Protein 8IUI (pdb70)

Foldseek 3Di:
DDQKFFLVVVVQADAAAALPQQQQQQLVLLQGQQQNQCCVVPVDRFRFESLLLLAPQVVLVAPRSVGDHNQSSLVCLAVVQATFTCVVHPRDSDHDHNPDDVVRGPGGFNGKDWFPAQCLPSVQVCCVPRFKKKFFFQCPDPCNVQAADDEDFDVPADLPPTRGIWIFGMWHADPVRFTWTWIAGNNALRHYPGRIHTYTGPPRCGRNRSRTMMHTHD/DDQKFFCVVVQQADAAAALDQQQQQQLVLQQGQQLNQCCVVPVDRFRFASLLLLAPQVVLVAPRSVGDHNQSSLVCQAVVVATFTCVVHPRDSDHDHNPDDVVRGPGGFNHKDWQPAQDLPSVQVCCVPRFKKKFFFQCPDPCNVQAADDEDDDQPADLPPTRGIWIFGMWHADPVGFTWTWIAGNNAQRHYPGRIHTYTGPPSCGRNRSRTIMHTHD

Sequence (436 aa):
LPEQVDWRKHGAVTDIKDQGKCGSCWSFSTTGALEGQHFRQSGYLVSLSEQNLIDCSEQYGNNGCNGGLMDNAFKYIKDNGGIDTEQTYPYEGVDDKCRYNPKNTGAEDVGFVDIPEGDEQKLMEAVATVGPVSVAIDASHTSFQLYSSGVYNEEECSSTDLDHGVLVVGYGTDEQGVDYWLVKNSWGRSWGELGYIKMIRNKNNRCGIASSASYPLVLPEQVDWRKHGAVTDIKDQGKCGSCWSFSTTGALEGQHFRQSGYLVSLSEQNLIDCSEQYGNNGCNGGLMDNAFKYIKDNGGIDTEQTYPYEGVDDKCRYNPKNTGAEDVGFVDIPEGDEQKLMEAVATVGPVSVAIDASHTSFQLYSSGVYNEEECSSTDLDHGVLVVGYGTDEQGVDYWLVKNSWGRSWGELGYIKMIRNKNNRCGIASSASYPLV

Nearest PDB structures (foldseek):
  8iui-assembly2_B  TM=1.004E+00  e=7.475E-53  Bombyx mori
  3kfq-assembly1_A  TM=9.879E-01  e=9.982E-41  Homo sapiens
  7qgw-assembly1_B  TM=9.900E-01  e=1.298E-40  Homo sapiens
  7pk4-assembly1_A  TM=9.965E-01  e=8.170E-40  Homo sapiens
  7q8m-assembly1_AA  TM=9.831E-01  e=2.504E-40  Homo sapiens

Organism: Bombyx mori (NCBI:txid7091)

InterPro domains:
  IPR000169 Cysteine peptidase, cysteine active site [PS00139] (142-153)
  IPR000668 Peptidase C1A, papain C-terminal [PF00112] (124-339)
  IPR000668 Peptidase C1A, papain C-terminal [PR00705] (142-157)
  IPR000668 Peptidase C1A, papain C-terminal [PR00705] (287-297)
  IPR000668 Peptidase C1A, papain C-terminal [PR00705] (303-309)
  IPR000668 Peptidase C1A, papain C-terminal [SM00645] (124-340)
  IPR013128 Peptidase C1A [PTHR12411] (25-339)
  IPR013201 Cathepsin propeptide inhibitor domain (I29) [PF08246] (27-87)
  IPR013201 Cathepsin propeptide inhibitor domain (I29) [SM00848] (27-87)
  IPR025660 Cysteine peptidase, histidine active site [PS00639] (285-295)
  IPR025661 Cysteine peptidase, asparagine active site [PS00640] (303-322)
  IPR038765 Papain-like cysteine peptidase superfamily [SSF54001] (25-340)
  IPR039417 Papain-like cysteine endopeptidase [cd02248] (125-339)

B-factor: mean 16.6, std 6.47, range [8.01, 67.26]

Radius of gyration: 28.37 Å; Cα contacts (8 Å, |Δi|>4): 1136; chains: 2; bounding box: 46×42×94 Å

Structure (mmCIF, N/CA/C/O backbone):
data_8IUI
#
_entry.id   8IUI
#
_cell.length_a   35.180
_cell.length_b   64.690
_cell.length_c   92.910
_cell.angle_alpha   90.000
_cell.angle_beta   97.641
_cell.angle_gamma   90.000
#
_symmetry.space_group_name_H-M   'P 1 21 1'
#
loop_
_entity.id
_entity.type
_entity.pdbx_description
1 polymer Fibroinase
2 non-polymer N-[N-[1-HYDROXYCARBOXYETHYL-CARBONYL]LEUCYLAMINO-BUTYL]-GUANIDINE
3 water water
#
loop_
_atom_site.group_PDB
_atom_site.id
_atom_site.type_symbol
_atom_site.label_atom_id
_atom_site.label_alt_id
_atom_site.label_comp_id
_atom_site.label_asym_id
_atom_site.label_entity_id
_atom_site.label_seq_id
_atom_site.pdbx_PDB_ins_code
_atom_site.Cartn_x
_atom_site.Cartn_y
_atom_site.Cartn_z
_atom_site.occupancy
_atom_site.B_iso_or_equiv
_atom_site.auth_seq_id
_atom_site.auth_comp_id
_atom_site.auth_asym_id
_atom_site.auth_atom_id
_atom_site.pdbx_PDB_model_num
ATOM 1 N N . LEU A 1 1 ? 21.271 -3.696 13.214 1.000 25.249 124 LEU A N 1
ATOM 2 C CA . LEU A 1 1 ? 19.890 -3.386 12.722 1.000 24.870 124 LEU A CA 1
ATOM 3 C C . LEU A 1 1 ? 19.480 -2.005 13.230 1.000 20.420 124 LEU A C 1
ATOM 4 O O . LEU A 1 1 ? 19.647 -1.678 14.411 1.000 19.402 124 LEU A O 1
ATOM 22 N N . PRO A 1 2 ? 18.973 -1.111 12.351 1.000 18.407 125 PRO A N 1
ATOM 23 C CA . PRO A 1 2 ? 18.757 0.285 12.725 1.000 18.594 125 PRO A CA 1
ATOM 24 C C . PRO A 1 2 ? 17.700 0.453 13.820 1.000 18.860 125 PRO A C 1
ATOM 25 O O . PRO A 1 2 ? 16.738 -0.332 13.824 1.000 16.362 125 PRO A O 1
ATOM 36 N N . GLU A 1 3 ? 17.897 1.452 14.695 1.000 18.314 126 GLU A N 1
ATOM 37 C CA . GLU A 1 3 ? 16.934 1.770 15.781 1.000 20.063 126 GLU A CA 1
ATOM 38 C C . GLU A 1 3 ? 15.756 2.505 15.151 1.000 18.761 126 GLU A C 1
ATOM 39 O O . GLU A 1 3 ? 14.637 2.311 15.602 1.000 16.347 126 GLU A O 1
ATOM 51 N N . GLN A 1 4 ? 16.028 3.315 14.128 1.000 19.135 127 GLN A N 1
ATOM 52 C CA . GLN A 1 4 ? 14.968 4.002 13.362 1.000 19.754 127 GLN A CA 1
ATOM 53 C C . GLN A 1 4 ? 15.333 3.996 11.883 1.000 16.050 127 GLN A C 1
ATOM 54 O O . GLN A 1 4 ? 16.522 3.907 11.539 1.000 13.707 127 GLN A O 1
ATOM 68 N N . VAL A 1 5 ? 14.296 4.024 11.063 1.000 14.843 128 VAL A N 1
ATOM 69 C CA . VAL A 1 5 ? 14.380 4.033 9.571 1.000 14.233 128 VAL A CA 1
ATOM 70 C C . VAL A 1 5 ? 13.302 4.994 9.059 1.000 14.712 128 VAL A C 1
ATOM 71 O O . VAL A 1 5 ? 12.183 4.937 9.597 1.000 13.032 128 VAL A O 1
ATOM 84 N N . ASP A 1 6 ? 13.632 5.810 8.048 1.000 15.353 129 ASP A N 1
ATOM 85 C CA . ASP A 1 6 ? 12.656 6.675 7.337 1.000 15.911 129 ASP A CA 1
ATOM 86 C C . ASP A 1 6 ? 13.048 6.721 5.854 1.000 14.942 129 ASP A C 1
ATOM 87 O O . ASP A 1 6 ? 13.898 7.507 5.465 1.000 13.991 129 ASP A O 1
ATOM 96 N N . TRP A 1 7 ? 12.477 5.810 5.078 1.000 15.957 130 TRP A N 1
ATOM 97 C CA . TRP A 1 7 ? 12.751 5.689 3.633 1.000 14.586 130 TRP A CA 1
ATOM 98 C C . TRP A 1 7 ? 12.370 6.961 2.879 1.000 15.178 130 TRP A C 1
ATOM 99 O O . TRP A 1 7 ? 12.890 7.106 1.754 1.000 13.419 130 TRP A O 1
ATOM 120 N N . ARG A 1 8 ? 11.497 7.818 3.435 1.000 14.179 131 ARG A N 1
ATOM 121 C CA . ARG A 1 8 ? 11.205 9.144 2.836 1.000 15.372 131 ARG A CA 1
ATOM 122 C C . ARG A 1 8 ? 12.509 9.944 2.745 1.000 15.000 131 ARG A C 1
ATOM 123 O O . ARG A 1 8 ? 12.707 10.585 1.737 1.000 16.677 131 ARG A O 1
ATOM 144 N N . LYS A 1 9 ? 13.385 9.873 3.746 1.000 16.161 132 LYS A N 1
ATOM 145 C CA . LYS A 1 9 ? 14.674 10.632 3.766 1.000 17.236 132 LYS A CA 1
ATOM 146 C C . LYS A 1 9 ? 15.645 10.141 2.682 1.000 17.912 132 LYS A C 1
ATOM 147 O O . LYS A 1 9 ? 16.534 10.935 2.306 1.000 17.609 132 LYS A O 1
ATOM 166 N N . HIS A 1 10 ? 15.489 8.904 2.190 1.000 17.145 133 HIS A N 1
ATOM 167 C CA . HIS A 1 10 ? 16.449 8.239 1.272 1.000 19.086 133 HIS A CA 1
ATOM 168 C C . HIS A 1 10 ? 15.875 8.148 -0.149 1.000 18.880 133 HIS A C 1
ATOM 169 O O . HIS A 1 10 ? 16.431 7.349 -0.927 1.000 25.647 133 HIS A O 1
ATOM 182 N N . GLY A 1 11 ? 14.794 8.885 -0.451 1.000 17.177 134 GLY A N 1
ATOM 183 C CA . GLY A 1 11 ? 14.302 9.109 -1.831 1.000 16.007 134 GLY A CA 1
ATOM 184 C C . GLY A 1 11 ? 13.499 7.928 -2.380 1.000 14.886 134 GLY A C 1
ATOM 185 O O . GLY A 1 11 ? 13.364 7.834 -3.629 1.000 15.582 134 GLY A O 1
ATOM 189 N N . ALA A 1 12 ? 13.016 7.025 -1.532 1.000 13.946 135 ALA A N 1
ATOM 190 C CA . ALA A 1 12 ? 12.351 5.760 -1.959 1.000 12.642 135 ALA A CA 1
ATOM 191 C C . ALA A 1 12 ? 10.819 5.859 -1.939 1.000 12.171 135 ALA A C 1
ATOM 192 O O . ALA A 1 12 ? 10.123 4.823 -2.198 1.000 13.180 135 ALA A O 1
ATOM 199 N N . VAL A 1 13 ? 10.293 7.027 -1.594 1.000 11.393 136 VAL A N 1
ATOM 200 C CA . VAL A 1 13 ? 8.844 7.247 -1.303 1.000 11.690 136 VAL A CA 1
ATOM 201 C C . VAL A 1 13 ? 8.324 8.436 -2.119 1.000 12.170 136 VAL A C 1
ATOM 202 O O . VAL A 1 13 ? 8.867 9.590 -1.978 1.000 12.352 136 VAL A O 1
ATOM 215 N N . THR A 1 14 ? 7.227 8.196 -2.842 1.000 11.946 137 THR A N 1
ATOM 216 C CA . THR A 1 14 ? 6.510 9.235 -3.612 1.000 13.999 137 THR A CA 1
ATOM 217 C C . THR A 1 14 ? 5.644 10.047 -2.657 1.000 13.629 137 THR A C 1
ATOM 218 O O . THR A 1 14 ? 5.505 9.691 -1.464 1.000 12.496 137 THR A O 1
ATOM 228 N N . ASP A 1 15 ? 5.180 11.189 -3.139 1.000 15.373 138 ASP A N 1
ATOM 229 C CA . ASP A 1 15 ? 4.257 12.058 -2.375 1.000 17.108 138 ASP A CA 1
ATOM 230 C C . ASP A 1 15 ? 3.032 11.228 -1.971 1.000 15.775 138 ASP A C 1
ATOM 231 O O . ASP A 1 15 ? 2.695 10.245 -2.661 1.000 16.927 138 ASP A O 1
ATOM 240 N N . ILE A 1 16 ? 2.400 11.616 -0.872 1.000 14.753 139 ILE A N 1
ATOM 241 C CA . ILE A 1 16 ? 1.059 11.129 -0.464 1.000 14.019 139 ILE A CA 1
ATOM 242 C C . ILE A 1 16 ? 0.120 11.234 -1.658 1.000 13.488 139 ILE A C 1
ATOM 243 O O . ILE A 1 16 ? 0.119 12.277 -2.315 1.000 13.655 139 ILE A O 1
ATOM 259 N N . LYS A 1 17 ? -0.678 10.183 -1.852 1.000 14.062 140 LYS A N 1
ATOM 260 C CA . LYS A 1 17 ? -1.755 10.076 -2.867 1.000 14.323 140 LYS A CA 1
ATOM 261 C C . LYS A 1 17 ? -3.094 10.009 -2.147 1.000 13.628 140 LYS A C 1
ATOM 262 O O . LYS A 1 17 ? -3.121 9.842 -0.905 1.000 13.396 140 LYS A O 1
ATOM 281 N N . ASP A 1 18 ? -4.179 10.183 -2.891 1.000 14.415 141 ASP A N 1
ATOM 282 C CA . ASP A 1 18 ? -5.550 10.192 -2.324 1.000 14.450 141 ASP A CA 1
ATOM 283 C C . ASP A 1 18 ? -6.433 9.274 -3.165 1.000 13.782 141 ASP A C 1
ATOM 284 O O . ASP A 1 18 ? -6.690 9.581 -4.333 1.000 14.373 141 ASP A O 1
ATOM 293 N N . GLN A 1 19 ? -6.860 8.162 -2.597 1.000 12.752 142 GLN A N 1
ATOM 294 C CA . GLN A 1 19 ? -7.727 7.190 -3.309 1.000 12.895 142 GLN A CA 1
ATOM 295 C C . GLN A 1 19 ? -9.141 7.764 -3.473 1.000 11.860 142 GLN A C 1
ATOM 296 O O . GLN A 1 19 ? -9.945 7.145 -4.220 1.000 11.964 142 GLN A O 1
ATOM 310 N N . GLY A 1 20 ? -9.469 8.847 -2.765 1.000 12.400 143 GLY A N 1
ATOM 311 C CA . GLY A 1 20 ? -10.841 9.377 -2.739 1.000 13.476 143 GLY A CA 1
ATOM 312 C C . GLY A 1 20 ? -11.859 8.331 -2.307 1.000 14.254 143 GLY A C 1
ATOM 313 O O . GLY A 1 20 ? -11.555 7.543 -1.375 1.000 15.853 143 GLY A O 1
ATOM 317 N N . LYS A 1 21 ? -13.062 8.342 -2.894 1.000 15.754 144 LYS A N 1
ATOM 318 C CA . LYS A 1 21 ? -14.207 7.525 -2.398 1.000 16.281 144 LYS A CA 1
ATOM 319 C C . LYS A 1 21 ? -14.287 6.204 -3.178 1.000 16.632 144 LYS A C 1
ATOM 320 O O . LYS A 1 21 ? -15.356 5.541 -3.161 1.000 20.115 144 LYS A O 1
ATOM 339 N N . CYS A 1 22 ? -13.204 5.801 -3.823 1.000 15.408 145 CYS A N 1
ATOM 340 C CA . CYS A 1 22 ? -13.060 4.481 -4.475 1.000 15.611 145 CYS A CA 1
ATOM 341 C C . CYS A 1 22 ? -12.292 3.538 -3.524 1.000 16.476 145 CYS A C 1
ATOM 342 O O . CYS A 1 22 ? -11.214 3.932 -3.060 1.000 17.499 145 CYS A O 1
ATOM 349 N N . GLY A 1 23 ? -12.798 2.331 -3.289 1.000 13.801 146 GLY A N 1
ATOM 350 C CA . GLY A 1 23 ? -12.203 1.388 -2.337 1.000 14.006 146 GLY A CA 1
ATOM 351 C C . GLY A 1 23 ? -11.026 0.656 -2.948 1.000 14.176 146 GLY A C 1
ATOM 352 O O . GLY A 1 23 ? -11.076 -0.591 -2.967 1.000 16.259 146 GLY A O 1
ATOM 356 N N . SER A 1 24 ? -10.011 1.413 -3.381 1.000 11.839 147 SER A N 1
ATOM 357 C CA . SER A 1 24 ? -8.831 0.915 -4.137 1.000 12.155 147 SER A CA 1
ATOM 358 C C . SER A 1 24 ? -7.564 0.875 -3.294 1.000 11.309 147 SER A C 1
ATOM 359 O O . SER A 1 24 ? -6.513 0.851 -3.888 1.000 11.173 147 SER A O 1
ATOM 366 N N . CYS A 1 25 ? -7.612 0.841 -1.966 1.000 11.965 148 CYS A N 1
ATOM 367 C CA . CYS A 1 25 ? -6.379 0.916 -1.153 1.000 10.285 148 CYS A CA 1
ATOM 368 C C . CYS A 1 25 ? -5.321 -0.071 -1.634 1.000 10.259 148 CYS A C 1
ATOM 369 O O . CYS A 1 25 ? -4.172 0.297 -1.688 1.000 10.018 148 CYS A O 1
ATOM 376 N N . TRP A 1 26 ? -5.680 -1.306 -1.963 1.000 10.131 149 TRP A N 1
ATOM 377 C CA . TRP A 1 26 ? -4.695 -2.341 -2.391 1.000 10.641 149 TRP A CA 1
ATOM 378 C C . TRP A 1 26 ? -3.763 -1.805 -3.491 1.000 10.729 149 TRP A C 1
ATOM 379 O O . TRP A 1 26 ? -2.544 -2.102 -3.495 1.000 10.705 149 TRP A O 1
ATOM 400 N N . SER A 1 27 ? -4.274 -0.999 -4.414 1.000 12.182 150 SER A N 1
ATOM 401 C CA . SER A 1 27 ? -3.496 -0.545 -5.585 1.000 11.416 150 SER A CA 1
ATOM 402 C C . SER A 1 27 ? -2.440 0.493 -5.174 1.000 10.684 150 SER A C 1
ATOM 403 O O . SER A 1 27 ? -1.348 0.493 -5.788 1.000 10.631 150 SER A O 1
ATOM 410 N N . PHE A 1 28 ? -2.724 1.321 -4.153 1.000 10.903 151 PHE A N 1
ATOM 411 C CA . PHE A 1 28 ? -1.795 2.351 -3.629 1.000 10.954 151 PHE A CA 1
ATOM 412 C C . PHE A 1 28 ? -0.679 1.638 -2.846 1.000 10.961 151 PHE A C 1
ATOM 413 O O . PHE A 1 28 ? 0.494 1.992 -2.979 1.000 11.378 151 PHE A O 1
ATOM 430 N N . SER A 1 29 ? -1.062 0.657 -2.029 1.000 10.922 152 SER A N 1
ATOM 431 C CA . SER A 1 29 ? -0.133 -0.212 -1.259 1.000 11.161 152 SER A CA 1
ATOM 432 C C . SER A 1 29 ? 0.814 -0.876 -2.256 1.000 11.201 152 SER A C 1
ATOM 433 O O . SER A 1 29 ? 2.018 -0.834 -2.079 1.000 9.256 152 SER A O 1
ATOM 440 N N . THR A 1 30 ? 0.259 -1.442 -3.326 1.000 10.730 153 THR A N 1
ATOM 441 C CA . THR A 1 30 ? 1.045 -2.114 -4.371 1.000 11.030 153 THR A CA 1
ATOM 442 C C . THR A 1 30 ? 2.025 -1.113 -4.985 1.000 10.298 153 THR A C 1
ATOM 443 O O . THR A 1 30 ? 3.254 -1.423 -5.032 1.000 10.471 153 THR A O 1
ATOM 453 N N . THR A 1 31 ? 1.533 0.023 -5.490 1.000 10.643 154 THR A N 1
ATOM 454 C CA . THR A 1 31 ? 2.406 0.999 -6.194 1.000 10.656 154 THR A CA 1
ATOM 455 C C . THR A 1 31 ? 3.447 1.545 -5.233 1.000 10.313 154 THR A C 1
ATOM 456 O O . THR A 1 31 ? 4.599 1.707 -5.670 1.000 11.384 154 THR A O 1
ATOM 466 N N . GLY A 1 32 ? 3.084 1.729 -3.963 1.000 10.700 155 GLY A N 1
ATOM 467 C CA . GLY A 1 32 ? 4.011 2.183 -2.923 1.000 10.665 155 GLY A CA 1
ATOM 468 C C . GLY A 1 32 ? 5.237 1.292 -2.836 1.000 9.951 155 GLY A C 1
ATOM 469 O O . GLY A 1 32 ? 6.386 1.790 -2.953 1.000 8.983 155 GLY A O 1
ATOM 473 N N . ALA A 1 33 ? 5.007 -0.011 -2.687 1.000 10.422 156 ALA A N 1
ATOM 474 C CA . ALA A 1 33 ? 6.079 -0.996 -2.483 1.000 10.318 156 ALA A CA 1
ATOM 475 C C . ALA A 1 33 ? 6.916 -1.100 -3.759 1.000 10.903 156 ALA A C 1
ATOM 476 O O . ALA A 1 33 ? 8.107 -1.326 -3.647 1.000 11.070 156 ALA A O 1
ATOM 483 N N . LEU A 1 34 ? 6.286 -1.054 -4.932 1.000 11.425 157 LEU A N 1
ATOM 484 C CA . LEU A 1 34 ? 7.048 -1.236 -6.178 1.000 11.781 157 LEU A CA 1
ATOM 485 C C . LEU A 1 34 ? 7.801 0.058 -6.481 1.000 10.575 157 LEU A C 1
ATOM 486 O O . LEU A 1 34 ? 8.930 -0.056 -6.876 1.000 10.940 157 LEU A O 1
ATOM 502 N N . GLU A 1 35 ? 7.247 1.225 -6.211 1.000 10.134 158 GLU A N 1
ATOM 503 C CA . GLU A 1 35 ? 8.044 2.476 -6.312 1.000 11.195 158 GLU A CA 1
ATOM 504 C C . GLU A 1 35 ? 9.331 2.345 -5.494 1.000 10.972 158 GLU A C 1
ATOM 505 O O . GLU A 1 35 ? 10.406 2.730 -6.013 1.000 11.268 158 GLU A O 1
ATOM 517 N N . GLY A 1 36 ? 9.217 1.898 -4.230 1.000 10.761 159 GLY A N 1
ATOM 518 C CA . GLY A 1 36 ? 10.388 1.683 -3.369 1.000 10.822 159 GLY A CA 1
ATOM 519 C C . GLY A 1 36 ? 11.421 0.742 -4.003 1.000 11.404 159 GLY A C 1
ATOM 520 O O . GLY A 1 36 ? 12.621 1.079 -3.940 1.000 12.654 159 GLY A O 1
ATOM 524 N N . GLN A 1 37 ? 10.994 -0.407 -4.563 1.000 11.287 160 GLN A N 1
ATOM 525 C CA . GLN A 1 37 ? 11.921 -1.457 -5.064 1.000 12.006 160 GLN A CA 1
ATOM 526 C C . GLN A 1 37 ? 12.485 -1.053 -6.425 1.000 12.503 160 GLN A C 1
ATOM 527 O O . GLN A 1 37 ? 13.673 -1.295 -6.673 1.000 12.964 160 GLN A O 1
ATOM 541 N N . HIS A 1 38 ? 11.675 -0.443 -7.276 1.000 14.390 161 HIS A N 1
ATOM 542 C CA . HIS A 1 38 ? 12.204 0.135 -8.532 1.000 14.895 161 HIS A CA 1
ATOM 543 C C . HIS A 1 38 ? 13.266 1.178 -8.188 1.000 14.540 161 HIS A C 1
ATOM 544 O O . HIS A 1 38 ? 14.292 1.171 -8.844 1.000 13.577 161 HIS A O 1
ATOM 557 N N . PHE A 1 39 ? 13.036 2.007 -7.172 1.000 13.906 162 PHE A N 1
ATOM 558 C CA . PHE A 1 39 ? 14.029 3.031 -6.757 1.000 14.758 162 PHE A CA 1
ATOM 559 C C . PHE A 1 39 ? 15.346 2.373 -6.319 1.000 15.077 162 PHE A C 1
ATOM 560 O O . PHE A 1 39 ? 16.453 2.849 -6.692 1.000 12.752 162 PHE A O 1
ATOM 577 N N . ARG A 1 40 ? 15.243 1.338 -5.488 1.000 15.301 163 ARG A N 1
ATOM 578 C CA . ARG A 1 40 ? 16.435 0.670 -4.906 1.000 18.913 163 ARG A CA 1
ATOM 579 C C . ARG A 1 40 ? 17.262 0.053 -6.046 1.000 18.498 163 ARG A C 1
ATOM 580 O O . ARG A 1 40 ? 18.507 0.126 -6.017 1.000 17.141 163 ARG A O 1
ATOM 601 N N . GLN A 1 41 ? 16.589 -0.556 -7.025 1.000 18.742 164 GLN A N 1
ATOM 602 C CA . GLN A 1 41 ? 17.268 -1.244 -8.151 1.000 20.898 164 GLN A CA 1
ATOM 603 C C . GLN A 1 41 ? 17.840 -0.205 -9.132 1.000 18.575 164 GLN A C 1
ATOM 604 O O . GLN A 1 41 ? 18.985 -0.370 -9.559 1.000 17.565 164 GLN A O 1
ATOM 618 N N . SER A 1 42 ? 17.073 0.834 -9.459 1.000 17.430 165 SER A N 1
ATOM 619 C CA . SER A 1 42 ? 17.281 1.676 -10.662 1.000 18.015 165 SER A CA 1
ATOM 620 C C . SER A 1 42 ? 18.046 2.958 -10.321 1.000 16.677 165 SER A C 1
ATOM 621 O O . SER A 1 42 ? 18.694 3.471 -11.232 1.000 18.382 165 SER A O 1
ATOM 628 N N . GLY A 1 43 ? 17.945 3.452 -9.084 1.000 15.911 166 GLY A N 1
ATOM 629 C CA . GLY A 1 43 ? 18.395 4.799 -8.677 1.000 15.763 166 GLY A CA 1
ATOM 630 C C . GLY A 1 43 ? 17.376 5.884 -8.984 1.000 15.392 166 GLY A C 1
ATOM 631 O O . GLY A 1 43 ? 17.682 7.073 -8.713 1.000 14.967 166 GLY A O 1
ATOM 635 N N . TYR A 1 44 ? 16.220 5.523 -9.559 1.000 15.139 167 TYR A N 1
ATOM 636 C CA . TYR A 1 44 ? 15.185 6.500 -9.990 1.000 16.030 167 TYR A CA 1
ATOM 637 C C . TYR A 1 44 ? 13.876 6.238 -9.287 1.000 14.833 167 TYR A C 1
ATOM 638 O O . TYR A 1 44 ? 13.420 5.109 -9.383 1.000 12.753 167 TYR A O 1
ATOM 655 N N . LEU A 1 45 ? 13.279 7.282 -8.709 1.000 14.509 168 LEU A N 1
ATOM 656 C CA . LEU A 1 45 ? 11.920 7.203 -8.122 1.000 15.205 168 LEU A CA 1
ATOM 657 C C . LEU A 1 45 ? 10.915 7.531 -9.229 1.000 14.565 168 LEU A C 1
ATOM 658 O O . LEU A 1 45 ? 11.015 8.602 -9.848 1.000 14.286 168 LEU A O 1
ATOM 674 N N . VAL A 1 46 ? 9.995 6.623 -9.504 1.000 14.232 169 VAL A N 1
ATOM 675 C CA . VAL A 1 46 ? 8.983 6.850 -10.581 1.000 15.495 169 VAL A CA 1
ATOM 676 C C . VAL A 1 46 ? 7.594 6.545 -10.012 1.000 13.478 169 VAL A C 1
ATOM 677 O O . VAL A 1 46 ? 7.358 5.381 -9.645 1.000 16.736 169 VAL A O 1
ATOM 690 N N . SER A 1 47 ? 6.709 7.529 -9.906 1.000 11.752 170 SER A N 1
ATOM 691 C CA . SER A 1 47 ? 5.325 7.290 -9.413 1.000 11.383 170 SER A CA 1
ATOM 692 C C . SER A 1 47 ? 4.589 6.369 -10.389 1.000 9.633 170 SER A C 1
ATOM 693 O O . SER A 1 47 ? 4.672 6.624 -11.632 1.000 9.335 170 SER A O 1
ATOM 700 N N . LEU A 1 48 ? 3.920 5.334 -9.873 1.000 10.339 171 LEU A N 1
ATOM 701 C CA . LEU A 1 48 ? 3.289 4.270 -10.694 1.000 10.104 171 LEU A CA 1
ATOM 702 C C . LEU A 1 48 ? 1.757 4.327 -10.648 1.000 11.049 171 LEU A C 1
ATOM 703 O O . LEU A 1 48 ? 1.153 4.968 -9.766 1.000 12.062 171 LEU A O 1
ATOM 719 N N . SER A 1 49 ? 1.145 3.674 -11.637 1.000 11.719 172 SER A N 1
ATOM 720 C CA . SER A 1 49 ? -0.275 3.866 -11.984 1.000 10.571 172 SER A CA 1
ATOM 721 C C . SER A 1 49 ? -1.179 2.935 -11.180 1.000 11.231 172 SER A C 1
ATOM 722 O O . SER A 1 49 ? -1.179 1.712 -11.463 1.000 9.118 172 SER A O 1
ATOM 729 N N . GLU A 1 50 ? -1.934 3.477 -10.214 1.000 11.567 173 GLU A N 1
ATOM 730 C CA . GLU A 1 50 ? -2.969 2.687 -9.507 1.000 12.526 173 GLU A CA 1
ATOM 731 C C . GLU A 1 50 ? -4.099 2.359 -10.478 1.000 13.557 173 GLU A C 1
ATOM 732 O O . GLU A 1 50 ? -4.681 1.275 -10.338 1.000 12.394 173 GLU A O 1
ATOM 744 N N . GLN A 1 51 ? -4.395 3.269 -11.403 1.000 12.132 174 GLN A N 1
ATOM 745 C CA . GLN A 1 51 ? -5.497 3.049 -12.374 1.000 12.851 174 GLN A CA 1
ATOM 746 C C . GLN A 1 51 ? -5.180 1.868 -13.301 1.000 11.795 174 GLN A C 1
ATOM 747 O O . GLN A 1 51 ? -6.084 1.095 -13.608 1.000 10.762 174 GLN A O 1
ATOM 761 N N . ASN A 1 52 ? -3.925 1.696 -13.704 1.000 11.878 175 ASN A N 1
ATOM 762 C CA . ASN A 1 52 ? -3.505 0.496 -14.454 1.000 11.616 175 ASN A CA 1
ATOM 763 C C . ASN A 1 52 ? -3.866 -0.777 -13.677 1.000 11.116 175 ASN A C 1
ATOM 764 O O . ASN A 1 52 ? -4.437 -1.714 -14.246 1.000 11.401 175 ASN A O 1
ATOM 775 N N . LEU A 1 53 ? -3.642 -0.813 -12.372 1.000 10.935 176 LEU A N 1
ATOM 776 C CA . LEU A 1 53 ? -3.963 -2.043 -11.628 1.000 10.369 176 LEU A CA 1
ATOM 777 C C . LEU A 1 53 ? -5.471 -2.233 -11.579 1.000 11.025 176 LEU A C 1
ATOM 778 O O . LEU A 1 53 ? -5.931 -3.366 -11.756 1.000 12.326 176 LEU A O 1
ATOM 794 N N . ILE A 1 54 ? -6.176 -1.164 -11.298 1.000 11.282 177 ILE A N 1
ATOM 795 C CA . ILE A 1 54 ? -7.655 -1.192 -11.143 1.000 10.873 177 ILE A CA 1
ATOM 796 C C . ILE A 1 54 ? -8.287 -1.692 -12.438 1.000 10.805 177 ILE A C 1
ATOM 797 O O . ILE A 1 54 ? -9.234 -2.531 -12.363 1.000 10.745 177 ILE A O 1
ATOM 813 N N . ASP A 1 55 ? -7.865 -1.099 -13.534 1.000 12.037 178 ASP A N 1
ATOM 814 C CA . ASP A 1 55 ? -8.452 -1.308 -14.886 1.000 12.548 178 ASP A CA 1
ATOM 815 C C . ASP A 1 55 ? -8.160 -2.703 -15.435 1.000 13.683 178 ASP A C 1
ATOM 816 O O . ASP A 1 55 ? -9.042 -3.261 -16.131 1.000 14.494 178 ASP A O 1
ATOM 825 N N . CYS A 1 56 ? -7.002 -3.279 -15.115 1.000 13.156 179 CYS A N 1
ATOM 826 C CA . CYS A 1 56 ? -6.427 -4.383 -15.900 1.000 14.561 179 CYS A CA 1
ATOM 827 C C . CYS A 1 56 ? -6.258 -5.681 -15.117 1.000 14.678 179 CYS A C 1
ATOM 828 O O . CYS A 1 56 ? -5.939 -6.623 -15.787 1.000 14.816 179 CYS A O 1
ATOM 835 N N . SER A 1 57 ? -6.354 -5.723 -13.781 1.000 16.217 180 SER A N 1
ATOM 836 C CA . SER A 1 57 ? -5.965 -6.921 -12.997 1.000 17.614 180 SER A CA 1
ATOM 837 C C . SER A 1 57 ? -7.174 -7.751 -12.518 1.000 19.149 180 SER A C 1
ATOM 838 O O . SER A 1 57 ? -6.990 -8.545 -11.587 1.000 20.087 180 SER A O 1
ATOM 845 N N . GLU A 1 58 ? -8.366 -7.615 -13.104 1.000 21.256 181 GLU A N 1
ATOM 846 C CA . GLU A 1 58 ? -9.579 -8.301 -12.569 1.000 24.332 181 GLU A CA 1
ATOM 847 C C . GLU A 1 58 ? -9.397 -9.827 -12.647 1.000 24.314 181 GLU A C 1
ATOM 848 O O . GLU A 1 58 ? -9.913 -10.515 -11.761 1.000 22.693 181 GLU A O 1
ATOM 860 N N . GLN A 1 59 ? -8.686 -10.357 -13.646 1.000 26.669 182 GLN A N 1
ATOM 861 C CA . GLN A 1 59 ? -8.472 -11.829 -13.801 1.000 26.358 182 GLN A CA 1
ATOM 862 C C . GLN A 1 59 ? -7.497 -12.373 -12.735 1.000 24.813 182 GLN A C 1
ATOM 863 O O . GLN A 1 59 ? -7.454 -13.601 -12.570 1.000 23.283 182 GLN A O 1
ATOM 877 N N . TYR A 1 60 ? -6.788 -11.508 -12.001 1.000 21.471 183 TYR A N 1
ATOM 878 C CA . TYR A 1 60 ? -5.900 -11.856 -10.851 1.000 21.453 183 TYR A CA 1
ATOM 879 C C . TYR A 1 60 ? -6.664 -11.779 -9.529 1.000 20.921 183 TYR A C 1
ATOM 880 O O . TYR A 1 60 ? -6.025 -11.933 -8.464 1.000 20.993 183 TYR A O 1
ATOM 897 N N . GLY A 1 61 ? -7.985 -11.543 -9.583 1.000 19.419 184 GLY A N 1
ATOM 898 C CA . GLY A 1 61 ? -8.868 -11.595 -8.409 1.000 21.690 184 GLY A CA 1
ATOM 899 C C . GLY A 1 61 ? -9.079 -10.218 -7.813 1.000 20.628 184 GLY A C 1
ATOM 900 O O . GLY A 1 61 ? -9.671 -10.110 -6.701 1.000 23.994 184 GLY A O 1
ATOM 904 N N . ASN A 1 62 ? -8.577 -9.189 -8.482 1.000 20.394 185 ASN A N 1
ATOM 905 C CA . ASN A 1 62 ? -8.723 -7.798 -8.000 1.000 19.846 185 ASN A CA 1
ATOM 906 C C . ASN A 1 62 ? -10.049 -7.264 -8.533 1.000 19.959 185 ASN A C 1
ATOM 907 O O . ASN A 1 62 ? -10.379 -7.538 -9.691 1.000 22.592 185 ASN A O 1
ATOM 918 N N . ASN A 1 63 ? -10.803 -6.557 -7.717 1.000 20.252 186 ASN A N 1
ATOM 919 C CA . ASN A 1 63 ? -12.133 -6.026 -8.131 1.000 19.505 186 ASN A CA 1
ATOM 920 C C . ASN A 1 63 ? -12.131 -4.501 -8.064 1.000 18.201 186 ASN A C 1
ATOM 921 O O . ASN A 1 63 ? -13.174 -3.949 -7.708 1.000 19.182 186 ASN A O 1
ATOM 932 N N . GLY A 1 64 ? -11.028 -3.846 -8.418 1.000 17.693 187 GLY A N 1
ATOM 933 C CA . GLY A 1 64 ? -10.970 -2.376 -8.617 1.000 16.591 187 GLY A CA 1
ATOM 934 C C . GLY A 1 64 ? -11.354 -1.601 -7.369 1.000 17.093 187 GLY A C 1
ATOM 935 O O . GLY A 1 64 ? -10.733 -1.804 -6.329 1.000 15.947 187 GLY A O 1
ATOM 939 N N . CYS A 1 65 ? -12.364 -0.733 -7.468 1.000 16.388 188 CYS A N 1
ATOM 940 C CA . CYS A 1 65 ? -12.951 0.035 -6.340 1.000 18.282 188 CYS A CA 1
ATOM 941 C C . CYS A 1 65 ? -13.667 -0.859 -5.314 1.000 17.008 188 CYS A C 1
ATOM 942 O O . CYS A 1 65 ? -14.010 -0.344 -4.250 1.000 15.266 188 CYS A O 1
ATOM 949 N N . ASN A 1 66 ? -13.899 -2.143 -5.620 1.000 16.271 189 ASN A N 1
ATOM 950 C CA . ASN A 1 66 ? -14.548 -3.108 -4.698 1.000 17.807 189 ASN A CA 1
ATOM 951 C C . ASN A 1 66 ? -13.489 -3.989 -4.032 1.000 17.680 189 ASN A C 1
ATOM 952 O O . ASN A 1 66 ? -13.862 -4.994 -3.443 1.000 19.947 189 ASN A O 1
ATOM 963 N N . GLY A 1 67 ? -12.232 -3.547 -4.052 1.000 18.027 190 GLY A N 1
ATOM 964 C CA . GLY A 1 67 ? -11.159 -4.137 -3.245 1.000 16.860 190 GLY A CA 1
ATOM 965 C C . GLY A 1 67 ? -10.347 -5.139 -4.044 1.000 16.991 190 GLY A C 1
ATOM 966 O O . GLY A 1 67 ? -10.677 -5.446 -5.221 1.000 17.922 190 GLY A O 1
ATOM 970 N N . GLY A 1 68 ? -9.224 -5.533 -3.467 1.000 15.111 191 GLY A N 1
ATOM 971 C CA . GLY A 1 68 ? -8.185 -6.320 -4.131 1.000 14.637 191 GLY A CA 1
ATOM 972 C C . GLY A 1 68 ? -7.123 -6.677 -3.136 1.000 13.340 191 GLY A C 1
ATOM 973 O O . GLY A 1 68 ? -7.340 -6.413 -1.926 1.000 13.570 191 GLY A O 1
ATOM 977 N N . LEU A 1 69 ? -6.017 -7.243 -3.606 1.000 12.875 192 LEU A N 1
ATOM 978 C CA . LEU A 1 69 ? -4.893 -7.641 -2.734 1.000 12.815 192 LEU A CA 1
ATOM 979 C C . LEU A 1 69 ? -3.567 -7.306 -3.415 1.000 12.651 192 LEU A C 1
ATOM 980 O O . LEU A 1 69 ? -3.442 -7.413 -4.672 1.000 10.933 192 LEU A O 1
ATOM 996 N N . MET A 1 70 ? -2.577 -6.971 -2.594 1.000 12.713 193 MET A N 1
ATOM 997 C CA . MET A 1 70 ? -1.248 -6.504 -3.036 1.000 13.338 193 MET A CA 1
ATOM 998 C C . MET A 1 70 ? -0.515 -7.640 -3.764 1.000 13.403 193 MET A C 1
ATOM 999 O O . MET A 1 70 ? 0.076 -7.371 -4.801 1.000 14.030 193 MET A O 1
ATOM 1013 N N . ASP A 1 71 ? -0.567 -8.882 -3.262 1.000 13.571 194 ASP A N 1
ATOM 1014 C CA . ASP A 1 71 ? 0.206 -10.004 -3.863 1.000 13.572 194 ASP A CA 1
ATOM 1015 C C . ASP A 1 71 ? -0.349 -10.298 -5.258 1.000 13.505 194 ASP A C 1
ATOM 1016 O O . ASP A 1 71 ? 0.431 -10.461 -6.191 1.000 12.020 194 ASP A O 1
ATOM 1025 N N . ASN A 1 72 ? -1.675 -10.325 -5.374 1.000 12.686 195 ASN A N 1
ATOM 1026 C CA . ASN A 1 72 ? -2.383 -10.532 -6.665 1.000 12.708 195 ASN A CA 1
ATOM 1027 C C . ASN A 1 72 ? -1.892 -9.477 -7.659 1.000 11.871 195 ASN A C 1
ATOM 1028 O O . ASN A 1 72 ? -1.735 -9.797 -8.872 1.000 10.905 195 ASN A O 1
ATOM 1039 N N . ALA A 1 73 ? -1.709 -8.225 -7.215 1.000 11.060 196 ALA A N 1
ATOM 1040 C CA . ALA A 1 73 ? -1.278 -7.108 -8.076 1.000 10.742 196 ALA A CA 1
ATOM 1041 C C . ALA A 1 73 ? 0.189 -7.261 -8.474 1.000 10.370 196 ALA A C 1
ATOM 1042 O O . ALA A 1 73 ? 0.518 -7.060 -9.634 1.000 9.137 196 ALA A O 1
ATOM 1049 N N . PHE A 1 74 ? 1.066 -7.638 -7.564 1.000 10.525 197 PHE A N 1
ATOM 1050 C CA . PHE A 1 74 ? 2.483 -7.944 -7.913 1.000 10.978 197 PHE A CA 1
ATOM 1051 C C . PHE A 1 74 ? 2.528 -9.048 -8.978 1.000 10.908 197 PHE A C 1
ATOM 1052 O O . PHE A 1 74 ? 3.357 -8.987 -9.872 1.000 11.019 197 PHE A O 1
ATOM 1069 N N . LYS A 1 75 ? 1.663 -10.056 -8.864 1.000 10.191 198 LYS A N 1
ATOM 1070 C CA . LYS A 1 75 ? 1.571 -11.133 -9.858 1.000 10.392 198 LYS A CA 1
ATOM 1071 C C . LYS A 1 75 ? 1.105 -10.581 -11.210 1.000 10.482 198 LYS A C 1
ATOM 1072 O O . LYS A 1 75 ? 1.701 -10.963 -12.203 1.000 9.326 198 LYS A O 1
ATOM 1091 N N . TYR A 1 76 ? 0.044 -9.765 -11.243 1.000 10.916 199 TYR A N 1
ATOM 1092 C CA . TYR A 1 76 ? -0.437 -9.124 -12.496 1.000 11.444 199 TYR A CA 1
ATOM 1093 C C . TYR A 1 76 ? 0.742 -8.396 -13.146 1.000 11.255 199 TYR A C 1
ATOM 1094 O O . TYR A 1 76 ? 0.940 -8.413 -14.395 1.000 12.509 199 TYR A O 1
ATOM 1111 N N . ILE A 1 77 ? 1.514 -7.691 -12.344 1.000 11.225 200 ILE A N 1
ATOM 1112 C CA . ILE A 1 77 ? 2.633 -6.855 -12.850 1.000 11.393 200 ILE A CA 1
ATOM 1113 C C . ILE A 1 77 ? 3.699 -7.770 -13.451 1.000 11.951 200 ILE A C 1
ATOM 1114 O O . ILE A 1 77 ? 4.108 -7.553 -14.617 1.000 12.987 200 ILE A O 1
ATOM 1130 N N . LYS A 1 78 ? 4.023 -8.856 -12.761 1.000 12.950 201 LYS A N 1
ATOM 1131 C CA . LYS A 1 78 ? 4.938 -9.886 -13.318 1.000 12.312 201 LYS A CA 1
ATOM 1132 C C . LYS A 1 78 ? 4.392 -10.393 -14.662 1.000 12.906 201 LYS A C 1
ATOM 1133 O O . LYS A 1 78 ? 5.059 -10.243 -15.674 1.000 15.499 201 LYS A O 1
ATOM 1152 N N . ASP A 1 79 ? 3.185 -10.931 -14.687 1.000 13.205 202 ASP A N 1
ATOM 1153 C CA . ASP A 1 79 ? 2.668 -11.606 -15.908 1.000 13.238 202 ASP A CA 1
ATOM 1154 C C . ASP A 1 79 ? 2.554 -10.604 -17.057 1.000 13.880 202 ASP A C 1
ATOM 1155 O O . ASP A 1 79 ? 2.716 -11.005 -18.254 1.000 14.078 202 ASP A O 1
ATOM 1164 N N . ASN A 1 80 ? 2.225 -9.347 -16.730 1.000 13.706 203 ASN A N 1
ATOM 1165 C CA . ASN A 1 80 ? 1.930 -8.267 -17.708 1.000 13.535 203 ASN A CA 1
ATOM 1166 C C . ASN A 1 80 ? 3.213 -7.668 -18.298 1.000 13.856 203 ASN A C 1
ATOM 1167 O O . ASN A 1 80 ? 3.129 -7.031 -19.381 1.000 14.119 203 ASN A O 1
ATOM 1178 N N . GLY A 1 81 ? 4.346 -7.898 -17.646 1.000 13.828 204 GLY A N 1
ATOM 1179 C CA . GLY A 1 81 ? 5.676 -7.405 -18.032 1.000 13.516 204 GLY A CA 1
ATOM 1180 C C . GLY A 1 81 ? 5.828 -5.936 -17.698 1.000 14.353 204 GLY A C 1
ATOM 1181 O O . GLY A 1 81 ? 6.841 -5.349 -18.143 1.000 16.704 204 GLY A O 1
ATOM 1185 N N . GLY A 1 82 ? 4.936 -5.374 -16.871 1.000 13.459 205 GLY A N 1
ATOM 1186 C CA . GLY A 1 82 ? 5.186 -4.050 -16.274 1.000 12.417 205 GLY A CA 1
ATOM 1187 C C . GLY A 1 82 ? 3.953 -3.349 -15.771 1.000 10.995 205 GLY A C 1
ATOM 1188 O O . GLY A 1 82 ? 2.841 -3.881 -15.849 1.000 11.016 205 GLY A O 1
ATOM 1192 N N . ILE A 1 83 ? 4.174 -2.147 -15.285 1.000 11.417 206 ILE A N 1
ATOM 1193 C CA . ILE A 1 83 ? 3.097 -1.233 -14.831 1.000 11.577 206 ILE A CA 1
ATOM 1194 C C . ILE A 1 83 ? 3.473 0.156 -15.344 1.000 11.124 206 ILE A C 1
ATOM 1195 O O . ILE A 1 83 ? 4.646 0.495 -15.362 1.000 12.151 206 ILE A O 1
ATOM 1211 N N . ASP A 1 84 ? 2.478 0.931 -15.751 1.000 12.227 207 ASP A N 1
ATOM 1212 C CA . ASP A 1 84 ? 2.672 2.240 -16.412 1.000 13.145 207 ASP A CA 1
ATOM 1213 C C . ASP A 1 84 ? 2.967 3.285 -15.341 1.000 12.840 207 ASP A C 1
ATOM 1214 O O . ASP A 1 84 ? 2.675 3.055 -14.126 1.000 13.150 207 ASP A O 1
ATOM 1223 N N . THR A 1 85 ? 3.549 4.401 -15.756 1.000 12.938 208 THR A N 1
ATOM 1224 C CA . THR A 1 85 ? 3.760 5.570 -14.881 1.000 12.969 208 THR A CA 1
ATOM 1225 C C . THR A 1 85 ? 2.436 6.242 -14.521 1.000 13.361 208 THR A C 1
ATOM 1226 O O . THR A 1 85 ? 1.520 6.293 -15.364 1.000 13.464 208 THR A O 1
ATOM 1236 N N . GLU A 1 86 ? 2.370 6.788 -13.310 1.000 13.574 209 GLU A N 1
ATOM 1237 C CA . GLU A 1 86 ? 1.261 7.661 -12.860 1.000 15.165 209 GLU A CA 1
ATOM 1238 C C . GLU A 1 86 ? 1.026 8.728 -13.926 1.000 14.883 209 GLU A C 1
ATOM 1239 O O . GLU A 1 86 ? -0.139 9.037 -14.203 1.000 15.433 209 GLU A O 1
ATOM 1251 N N . GLN A 1 87 ? 2.089 9.334 -14.438 1.000 15.850 210 GLN A N 1
ATOM 1252 C CA . GLN A 1 87 ? 1.951 10.545 -15.280 1.000 18.221 210 GLN A CA 1
ATOM 1253 C C . GLN A 1 87 ? 1.193 10.192 -16.566 1.000 18.295 210 GLN A C 1
ATOM 1254 O O . GLN A 1 87 ? 0.423 11.053 -17.012 1.000 17.575 210 GLN A O 1
ATOM 1268 N N . THR A 1 88 ? 1.360 8.968 -17.086 1.000 15.688 211 THR A N 1
ATOM 1269 C CA . THR A 1 88 ? 0.797 8.550 -18.401 1.000 13.978 211 THR A CA 1
ATOM 1270 C C . THR A 1 88 ? -0.514 7.780 -18.214 1.000 12.770 211 THR A C 1
ATOM 1271 O O . THR A 1 88 ? -1.149 7.522 -19.216 1.000 13.318 211 THR A O 1
ATOM 1281 N N . TYR A 1 89 ? -0.852 7.381 -16.984 1.000 10.340 212 TYR A N 1
ATOM 1282 C CA . TYR A 1 89 ? -2.069 6.572 -16.697 1.000 10.019 212 TYR A CA 1
ATOM 1283 C C . TYR A 1 89 ? -2.576 7.049 -15.345 1.000 10.110 212 TYR A C 1
ATOM 1284 O O . TYR A 1 89 ? -2.455 6.390 -14.318 1.000 9.241 212 TYR A O 1
ATOM 1301 N N . PRO A 1 90 ? -3.005 8.320 -15.263 1.000 10.458 213 PRO A N 1
ATOM 1302 C CA . PRO A 1 90 ? -3.293 8.919 -13.965 1.000 11.151 213 PRO A CA 1
ATOM 1303 C C . PRO A 1 90 ? -4.558 8.336 -13.300 1.000 11.126 213 PRO A C 1
ATOM 1304 O O . PRO A 1 90 ? -5.380 7.748 -13.923 1.000 10.735 213 PRO A O 1
ATOM 1315 N N . TYR A 1 91 ? -4.624 8.477 -11.970 1.000 12.955 214 TYR A N 1
ATOM 1316 C CA . TYR A 1 91 ? -5.676 7.926 -11.106 1.000 12.738 214 TYR A CA 1
ATOM 1317 C C . TYR A 1 91 ? -6.999 8.654 -11.343 1.000 13.230 214 TYR A C 1
ATOM 1318 O O . TYR A 1 91 ? -7.033 9.914 -11.309 1.000 15.462 214 TYR A O 1
ATOM 1335 N N . GLU A 1 92 ? -8.059 7.875 -11.536 1.000 14.507 215 GLU A N 1
ATOM 1336 C CA . GLU A 1 92 ? -9.428 8.387 -11.789 1.000 15.036 215 GLU A CA 1
ATOM 1337 C C . GLU A 1 92 ? -10.396 8.025 -10.656 1.000 15.154 215 GLU A C 1
ATOM 1338 O O . GLU A 1 92 ? -11.460 8.678 -10.544 1.000 15.320 215 GLU A O 1
ATOM 1350 N N . GLY A 1 93 ? -10.082 7.022 -9.839 1.000 16.913 216 GLY A N 1
ATOM 1351 C CA . GLY A 1 93 ? -10.982 6.581 -8.766 1.000 18.556 216 GLY A CA 1
ATOM 1352 C C . GLY A 1 93 ? -12.311 6.113 -9.330 1.000 17.890 216 GLY A C 1
ATOM 1353 O O . GLY A 1 93 ? -13.334 6.178 -8.598 1.000 20.129 216 GLY A O 1
ATOM 1357 N N . VAL A 1 94 ? -12.304 5.614 -10.567 1.000 18.995 217 VAL A N 1
ATOM 1358 C CA . VAL A 1 94 ? -13.447 4.870 -11.169 1.000 19.566 217 VAL A CA 1
ATOM 1359 C C . VAL A 1 94 ? -12.931 3.602 -11.849 1.000 20.889 217 VAL A C 1
ATOM 1360 O O . VAL A 1 94 ? -11.702 3.458 -12.023 1.000 21.083 217 VAL A O 1
ATOM 1373 N N . ASP A 1 95 ? -13.844 2.684 -12.161 1.000 22.016 218 ASP A N 1
ATOM 1374 C CA . ASP A 1 95 ? -13.550 1.500 -13.004 1.000 23.738 218 ASP A CA 1
ATOM 1375 C C . ASP A 1 95 ? -13.541 1.962 -14.454 1.000 23.621 218 ASP A C 1
ATOM 1376 O O . ASP A 1 95 ? -14.433 2.754 -14.842 1.000 23.522 218 ASP A O 1
ATOM 1385 N N . ASP A 1 96 ? -12.565 1.494 -15.222 1.000 22.171 219 ASP A N 1
ATOM 1386 C CA . ASP A 1 96 ? -12.473 1.838 -16.658 1.000 23.702 219 ASP A CA 1
ATOM 1387 C C . ASP A 1 96 ? -11.850 0.672 -17.410 1.000 22.722 219 ASP A C 1
ATOM 1388 O O . ASP A 1 96 ? -11.387 -0.275 -16.777 1.000 20.938 219 ASP A O 1
ATOM 1397 N N . LYS A 1 97 ? -11.866 0.792 -18.732 1.000 22.071 220 LYS A N 1
ATOM 1398 C CA . LYS A 1 97 ? -11.274 -0.160 -19.683 1.000 21.463 220 LYS A CA 1
ATOM 1399 C C . LYS A 1 97 ? -9.755 -0.190 -19.475 1.000 19.264 220 LYS A C 1
ATOM 1400 O O . LYS A 1 97 ? -9.145 0.909 -19.245 1.000 20.509 220 LYS A O 1
ATOM 1419 N N . CYS A 1 98 ? -9.157 -1.381 -19.558 1.000 20.212 221 CYS A N 1
ATOM 1420 C CA . CYS A 1 98 ? -7.687 -1.545 -19.555 1.000 21.813 221 CYS A CA 1
ATOM 1421 C C . CYS A 1 98 ? -7.084 -0.722 -20.696 1.000 21.605 221 CYS A C 1
ATOM 1422 O O . CYS A 1 98 ? -7.445 -0.954 -21.889 1.000 22.033 221 CYS A O 1
ATOM 1429 N N . ARG A 1 99 ? -6.219 0.231 -20.343 1.000 21.517 222 ARG A N 1
ATOM 1430 C CA . ARG A 1 99 ? -5.479 1.052 -21.328 1.000 19.829 222 ARG A CA 1
ATOM 1431 C C . ARG A 1 99 ? -3.971 0.903 -21.109 1.000 17.079 222 ARG A C 1
ATOM 1432 O O . ARG A 1 99 ? -3.269 1.859 -21.403 1.000 16.273 222 ARG A O 1
ATOM 1453 N N . TYR A 1 100 ? -3.490 -0.261 -20.653 1.000 17.197 223 TYR A N 1
ATOM 1454 C CA . TYR A 1 100 ? -2.044 -0.505 -20.432 1.000 16.571 223 TYR A CA 1
ATOM 1455 C C . TYR A 1 100 ? -1.272 -0.288 -21.740 1.000 16.379 223 TYR A C 1
ATOM 1456 O O . TYR A 1 100 ? -1.676 -0.761 -22.815 1.000 16.951 223 TYR A O 1
ATOM 1473 N N . ASN A 1 101 ? -0.185 0.467 -21.654 1.000 17.053 224 ASN A N 1
ATOM 1474 C CA . ASN A 1 101 ? 0.654 0.818 -22.816 1.000 18.504 224 ASN A CA 1
ATOM 1475 C C . ASN A 1 101 ? 2.072 0.437 -22.448 1.000 18.343 224 ASN A C 1
ATOM 1476 O O . ASN A 1 101 ? 2.647 1.079 -21.568 1.000 17.141 224 ASN A O 1
ATOM 1487 N N . PRO A 1 102 ? 2.642 -0.621 -23.055 1.000 18.911 225 PRO A N 1
ATOM 1488 C CA . PRO A 1 102 ? 3.951 -1.108 -22.646 1.000 19.336 225 PRO A CA 1
ATOM 1489 C C . PRO A 1 102 ? 5.057 -0.077 -22.875 1.000 19.618 225 PRO A C 1
ATOM 1490 O O . PRO A 1 102 ? 6.067 -0.244 -22.250 1.000 20.156 225 PRO A O 1
ATOM 1501 N N . LYS A 1 103 ? 4.821 0.957 -23.699 1.000 18.923 226 LYS A N 1
ATOM 1502 C CA . LYS A 1 103 ? 5.848 2.000 -24.000 1.000 19.586 226 LYS A CA 1
ATOM 1503 C C . LYS A 1 103 ? 6.033 2.926 -22.794 1.000 19.822 226 LYS A C 1
ATOM 1504 O O . LYS A 1 103 ? 7.094 3.560 -22.691 1.000 20.896 226 LYS A O 1
ATOM 1523 N N . ASN A 1 104 ? 5.047 2.972 -21.904 1.000 17.629 227 ASN A N 1
ATOM 1524 C CA . ASN A 1 104 ? 4.978 3.920 -20.773 1.000 16.042 227 ASN A CA 1
ATOM 1525 C C . ASN A 1 104 ? 5.279 3.185 -19.473 1.000 15.176 227 ASN A C 1
ATOM 1526 O O . ASN A 1 104 ? 4.965 3.740 -18.437 1.000 16.102 227 ASN A O 1
ATOM 1537 N N . THR A 1 105 ? 5.944 2.033 -19.525 1.000 15.815 228 THR A N 1
ATOM 1538 C CA . THR A 1 105 ? 6.226 1.250 -18.298 1.000 16.162 228 THR A CA 1
ATOM 1539 C C . THR A 1 105 ? 7.062 2.083 -17.349 1.000 15.891 228 THR A C 1
ATOM 1540 O O . THR A 1 105 ? 8.059 2.668 -17.792 1.000 15.672 228 THR A O 1
ATOM 1550 N N . GLY A 1 106 ? 6.726 2.055 -16.057 1.000 17.058 229 GLY A N 1
ATOM 1551 C CA . GLY A 1 106 ? 7.511 2.723 -15.007 1.000 17.057 229 GLY A CA 1
ATOM 1552 C C . GLY A 1 106 ? 8.272 1.736 -14.146 1.000 17.151 229 GLY A C 1
ATOM 1553 O O . GLY A 1 106 ? 9.260 2.156 -13.553 1.000 19.456 229 GLY A O 1
ATOM 1557 N N . ALA A 1 107 ? 7.859 0.471 -14.116 1.000 15.970 230 ALA A N 1
ATOM 1558 C CA . ALA A 1 107 ? 8.491 -0.550 -13.264 1.000 14.219 230 ALA A CA 1
ATOM 1559 C C . ALA A 1 107 ? 8.028 -1.929 -13.706 1.000 14.166 230 ALA A C 1
ATOM 1560 O O . ALA A 1 107 ? 6.966 -2.021 -14.309 1.000 13.336 230 ALA A O 1
ATOM 1567 N N . GLU A 1 108 ? 8.820 -2.942 -13.358 1.000 14.560 231 GLU A N 1
ATOM 1568 C CA . GLU A 1 108 ? 8.530 -4.381 -13.562 1.000 17.143 231 GLU A CA 1
ATOM 1569 C C . GLU A 1 108 ? 8.701 -5.104 -12.231 1.000 15.905 231 GLU A C 1
ATOM 1570 O O . GLU A 1 108 ? 9.488 -4.623 -11.410 1.000 15.897 231 GLU A O 1
ATOM 1582 N N . ASP A 1 109 ? 8.032 -6.239 -12.029 1.000 15.519 232 ASP A N 1
ATOM 1583 C CA . ASP A 1 109 ? 8.467 -7.108 -10.910 1.000 14.743 232 ASP A CA 1
ATOM 1584 C C . ASP A 1 109 ? 8.497 -8.558 -11.398 1.000 14.692 232 ASP A C 1
ATOM 1585 O O . ASP A 1 109 ? 8.168 -8.812 -12.571 1.000 14.365 232 ASP A O 1
ATOM 1594 N N . VAL A 1 110 ? 9.133 -9.422 -10.622 1.000 15.365 233 VAL A N 1
ATOM 1595 C CA . VAL A 1 110 ? 9.386 -10.844 -11.003 1.000 16.648 233 VAL A CA 1
ATOM 1596 C C . VAL A 1 110 ? 8.725 -11.743 -9.957 1.000 16.391 233 VAL A C 1
ATOM 1597 O O . VAL A 1 110 ? 8.902 -12.981 -10.025 1.000 18.101 233 VAL A O 1
ATOM 1610 N N . GLY A 1 111 ? 7.906 -11.163 -9.084 1.000 14.411 234 GLY A N 1
ATOM 1611 C CA . GLY A 1 111 ? 7.372 -11.849 -7.911 1.000 13.636 234 GLY A CA 1
ATOM 1612 C C . GLY A 1 111 ? 7.548 -11.019 -6.674 1.000 11.426 234 GLY A C 1
ATOM 1613 O O . GLY A 1 111 ? 7.709 -9.774 -6.781 1.000 12.856 234 GLY A O 1
ATOM 1617 N N . PHE A 1 112 ? 7.415 -11.678 -5.533 1.000 10.419 235 PHE A N 1
ATOM 1618 C CA . PHE A 1 112 ? 7.262 -11.000 -4.241 1.000 9.396 235 PHE A CA 1
ATOM 1619 C C . PHE A 1 112 ? 7.628 -11.927 -3.111 1.000 10.057 235 PHE A C 1
ATOM 1620 O O . PHE A 1 112 ? 7.764 -13.193 -3.293 1.000 10.123 235 PHE A O 1
ATOM 1637 N N . VAL A 1 113 ? 7.785 -11.312 -1.952 1.000 10.448 236 VAL A N 1
ATOM 1638 C CA . VAL A 1 113 ? 8.107 -12.008 -0.679 1.000 12.929 236 VAL A CA 1
ATOM 1639 C C . VAL A 1 113 ? 6.972 -11.718 0.297 1.000 12.921 236 VAL A C 1
ATOM 1640 O O . VAL A 1 113 ? 6.612 -10.551 0.466 1.000 13.772 236 VAL A O 1
ATOM 1653 N N . ASP A 1 114 ? 6.396 -12.786 0.852 1.000 14.130 237 ASP A N 1
ATOM 1654 C CA . ASP A 1 114 ? 5.449 -12.705 1.983 1.000 14.994 237 ASP A CA 1
ATOM 1655 C C . ASP A 1 114 ? 6.262 -12.849 3.264 1.000 15.595 237 ASP A C 1
ATOM 1656 O O . ASP A 1 114 ? 6.948 -13.872 3.401 1.000 16.611 237 ASP A O 1
ATOM 1665 N N . ILE A 1 115 ? 6.205 -11.855 4.139 1.000 15.616 238 ILE A N 1
ATOM 1666 C CA . ILE A 1 115 ? 6.805 -11.950 5.501 1.000 16.097 238 ILE A CA 1
ATOM 1667 C C . ILE A 1 115 ? 5.960 -12.914 6.324 1.000 16.745 238 ILE A C 1
ATOM 1668 O O . ILE A 1 115 ? 4.728 -12.919 6.235 1.000 14.681 238 ILE A O 1
ATOM 1684 N N . PRO A 1 116 ? 6.597 -13.774 7.149 1.000 17.633 239 PRO A N 1
ATOM 1685 C CA . PRO A 1 116 ? 5.833 -14.686 7.996 1.000 18.244 239 PRO A CA 1
ATOM 1686 C C . PRO A 1 116 ? 4.772 -13.921 8.809 1.000 18.859 239 PRO A C 1
ATOM 1687 O O . PRO A 1 116 ? 5.055 -12.825 9.303 1.000 18.663 239 PRO A O 1
ATOM 1698 N N . GLU A 1 117 ? 3.582 -14.509 8.896 1.000 18.576 240 GLU A N 1
ATOM 1699 C CA . GLU A 1 117 ? 2.374 -13.958 9.540 1.000 18.922 240 GLU A CA 1
ATOM 1700 C C . GLU A 1 117 ? 2.676 -13.633 11.005 1.000 17.826 240 GLU A C 1
ATOM 1701 O O . GLU A 1 117 ? 3.126 -14.510 11.753 1.000 17.919 240 GLU A O 1
ATOM 1713 N N . GLY A 1 118 ? 2.407 -12.396 11.410 1.000 15.443 241 GLY A N 1
ATOM 1714 C CA . GLY A 1 118 ? 2.495 -12.014 12.825 1.000 15.137 241 GLY A CA 1
ATOM 1715 C C . GLY A 1 118 ? 3.889 -11.549 13.215 1.000 16.176 241 GLY A C 1
ATOM 1716 O O . GLY A 1 118 ? 4.038 -11.168 14.372 1.000 16.982 241 GLY A O 1
ATOM 1720 N N . ASP A 1 119 ? 4.903 -11.659 12.354 1.000 16.868 242 ASP A N 1
ATOM 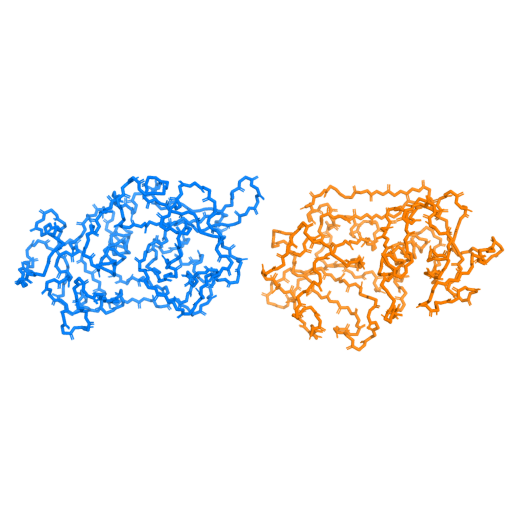1721 C CA . ASP A 1 119 ? 6.319 -11.512 12.784 1.000 17.445 242 ASP A CA 1
ATOM 1722 C C . ASP A 1 119 ? 6.756 -10.053 12.587 1.000 16.639 242 ASP A C 1
ATOM 1723 O O . ASP A 1 119 ? 7.206 -9.727 11.510 1.000 17.229 242 ASP A O 1
ATOM 1732 N N . GLU A 1 120 ? 6.659 -9.222 13.626 1.000 15.544 243 GLU A N 1
ATOM 1733 C CA . GLU A 1 120 ? 7.047 -7.785 13.578 1.000 15.450 243 GLU A CA 1
ATOM 1734 C C . GLU A 1 120 ? 8.568 -7.680 13.441 1.000 16.543 243 GLU A C 1
ATOM 1735 O O . GLU A 1 120 ? 9.045 -6.644 12.941 1.000 15.972 243 GLU A O 1
ATOM 1747 N N . GLN A 1 121 ? 9.299 -8.687 13.910 1.000 16.254 244 GLN A N 1
ATOM 1748 C CA . GLN A 1 121 ? 10.782 -8.752 13.824 1.000 17.808 244 GLN A CA 1
ATOM 1749 C C . GLN A 1 121 ? 11.228 -8.900 12.360 1.000 17.156 244 GLN A C 1
ATOM 1750 O O . GLN A 1 121 ? 12.131 -8.166 11.916 1.000 14.038 244 GLN A O 1
ATOM 1764 N N . LYS A 1 122 ? 10.643 -9.839 11.645 1.000 15.616 245 LYS A N 1
ATOM 1765 C CA . LYS A 1 122 ? 10.932 -10.027 10.208 1.000 16.567 245 LYS A CA 1
ATOM 1766 C C . LYS A 1 122 ? 10.432 -8.815 9.425 1.000 14.283 245 LYS A C 1
ATOM 1767 O O . LYS A 1 122 ? 11.102 -8.450 8.460 1.000 14.090 245 LYS A O 1
ATOM 1786 N N . LEU A 1 123 ? 9.314 -8.213 9.826 1.000 14.230 246 LEU A N 1
ATOM 1787 C CA . LEU A 1 123 ? 8.821 -6.962 9.196 1.000 12.966 246 LEU A CA 1
ATOM 1788 C C . LEU A 1 123 ? 9.865 -5.848 9.369 1.000 13.044 246 LEU A C 1
ATOM 1789 O O . LEU A 1 123 ? 10.205 -5.255 8.374 1.000 11.485 246 LEU A O 1
ATOM 1805 N N . MET A 1 124 ? 10.357 -5.598 10.593 1.000 12.515 247 MET A N 1
ATOM 1806 C CA . MET A 1 124 ? 11.420 -4.595 10.846 1.000 13.821 247 MET A CA 1
ATOM 1807 C C . MET A 1 124 ? 12.645 -4.899 9.973 1.000 13.896 247 MET A C 1
ATOM 1808 O O . MET A 1 124 ? 13.249 -3.982 9.455 1.000 13.177 247 MET A O 1
ATOM 1822 N N . GLU A 1 125 ? 13.054 -6.158 9.847 1.000 13.461 248 GLU A N 1
ATOM 1823 C CA . GLU A 1 125 ? 14.296 -6.475 9.095 1.000 15.702 248 GLU A CA 1
ATOM 1824 C C . GLU A 1 125 ? 14.048 -6.190 7.617 1.000 14.158 248 GLU A C 1
ATOM 1825 O O . GLU A 1 125 ? 14.900 -5.605 6.982 1.000 13.323 248 GLU A O 1
ATOM 1837 N N . ALA A 1 126 ? 12.855 -6.495 7.135 1.000 12.569 249 ALA A N 1
ATOM 1838 C CA . ALA A 1 126 ? 12.535 -6.249 5.717 1.000 12.750 249 ALA A CA 1
ATOM 1839 C C . ALA A 1 126 ? 12.544 -4.730 5.505 1.000 12.881 249 ALA A C 1
ATOM 1840 O O . ALA A 1 126 ? 13.078 -4.271 4.519 1.000 13.286 249 ALA A O 1
ATOM 1847 N N . VAL A 1 127 ? 11.958 -3.969 6.411 1.000 13.877 250 VAL A N 1
ATOM 1848 C CA . VAL A 1 127 ? 11.856 -2.491 6.239 1.000 13.007 250 VAL A CA 1
ATOM 1849 C C . VAL A 1 127 ? 13.273 -1.907 6.263 1.000 14.280 250 VAL A C 1
ATOM 1850 O O . VAL A 1 127 ? 13.550 -0.971 5.507 1.000 14.590 250 VAL A O 1
ATOM 1863 N N . ALA A 1 128 ? 14.122 -2.389 7.163 1.000 13.882 251 ALA A N 1
ATOM 1864 C CA . ALA A 1 128 ? 15.527 -1.942 7.308 1.000 14.853 251 ALA A CA 1
ATOM 1865 C C . ALA A 1 128 ? 16.360 -2.229 6.046 1.000 15.351 251 ALA A C 1
ATOM 1866 O O . ALA A 1 128 ? 17.190 -1.366 5.665 1.000 17.852 251 ALA A O 1
ATOM 1873 N N . THR A 1 129 ? 16.246 -3.427 5.484 1.000 14.506 252 THR A N 1
ATOM 1874 C CA . THR A 1 129 ? 17.224 -3.975 4.516 1.000 14.626 252 THR A CA 1
ATOM 1875 C C . THR A 1 129 ? 16.666 -3.877 3.093 1.000 13.872 252 THR A C 1
ATOM 1876 O O . THR A 1 129 ? 17.454 -3.780 2.171 1.000 16.071 252 THR A O 1
ATOM 1886 N N . VAL A 1 130 ? 15.356 -3.997 2.908 1.000 12.090 253 VAL A N 1
ATOM 1887 C CA . VAL A 1 130 ? 14.779 -4.017 1.532 1.000 12.116 253 VAL A CA 1
ATOM 1888 C C . VAL A 1 130 ? 14.197 -2.654 1.203 1.000 11.338 253 VAL A C 1
ATOM 1889 O O . VAL A 1 130 ? 14.464 -2.152 0.080 1.000 10.626 253 VAL A O 1
ATOM 1902 N N . GLY A 1 131 ? 13.276 -2.176 2.032 1.000 11.979 254 GLY A N 1
ATOM 1903 C CA . GLY A 1 131 ? 12.648 -0.861 1.841 1.000 11.006 254 GLY A CA 1
ATOM 1904 C C . GLY A 1 131 ? 11.175 -0.895 2.221 1.000 10.568 254 GLY A C 1
ATOM 1905 O O . GLY A 1 131 ? 10.751 -1.752 2.992 1.000 10.673 254 GLY A O 1
ATOM 1909 N N . PRO A 1 132 ? 10.343 0.058 1.730 1.000 10.381 255 PRO A N 1
ATOM 1910 C CA . PRO A 1 132 ? 8.942 0.076 2.118 1.000 9.669 255 PRO A CA 1
ATOM 1911 C C . PRO A 1 132 ? 8.223 -1.243 1.811 1.000 9.868 255 PRO A C 1
ATOM 1912 O O . PRO A 1 132 ? 8.406 -1.801 0.720 1.000 10.240 255 PRO A O 1
ATOM 1923 N N . VAL A 1 133 ? 7.349 -1.642 2.717 1.000 9.015 256 VAL A N 1
ATOM 1924 C CA . VAL A 1 133 ? 6.635 -2.939 2.664 1.000 8.571 256 VAL A CA 1
ATOM 1925 C C . VAL A 1 133 ? 5.122 -2.704 2.642 1.000 8.694 256 VAL A C 1
ATOM 1926 O O . VAL A 1 133 ? 4.588 -1.988 3.507 1.000 9.161 256 VAL A O 1
ATOM 1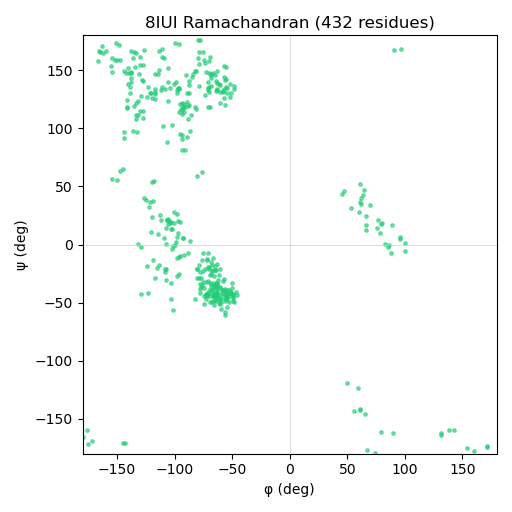939 N N . SER A 1 134 ? 4.448 -3.358 1.705 1.000 8.737 257 SER A N 1
ATOM 1940 C CA . SER A 1 134 ? 2.960 -3.408 1.681 1.000 8.473 257 SER A CA 1
ATOM 1941 C C . SER A 1 134 ? 2.480 -4.120 2.945 1.000 8.404 257 SER A C 1
ATOM 1942 O O . SER A 1 134 ? 2.980 -5.244 3.198 1.000 8.135 257 SER A O 1
ATOM 1949 N N . VAL A 1 135 ? 1.467 -3.577 3.640 1.000 8.622 258 VAL A N 1
ATOM 1950 C CA . VAL A 1 135 ? 0.859 -4.261 4.816 1.000 8.913 258 VAL A CA 1
ATOM 1951 C C . VAL A 1 135 ? -0.661 -4.125 4.767 1.000 9.057 258 VAL A C 1
ATOM 1952 O O . VAL A 1 135 ? -1.188 -3.110 4.264 1.000 9.586 258 VAL A O 1
ATOM 1965 N N . ALA A 1 136 ? -1.348 -5.129 5.284 1.000 10.323 259 ALA A N 1
ATOM 1966 C CA . ALA A 1 136 ? -2.783 -5.069 5.599 1.000 10.786 259 ALA A CA 1
ATOM 1967 C C . ALA A 1 136 ? -2.954 -4.737 7.079 1.000 11.767 259 ALA A C 1
ATOM 1968 O O . ALA A 1 136 ? -2.266 -5.327 7.923 1.000 12.663 259 ALA A O 1
ATOM 1975 N N . ILE A 1 137 ? -3.850 -3.819 7.383 1.000 10.962 260 ILE A N 1
ATOM 1976 C CA . ILE A 1 137 ? -4.116 -3.426 8.796 1.000 10.988 260 ILE A CA 1
ATOM 1977 C C . ILE A 1 137 ? -5.619 -3.457 9.046 1.000 10.738 260 ILE A C 1
ATOM 1978 O O . ILE A 1 137 ? -6.355 -3.427 8.069 1.000 11.006 260 ILE A O 1
ATOM 1994 N N . ASP A 1 138 ? -5.996 -3.514 10.323 1.000 9.795 261 ASP A N 1
ATOM 1995 C CA . ASP A 1 138 ? -7.382 -3.253 10.794 1.000 11.699 261 ASP A CA 1
ATOM 1996 C C . ASP A 1 138 ? -7.507 -1.747 11.006 1.000 11.985 261 ASP A C 1
ATOM 1997 O O . ASP A 1 138 ? -7.053 -1.261 12.074 1.000 13.032 261 ASP A O 1
ATOM 2006 N N . ALA A 1 139 ? -8.057 -1.029 10.018 1.000 12.713 262 ALA A N 1
ATOM 2007 C CA . ALA A 1 139 ? -8.240 0.439 10.012 1.000 11.802 262 ALA A CA 1
ATOM 2008 C C . ALA A 1 139 ? -9.713 0.788 10.249 1.000 12.093 262 ALA A C 1
ATOM 2009 O O . ALA A 1 139 ? -10.116 1.922 9.810 1.000 12.546 262 ALA A O 1
ATOM 2016 N N . SER A 1 140 ? -10.496 -0.146 10.815 1.000 11.638 263 SER A N 1
ATOM 2017 C CA . SER A 1 140 ? -11.977 -0.022 10.857 1.000 13.025 263 SER A CA 1
ATOM 2018 C C . SER A 1 140 ? -12.445 1.003 11.907 1.000 13.596 263 SER A C 1
ATOM 2019 O O . SER A 1 140 ? -13.609 1.457 11.777 1.000 13.138 263 SER A O 1
ATOM 2026 N N . HIS A 1 141 ? -11.649 1.318 12.939 1.000 13.986 264 HIS A N 1
ATOM 2027 C CA . HIS A 1 141 ? -12.135 2.050 14.133 1.000 14.626 264 HIS A CA 1
ATOM 2028 C C . HIS A 1 141 ? -12.206 3.565 13.906 1.000 14.711 264 HIS A C 1
ATOM 2029 O O . HIS A 1 141 ? -11.364 4.120 13.147 1.000 13.878 264 HIS A O 1
ATOM 2042 N N . THR A 1 142 ? -13.162 4.222 14.583 1.000 14.687 265 THR A N 1
ATOM 2043 C CA . THR A 1 142 ? -13.306 5.701 14.582 1.000 16.426 265 THR A CA 1
ATOM 2044 C C . THR A 1 142 ? -11.935 6.345 14.820 1.000 15.279 265 THR A C 1
ATOM 2045 O O . THR A 1 142 ? -11.609 7.366 14.202 1.000 14.207 265 THR A O 1
ATOM 2055 N N . SER A 1 143 ? -11.138 5.781 15.717 1.000 15.247 266 SER A N 1
ATOM 2056 C CA . SER A 1 143 ? -9.849 6.368 16.166 1.000 14.607 266 SER A CA 1
ATOM 2057 C C . SER A 1 143 ? -8.877 6.471 14.978 1.000 14.815 266 SER A C 1
ATOM 2058 O O . SER A 1 143 ? -8.025 7.398 14.941 1.000 15.029 266 SER A O 1
ATOM 2065 N N . PHE A 1 144 ? -9.003 5.547 14.027 1.000 15.124 267 PHE A N 1
ATOM 2066 C CA . PHE A 1 144 ? -8.172 5.545 12.808 1.000 14.777 267 PHE A CA 1
ATOM 2067 C C . PHE A 1 144 ? -8.681 6.658 11.888 1.000 15.506 267 PHE A C 1
ATOM 2068 O O . PHE A 1 144 ? -7.858 7.488 11.482 1.000 12.734 267 PHE A O 1
ATOM 2085 N N . GLN A 1 145 ? -9.989 6.691 11.629 1.000 18.542 268 GLN A N 1
ATOM 2086 C CA . GLN A 1 145 ? -10.643 7.745 10.803 1.000 21.630 268 GLN A CA 1
ATOM 2087 C C . GLN A 1 145 ? -10.205 9.138 11.280 1.000 21.082 268 GLN A C 1
ATOM 2088 O O . GLN A 1 145 ? -9.948 9.987 10.409 1.000 23.765 268 GLN A O 1
ATOM 2102 N N . LEU A 1 146 ? -10.156 9.380 12.597 1.000 20.009 269 LEU A N 1
ATOM 2103 C CA . LEU A 1 146 ? -9.958 10.730 13.190 1.000 20.389 269 LEU A CA 1
ATOM 2104 C C . LEU A 1 146 ? -8.503 10.928 13.607 1.000 17.898 269 LEU A C 1
ATOM 2105 O O . LEU A 1 146 ? -8.168 12.006 14.109 1.000 19.343 269 LEU A O 1
ATOM 2121 N N . TYR A 1 147 ? -7.644 9.931 13.420 1.000 16.106 270 TYR A N 1
ATOM 2122 C CA . TYR A 1 147 ? -6.221 10.032 13.821 1.000 14.862 270 TYR A CA 1
ATOM 2123 C C . TYR A 1 147 ? -5.580 11.320 13.261 1.000 16.690 270 TYR A C 1
ATOM 2124 O O . TYR A 1 147 ? -5.676 11.609 12.047 1.000 16.749 270 TYR A O 1
ATOM 2141 N N . SER A 1 148 ? -4.912 12.067 14.129 1.000 17.375 271 SER A N 1
ATOM 2142 C CA . SER A 1 148 ? -4.283 13.377 13.818 1.000 19.148 271 SER A CA 1
ATOM 2143 C C . SER A 1 148 ? -2.778 13.385 14.139 1.000 19.914 271 SER A C 1
ATOM 2144 O O . SER A 1 148 ? -2.020 13.943 13.336 1.000 19.319 271 SER A O 1
ATOM 2151 N N . SER A 1 149 ? -2.359 12.811 15.274 1.000 20.042 272 SER A N 1
ATOM 2152 C CA . SER A 1 149 ? -1.022 13.029 15.892 1.000 20.766 272 SER A CA 1
ATOM 2153 C C . SER A 1 149 ? -0.580 11.844 16.759 1.000 17.489 272 SER A C 1
ATOM 2154 O O . SER A 1 149 ? -1.433 11.172 17.367 1.000 16.561 272 SER A O 1
ATOM 2161 N N . GLY A 1 150 ? 0.730 11.618 16.812 1.000 17.891 273 GLY A N 1
ATOM 2162 C CA . GLY A 1 150 ? 1.363 10.731 17.799 1.000 19.059 273 GLY A CA 1
ATOM 2163 C C . GLY A 1 150 ? 1.220 9.268 17.421 1.000 16.892 273 GLY A C 1
ATOM 2164 O O . GLY A 1 150 ? 0.971 8.963 16.220 1.000 16.841 273 GLY A O 1
ATOM 2168 N N . VAL A 1 151 ? 1.397 8.376 18.391 1.000 16.475 274 VAL A N 1
ATOM 2169 C CA . VAL A 1 151 ? 1.439 6.908 18.134 1.000 15.861 274 VAL A CA 1
ATOM 2170 C C . VAL A 1 151 ? 0.029 6.354 18.367 1.000 15.187 274 VAL A C 1
ATOM 2171 O O . VAL A 1 151 ? -0.422 6.347 19.492 1.000 15.994 274 VAL A O 1
ATOM 2184 N N . TYR A 1 152 ? -0.556 5.828 17.300 1.000 13.054 275 TYR A N 1
ATOM 2185 C CA . TYR A 1 152 ? -1.861 5.138 17.254 1.000 12.838 275 TYR A CA 1
ATOM 2186 C C . TYR A 1 152 ? -1.773 3.767 17.933 1.000 15.662 275 TYR A C 1
ATOM 2187 O O . TYR A 1 152 ? -0.991 2.884 17.508 1.000 16.921 275 TYR A O 1
ATOM 2204 N N . ASN A 1 153 ? -2.561 3.592 19.001 1.000 17.181 276 ASN A N 1
ATOM 2205 C CA . ASN A 1 153 ? -2.673 2.303 19.729 1.000 18.334 276 ASN A CA 1
ATOM 2206 C C . ASN A 1 153 ? -4.154 2.052 20.012 1.000 18.929 276 ASN A C 1
ATOM 2207 O O . ASN A 1 153 ? -4.691 2.660 20.959 1.000 19.913 276 ASN A O 1
ATOM 2218 N N . GLU A 1 154 ? -4.800 1.241 19.177 1.000 19.639 277 GLU A N 1
ATOM 2219 C CA . GLU A 1 154 ? -6.252 0.952 19.294 1.000 19.466 277 GLU A CA 1
ATOM 2220 C C . GLU A 1 154 ? -6.394 -0.435 19.937 1.000 21.077 277 GLU A C 1
ATOM 2221 O O . GLU A 1 154 ? -6.167 -1.449 19.231 1.000 20.772 277 GLU A O 1
ATOM 2233 N N . GLU A 1 155 ? -6.724 -0.490 21.238 1.000 23.634 278 GLU A N 1
ATOM 2234 C CA . GLU A 1 155 ? -6.845 -1.765 22.010 1.000 25.830 278 GLU A CA 1
ATOM 2235 C C . GLU A 1 155 ? -7.868 -2.686 21.325 1.000 24.346 278 GLU A C 1
ATOM 2236 O O . GLU A 1 155 ? -7.721 -3.919 21.422 1.000 24.221 278 GLU A O 1
ATOM 2248 N N . GLU A 1 156 ? -8.860 -2.117 20.642 1.000 23.038 279 GLU A N 1
ATOM 2249 C CA . GLU A 1 156 ? -9.984 -2.882 20.032 1.000 23.941 279 GLU A CA 1
ATOM 2250 C C . GLU A 1 156 ? -9.614 -3.380 18.631 1.000 21.562 279 GLU A C 1
ATOM 2251 O O . GLU A 1 156 ? -10.462 -3.974 18.003 1.000 19.467 279 GLU A O 1
ATOM 2263 N N . CYS A 1 157 ? -8.394 -3.153 18.148 1.000 20.043 280 CYS A N 1
ATOM 2264 C CA . CYS A 1 157 ? -7.988 -3.610 16.796 1.000 19.320 280 CYS A CA 1
ATOM 2265 C C . CYS A 1 157 ? -8.038 -5.129 16.726 1.000 19.075 280 CYS A C 1
ATOM 2266 O O . CYS A 1 157 ? -7.782 -5.777 17.751 1.000 20.355 280 CYS A O 1
ATOM 2273 N N . SER A 1 158 ? -8.319 -5.658 15.545 1.000 16.847 281 SER A N 1
ATOM 2274 C CA . SER A 1 158 ? -8.085 -7.081 15.208 1.000 17.550 281 SER A CA 1
ATOM 2275 C C . SER A 1 158 ? -6.678 -7.186 14.630 1.000 17.185 281 SER A C 1
ATOM 2276 O O . SER A 1 158 ? -6.272 -6.263 13.907 1.000 19.105 281 SER A O 1
ATOM 2283 N N . SER A 1 159 ? -5.992 -8.291 14.883 1.000 17.682 282 SER A N 1
ATOM 2284 C CA . SER A 1 159 ? -4.762 -8.692 14.153 1.000 19.498 282 SER A CA 1
ATOM 2285 C C . SER A 1 159 ? -5.098 -9.591 12.968 1.000 18.716 282 SER A C 1
ATOM 2286 O O . SER A 1 159 ? -4.164 -9.919 12.214 1.000 18.242 282 SER A O 1
ATOM 2293 N N . THR A 1 160 ? -6.350 -10.038 12.841 1.000 18.334 283 THR A N 1
ATOM 2294 C CA . THR A 1 160 ? -6.775 -11.010 11.799 1.000 21.325 283 THR A CA 1
ATOM 2295 C C . THR A 1 160 ? -7.930 -10.512 10.902 1.000 21.129 283 THR A C 1
ATOM 2296 O O . THR A 1 160 ? -8.130 -11.093 9.816 1.000 20.597 283 THR A O 1
ATOM 2306 N N . ASP A 1 161 ? -8.684 -9.491 11.312 1.000 22.562 284 ASP A N 1
ATOM 2307 C CA . ASP A 1 161 ? -9.813 -8.943 10.513 1.000 23.457 284 ASP A CA 1
ATOM 2308 C C . ASP A 1 161 ? -9.359 -7.599 9.951 1.000 20.135 284 ASP A C 1
ATOM 2309 O O . ASP A 1 161 ? -9.653 -6.569 10.582 1.000 20.697 284 ASP A O 1
ATOM 2318 N N . LEU A 1 162 ? -8.724 -7.640 8.777 1.000 19.051 285 LEU A N 1
ATOM 2319 C CA . LEU A 1 162 ? -7.922 -6.536 8.179 1.000 19.448 285 LEU A CA 1
ATOM 2320 C C . LEU A 1 162 ? -8.668 -6.033 6.957 1.000 18.004 285 LEU A C 1
ATOM 2321 O O . LEU A 1 162 ? -9.128 -6.901 6.197 1.000 18.842 285 LEU A O 1
ATOM 2337 N N . ASP A 1 163 ? -8.808 -4.718 6.813 1.000 16.517 286 ASP A N 1
ATOM 2338 C CA . ASP A 1 163 ? -9.656 -4.115 5.760 1.000 15.497 286 ASP A CA 1
ATOM 2339 C C . ASP A 1 163 ? -8.876 -3.058 4.978 1.000 15.155 286 ASP A C 1
ATOM 2340 O O . ASP A 1 163 ? -9.456 -2.503 4.038 1.000 15.568 286 ASP A O 1
ATOM 2349 N N . HIS A 1 164 ? -7.613 -2.747 5.288 1.000 13.362 287 HIS A N 1
ATOM 2350 C CA . HIS A 1 164 ? -6.997 -1.545 4.666 1.000 13.129 287 HIS A CA 1
ATOM 2351 C C . HIS A 1 164 ? -5.552 -1.834 4.319 1.000 11.953 287 HIS A C 1
ATOM 2352 O O . HIS A 1 164 ? -4.844 -2.131 5.256 1.000 11.854 287 HIS A O 1
ATOM 2365 N N . GLY A 1 165 ? -5.184 -1.779 3.033 1.000 9.495 288 GLY A N 1
ATOM 2366 C CA . GLY A 1 165 ? -3.794 -1.993 2.592 1.000 10.088 288 GLY A CA 1
ATOM 2367 C C . GLY A 1 165 ? -3.040 -0.679 2.579 1.000 10.018 288 GLY A C 1
ATOM 2368 O O . GLY A 1 165 ? -3.588 0.285 2.031 1.000 9.689 288 GLY A O 1
ATOM 2372 N N . VAL A 1 166 ? -1.852 -0.640 3.193 1.000 9.610 289 VAL A N 1
ATOM 2373 C CA . VAL A 1 166 ? -1.087 0.625 3.392 1.000 9.131 289 VAL A CA 1
ATOM 2374 C C . VAL A 1 166 ? 0.391 0.271 3.212 1.000 9.872 289 VAL A C 1
ATOM 2375 O O . VAL A 1 166 ? 0.648 -0.830 2.712 1.000 10.678 289 VAL A O 1
ATOM 2388 N N . LEU A 1 167 ? 1.311 1.191 3.514 1.000 9.887 290 LEU A N 1
ATOM 2389 C CA . LEU A 1 167 ? 2.753 1.004 3.211 1.000 10.658 290 LEU A CA 1
ATOM 2390 C C . LEU A 1 167 ? 3.573 1.382 4.447 1.000 11.356 290 LEU A C 1
ATOM 2391 O O . LEU A 1 167 ? 3.437 2.502 4.898 1.000 10.329 290 LEU A O 1
ATOM 2407 N N . VAL A 1 168 ? 4.384 0.448 4.966 1.000 11.110 291 VAL A N 1
ATOM 2408 C CA . VAL A 1 168 ? 5.358 0.770 6.042 1.000 11.665 291 VAL A CA 1
ATOM 2409 C C . VAL A 1 168 ? 6.585 1.365 5.344 1.000 11.938 291 VAL A C 1
ATOM 2410 O O . VAL A 1 168 ? 7.220 0.650 4.552 1.000 10.987 291 VAL A O 1
ATOM 2423 N N . VAL A 1 169 ? 6.923 2.607 5.649 1.000 11.076 292 VAL A N 1
ATOM 2424 C CA . VAL A 1 169 ? 8.110 3.300 5.065 1.000 12.159 292 VAL A CA 1
ATOM 2425 C C . VAL A 1 169 ? 9.198 3.423 6.133 1.000 11.626 292 VAL A C 1
ATOM 2426 O O . VAL A 1 169 ? 10.219 4.047 5.849 1.000 11.442 292 VAL A O 1
ATOM 2439 N N . GLY A 1 170 ? 8.978 2.932 7.353 1.000 10.624 293 GLY A N 1
ATOM 2440 C CA . GLY A 1 170 ? 9.977 3.209 8.396 1.000 10.089 293 GLY A CA 1
ATOM 2441 C C . GLY A 1 170 ? 9.482 2.780 9.741 1.000 9.427 293 GLY A C 1
ATOM 2442 O O . GLY A 1 170 ? 8.408 2.163 9.832 1.000 9.848 293 GLY A O 1
ATOM 2446 N N . TYR A 1 171 ? 10.247 3.103 10.766 1.000 9.127 294 TYR A N 1
ATOM 2447 C CA . TYR A 1 171 ? 9.913 2.705 12.151 1.000 9.396 294 TYR A CA 1
ATOM 2448 C C . TYR A 1 171 ? 10.744 3.533 13.105 1.000 9.539 294 TYR A C 1
ATOM 2449 O O . TYR A 1 171 ? 11.743 4.154 12.705 1.000 10.768 294 TYR A O 1
ATOM 2466 N N . GLY A 1 172 ? 10.390 3.532 14.382 1.000 9.837 295 GLY A N 1
ATOM 2467 C CA . GLY A 1 172 ? 11.201 4.339 15.305 1.000 11.787 295 GLY A CA 1
ATOM 2468 C C . GLY A 1 172 ? 10.740 4.156 16.724 1.000 12.285 295 GLY A C 1
ATOM 2469 O O . GLY A 1 172 ? 9.964 3.240 16.976 1.000 11.815 295 GLY A O 1
ATOM 2473 N N . THR A 1 173 ? 11.091 5.108 17.569 1.000 14.426 296 THR A N 1
ATOM 2474 C CA . THR A 1 173 ? 10.703 5.169 18.999 1.000 17.993 296 THR A CA 1
ATOM 2475 C C . THR A 1 173 ? 10.429 6.637 19.306 1.000 17.380 296 THR A C 1
ATOM 2476 O O . THR A 1 173 ? 11.284 7.479 18.970 1.000 18.590 296 THR A O 1
ATOM 2486 N N . ASP A 1 174 ? 9.234 6.939 19.820 1.000 19.439 297 ASP A N 1
ATOM 2487 C CA . ASP A 1 174 ? 8.794 8.326 20.098 1.000 20.417 297 ASP A CA 1
ATOM 2488 C C . ASP A 1 174 ? 9.431 8.782 21.422 1.000 21.613 297 ASP A C 1
ATOM 2489 O O . ASP A 1 174 ? 10.088 7.948 22.096 1.000 21.168 297 ASP A O 1
ATOM 2498 N N . GLU A 1 175 ? 9.218 10.044 21.802 1.000 25.499 298 GLU A N 1
ATOM 2499 C CA . GLU A 1 175 ? 9.846 10.663 23.006 1.000 28.092 298 GLU A CA 1
ATOM 2500 C C . GLU A 1 175 ? 9.278 10.105 24.326 1.000 29.081 298 GLU A C 1
ATOM 2501 O O . GLU A 1 175 ? 9.864 10.442 25.378 1.000 28.503 298 GLU A O 1
ATOM 2513 N N . GLN A 1 176 ? 8.221 9.281 24.300 1.000 29.582 299 GLN A N 1
ATOM 2514 C CA . GLN A 1 176 ? 7.662 8.591 25.499 1.000 27.357 299 GLN A CA 1
ATOM 2515 C C . GLN A 1 176 ? 8.191 7.149 25.583 1.000 25.881 299 GLN A C 1
ATOM 2516 O O . GLN A 1 176 ? 7.690 6.378 26.433 1.000 27.302 299 GLN A O 1
ATOM 2530 N N . GLY A 1 177 ? 9.125 6.782 24.698 1.000 22.466 300 GLY A N 1
ATOM 2531 C CA . GLY A 1 177 ? 9.739 5.449 24.621 1.000 21.077 300 GLY A CA 1
ATOM 2532 C C . GLY A 1 177 ? 8.814 4.430 23.978 1.000 20.400 300 GLY A C 1
ATOM 2533 O O . GLY A 1 177 ? 9.022 3.225 24.207 1.000 21.617 300 GLY A O 1
ATOM 2537 N N . VAL A 1 178 ? 7.819 4.879 23.198 1.000 18.970 301 VAL A N 1
ATOM 2538 C CA . VAL A 1 178 ? 6.843 3.956 22.557 1.000 17.069 301 VAL A CA 1
ATOM 2539 C C . VAL A 1 178 ? 7.328 3.650 21.134 1.000 15.943 301 VAL A C 1
ATOM 2540 O O . VAL A 1 178 ? 7.451 4.588 20.333 1.000 18.301 301 VAL A O 1
ATOM 2553 N N . ASP A 1 179 ? 7.564 2.371 20.843 1.000 14.515 302 ASP A N 1
ATOM 2554 C CA . ASP A 1 179 ? 8.008 1.919 19.508 1.000 14.524 302 ASP A CA 1
ATOM 2555 C C . ASP A 1 179 ? 6.859 2.113 18.517 1.000 13.129 302 ASP A C 1
ATOM 2556 O O . ASP A 1 179 ? 5.706 1.858 18.874 1.000 13.954 302 ASP A O 1
ATOM 2565 N N . TYR A 1 180 ? 7.171 2.438 17.265 1.000 11.897 303 TYR A N 1
ATOM 2566 C CA . TYR A 1 180 ? 6.130 2.621 16.238 1.000 11.571 303 TYR A CA 1
ATOM 2567 C C . TYR A 1 180 ? 6.675 2.256 14.877 1.000 10.324 303 TYR A C 1
ATOM 2568 O O . TYR A 1 180 ? 7.914 2.218 14.676 1.000 10.422 303 TYR A O 1
ATOM 2585 N N . TRP A 1 181 ? 5.724 1.971 13.997 1.000 10.385 304 TRP A N 1
ATOM 2586 C CA . TRP A 1 181 ? 5.807 1.883 12.520 1.000 9.892 304 TRP A CA 1
ATOM 2587 C C . TRP A 1 181 ? 5.370 3.206 11.884 1.000 9.702 304 TRP A C 1
ATOM 2588 O O . TRP A 1 181 ? 4.299 3.694 12.174 1.000 10.441 304 TRP A O 1
ATOM 2609 N N . LEU A 1 182 ? 6.139 3.666 10.926 1.000 10.055 305 LEU A N 1
ATOM 2610 C CA . LEU A 1 182 ? 5.832 4.860 10.121 1.000 10.208 305 LEU A CA 1
ATOM 2611 C C . LEU A 1 182 ? 5.117 4.352 8.888 1.000 10.400 305 LEU A C 1
ATOM 2612 O O . LEU A 1 182 ? 5.714 3.579 8.153 1.000 10.851 305 LEU A O 1
ATOM 2628 N N . VAL A 1 183 ? 3.841 4.690 8.789 1.000 10.164 306 VAL A N 1
ATOM 2629 C CA . VAL A 1 183 ? 2.921 4.136 7.756 1.000 10.490 306 VAL A CA 1
ATOM 2630 C C . VAL A 1 183 ? 2.411 5.234 6.836 1.000 9.408 306 VAL A C 1
ATOM 2631 O O . VAL A 1 183 ? 1.882 6.218 7.338 1.000 10.298 306 VAL A O 1
ATOM 2644 N N . LYS A 1 184 ? 2.500 4.985 5.524 1.000 8.996 307 LYS A N 1
ATOM 2645 C CA . LYS A 1 184 ? 1.969 5.808 4.427 1.000 10.053 307 LYS A CA 1
ATOM 2646 C C . LYS A 1 184 ? 0.572 5.307 4.058 1.000 9.769 307 LYS A C 1
ATOM 2647 O O . LYS A 1 184 ? 0.443 4.108 3.650 1.000 9.556 307 LYS A O 1
ATOM 2666 N N . ASN A 1 185 ? -0.400 6.183 4.233 1.000 11.508 308 ASN A N 1
ATOM 2667 C CA . ASN A 1 185 ? -1.817 5.938 3.911 1.000 11.474 308 ASN A CA 1
ATOM 2668 C C . ASN A 1 185 ? -2.094 6.596 2.555 1.000 11.383 308 ASN A C 1
ATOM 2669 O O . ASN A 1 185 ? -1.192 7.267 2.036 1.000 13.407 308 ASN A O 1
ATOM 2680 N N . SER A 1 186 ? -3.288 6.370 2.011 1.000 10.533 309 SER A N 1
ATOM 2681 C CA . SER A 1 186 ? -3.668 6.839 0.665 1.000 10.583 309 SER A CA 1
ATOM 2682 C C . SER A 1 186 ? -4.947 7.662 0.820 1.000 10.752 309 SER A C 1
ATOM 2683 O O . SER A 1 186 ? -5.844 7.543 -0.005 1.000 11.387 309 SER A O 1
ATOM 2690 N N . TRP A 1 187 ? -5.032 8.446 1.901 1.000 10.073 310 TRP A N 1
ATOM 2691 C CA . TRP A 1 187 ? -6.217 9.278 2.228 1.000 10.581 310 TRP A CA 1
ATOM 2692 C C . TRP A 1 187 ? -5.872 10.761 2.088 1.000 10.401 310 TRP A C 1
ATOM 2693 O O . TRP A 1 187 ? -6.693 11.600 2.501 1.000 11.643 310 TRP A O 1
ATOM 2714 N N . GLY A 1 188 ? -4.822 11.059 1.335 1.000 11.172 311 GLY A N 1
ATOM 2715 C CA . GLY A 1 188 ? -4.324 12.418 1.079 1.000 11.891 311 GLY A CA 1
ATOM 2716 C C . GLY A 1 188 ? -3.609 13.023 2.276 1.000 12.215 311 GLY A C 1
ATOM 2717 O O . GLY A 1 188 ? -3.505 12.385 3.332 1.000 11.225 311 GLY A O 1
ATOM 2721 N N . ARG A 1 189 ? -3.131 14.258 2.132 1.000 13.789 312 ARG A N 1
ATOM 2722 C CA . ARG A 1 189 ? -2.236 14.891 3.130 1.000 14.901 312 ARG A CA 1
ATOM 2723 C C . ARG A 1 189 ? -2.985 15.461 4.337 1.000 15.412 312 ARG A C 1
ATOM 2724 O O . ARG A 1 189 ? -2.279 15.726 5.367 1.000 16.125 312 ARG A O 1
ATOM 2745 N N . SER A 1 190 ? -4.298 15.747 4.232 1.000 14.529 313 SER A N 1
ATOM 2746 C CA . SER A 1 190 ? -5.086 16.340 5.354 1.000 15.057 313 SER A CA 1
ATOM 2747 C C . SER A 1 190 ? -5.422 15.304 6.429 1.000 16.434 313 SER A C 1
ATOM 2748 O O . SER A 1 190 ? -5.698 15.713 7.563 1.000 17.934 313 SER A O 1
ATOM 2755 N N . TRP A 1 191 ? -5.240 14.018 6.147 1.000 14.560 314 TRP A N 1
ATOM 2756 C CA . TRP A 1 191 ? -5.403 12.964 7.177 1.000 14.274 314 TRP A CA 1
ATOM 2757 C C . TRP A 1 191 ? -4.087 12.744 7.923 1.000 13.276 314 TRP A C 1
ATOM 2758 O O . TRP A 1 191 ? -3.034 12.729 7.281 1.000 13.056 314 TRP A O 1
ATOM 2779 N N . GLY A 1 192 ? -4.163 12.539 9.243 1.000 13.485 315 GLY A N 1
ATOM 2780 C CA . GLY A 1 192 ? -3.032 12.097 10.064 1.000 13.642 315 GLY A CA 1
ATOM 2781 C C . GLY A 1 192 ? -1.913 13.112 10.012 1.000 13.276 315 GLY A C 1
ATOM 2782 O O . GLY A 1 192 ? -2.201 14.314 10.012 1.000 11.813 315 GLY A O 1
ATOM 2786 N N . GLU A 1 193 ? -0.682 12.632 9.981 1.000 12.582 316 GLU A N 1
ATOM 2787 C CA . GLU A 1 193 ? 0.539 13.471 10.019 1.000 12.699 316 GLU A CA 1
ATOM 2788 C C . GLU A 1 193 ? 0.948 13.729 8.581 1.000 11.419 316 GLU A C 1
ATOM 2789 O O . GLU A 1 193 ? 1.824 13.020 8.105 1.000 10.187 316 GLU A O 1
ATOM 2801 N N . LEU A 1 194 ? 0.297 14.702 7.947 1.000 10.932 317 LEU A N 1
ATOM 2802 C CA . LEU A 1 194 ? 0.438 14.943 6.482 1.000 11.564 317 LEU A CA 1
ATOM 2803 C C . LEU A 1 194 ? 0.353 13.618 5.705 1.000 11.629 317 LEU A C 1
ATOM 2804 O O . LEU A 1 194 ? 1.106 13.430 4.728 1.000 11.098 317 LEU A O 1
ATOM 2820 N N . GLY A 1 195 ? -0.598 12.754 6.081 1.000 10.935 318 GLY A N 1
ATOM 2821 C CA . GLY A 1 195 ? -0.981 11.569 5.296 1.000 11.123 318 GLY A CA 1
ATOM 2822 C C . GLY A 1 195 ? -0.344 10.307 5.847 1.000 10.672 318 GLY A C 1
ATOM 2823 O O . GLY A 1 195 ? -0.721 9.208 5.390 1.000 10.431 318 GLY A O 1
ATOM 2827 N N . TYR A 1 196 ? 0.422 10.441 6.936 1.000 11.354 319 TYR A N 1
ATOM 2828 C CA . TYR A 1 196 ? 1.226 9.346 7.545 1.000 11.246 319 TYR A CA 1
ATOM 2829 C C . TYR A 1 196 ? 0.630 9.033 8.918 1.000 11.198 319 TYR A C 1
ATOM 2830 O O . TYR A 1 196 ? 0.005 9.914 9.539 1.000 11.083 319 TYR A O 1
ATOM 2847 N N . ILE A 1 197 ? 0.759 7.780 9.346 1.000 10.346 320 ILE A N 1
ATOM 2848 C CA . ILE A 1 197 ? 0.378 7.419 10.740 1.000 10.101 320 ILE A CA 1
ATOM 2849 C C . ILE A 1 197 ? 1.543 6.685 11.375 1.000 10.884 320 ILE A C 1
ATOM 2850 O O . ILE A 1 197 ? 2.201 5.941 10.704 1.000 11.566 320 ILE A O 1
ATOM 2866 N N . LYS A 1 198 ? 1.786 6.947 12.650 1.000 12.499 321 LYS A N 1
ATOM 2867 C CA . LYS A 1 198 ? 2.669 6.108 13.490 1.000 13.305 321 LYS A CA 1
ATOM 2868 C C . LYS A 1 198 ? 1.808 5.078 14.204 1.000 12.818 321 LYS A C 1
ATOM 2869 O O . LYS A 1 198 ? 0.905 5.450 14.947 1.000 14.604 321 LYS A O 1
ATOM 2888 N N . MET A 1 199 ? 2.103 3.815 13.995 1.000 12.230 322 MET A N 1
ATOM 2889 C CA . MET A 1 199 ? 1.257 2.728 14.528 1.000 12.483 322 MET A CA 1
ATOM 2890 C C . MET A 1 199 ? 2.101 1.937 15.512 1.000 12.418 322 MET A C 1
ATOM 2891 O O . MET A 1 199 ? 3.268 1.716 15.224 1.000 11.062 322 MET A O 1
ATOM 2905 N N . ILE A 1 200 ? 1.570 1.630 16.688 1.000 12.734 323 ILE A N 1
ATOM 2906 C CA . ILE A 1 200 ? 2.421 1.092 17.775 1.000 12.676 323 ILE A CA 1
ATOM 2907 C C . ILE A 1 200 ? 3.025 -0.238 17.301 1.000 13.433 323 ILE A C 1
ATOM 2908 O O . ILE A 1 200 ? 2.327 -1.053 16.621 1.000 12.277 323 ILE A O 1
ATOM 2924 N N . ARG A 1 201 ? 4.311 -0.422 17.602 1.000 13.324 324 ARG A N 1
ATOM 2925 C CA . ARG A 1 201 ? 5.158 -1.560 17.169 1.000 14.861 324 ARG A CA 1
ATOM 2926 C C . ARG A 1 201 ? 5.552 -2.378 18.392 1.000 15.160 324 ARG A C 1
ATOM 2927 O O . ARG A 1 201 ? 5.750 -1.751 19.439 1.000 14.772 324 ARG A O 1
ATOM 2948 N N . ASN A 1 202 ? 5.695 -3.691 18.218 1.000 16.653 325 ASN A N 1
ATOM 2949 C CA . ASN A 1 202 ? 6.122 -4.632 19.286 1.000 17.076 325 ASN A CA 1
ATOM 2950 C C . ASN A 1 202 ? 5.091 -4.608 20.421 1.000 18.446 325 ASN A C 1
ATOM 2951 O O . ASN A 1 202 ? 5.506 -4.729 21.588 1.000 19.370 325 ASN A O 1
ATOM 2962 N N . LYS A 1 203 ? 3.803 -4.437 20.093 1.000 17.814 326 LYS A N 1
ATOM 2963 C CA . LYS A 1 203 ? 2.655 -4.582 21.029 1.000 17.377 326 LYS A CA 1
ATOM 2964 C C . LYS A 1 203 ? 1.748 -5.687 20.482 1.000 16.716 326 LYS A C 1
ATOM 2965 O O . LYS A 1 203 ? 0.549 -5.434 20.259 1.000 16.147 326 LYS A O 1
ATOM 2984 N N . ASN A 1 204 ? 2.337 -6.856 20.237 1.000 15.915 327 ASN A N 1
ATOM 2985 C CA . ASN A 1 204 ? 1.615 -8.097 19.883 1.000 16.035 327 ASN A CA 1
ATOM 2986 C C . ASN A 1 204 ? 0.895 -7.919 18.538 1.000 15.519 327 ASN A C 1
ATOM 2987 O O . ASN A 1 204 ? -0.297 -8.313 18.422 1.000 15.581 327 ASN A O 1
ATOM 2998 N N . ASN A 1 205 ? 1.572 -7.301 17.581 1.000 13.038 328 ASN A N 1
ATOM 2999 C CA . ASN A 1 205 ? 1.062 -7.194 16.197 1.000 13.006 328 ASN A CA 1
ATOM 3000 C C . ASN A 1 205 ? -0.265 -6.418 16.246 1.000 12.587 328 ASN A C 1
ATOM 3001 O O . ASN A 1 205 ? -1.282 -6.888 15.721 1.000 12.252 328 ASN A O 1
ATOM 3012 N N . ARG A 1 206 ? -0.244 -5.260 16.881 1.000 12.553 329 ARG A N 1
ATOM 3013 C CA . ARG A 1 206 ? -1.452 -4.419 17.048 1.000 13.645 329 ARG A CA 1
ATOM 3014 C C . ARG A 1 206 ? -1.968 -4.025 15.658 1.000 13.788 329 ARG A C 1
ATOM 3015 O O . ARG A 1 206 ? -1.172 -3.515 14.857 1.000 13.435 329 ARG A O 1
ATOM 3036 N N . CYS A 1 207 ? -3.269 -4.213 15.437 1.000 13.358 330 CYS A N 1
ATOM 3037 C CA . CYS A 1 207 ? -3.986 -3.863 14.179 1.000 14.405 330 CYS A CA 1
ATOM 3038 C C . CYS A 1 207 ? -3.511 -4.723 13.003 1.000 12.952 330 CYS A C 1
ATOM 3039 O O . CYS A 1 207 ? -3.830 -4.375 11.846 1.000 12.238 330 CYS A O 1
ATOM 3046 N N . GLY A 1 208 ? -2.830 -5.854 13.259 1.000 12.490 331 GLY A N 1
ATOM 3047 C CA . GLY A 1 208 ? -2.426 -6.826 12.236 1.000 13.770 331 GLY A CA 1
ATOM 3048 C C . GLY A 1 208 ? -1.390 -6.309 11.246 1.000 13.964 331 GLY A C 1
ATOM 3049 O O . GLY A 1 208 ? -1.296 -6.880 10.167 1.000 15.209 331 GLY A O 1
ATOM 3053 N N . ILE A 1 209 ? -0.591 -5.311 11.612 1.000 14.666 332 ILE A N 1
ATOM 3054 C CA . ILE A 1 209 ? 0.405 -4.694 10.698 1.000 14.724 332 ILE A CA 1
ATOM 3055 C C . ILE A 1 209 ? 1.395 -5.758 10.171 1.000 13.259 332 ILE A C 1
ATOM 3056 O O . ILE A 1 209 ? 1.775 -5.659 8.978 1.000 12.195 332 ILE A O 1
ATOM 3072 N N . ALA A 1 210 ? 1.728 -6.818 10.920 1.000 13.070 333 ALA A N 1
ATOM 3073 C CA . ALA A 1 210 ? 2.618 -7.884 10.397 1.000 12.288 333 ALA A CA 1
ATOM 3074 C C . ALA A 1 210 ? 1.832 -9.132 9.978 1.000 11.395 333 ALA A C 1
ATOM 3075 O O . ALA A 1 210 ? 2.481 -10.177 9.755 1.000 12.511 333 ALA A O 1
ATOM 3082 N N . SER A 1 211 ? 0.502 -9.080 9.847 1.000 12.605 334 SER A N 1
ATOM 3083 C CA . SER A 1 211 ? -0.327 -10.285 9.563 1.000 12.485 334 SER A CA 1
ATOM 3084 C C . SER A 1 211 ? -0.230 -10.688 8.083 1.000 13.380 334 SER A C 1
ATOM 3085 O O . SER A 1 211 ? -0.361 -11.897 7.744 1.000 14.405 334 SER A O 1
ATOM 3092 N N . SER A 1 212 ? -0.003 -9.736 7.205 1.000 13.030 335 SER A N 1
ATOM 3093 C CA . SER A 1 212 ? -0.134 -9.956 5.751 1.000 13.466 335 SER A CA 1
ATOM 3094 C C . SER A 1 212 ? 0.760 -8.951 5.011 1.000 13.725 335 SER A C 1
ATOM 3095 O O . SER A 1 212 ? 0.271 -8.238 4.124 1.000 14.672 335 SER A O 1
ATOM 3102 N N . ALA A 1 213 ? 2.050 -8.949 5.326 1.000 13.504 336 ALA A N 1
ATOM 3103 C CA . ALA A 1 213 ? 3.044 -7.990 4.805 1.000 14.227 336 ALA A CA 1
ATOM 3104 C C . ALA A 1 213 ? 3.794 -8.647 3.652 1.000 13.962 336 ALA A C 1
ATOM 3105 O O . ALA A 1 2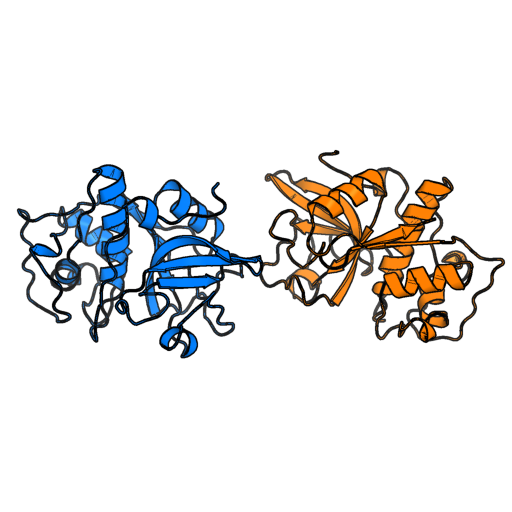13 ? 4.105 -9.859 3.710 1.000 13.515 336 ALA A O 1
ATOM 3112 N N . SER A 1 214 ? 4.057 -7.885 2.608 1.000 13.435 337 SER A N 1
ATOM 3113 C CA . SER A 1 214 ? 4.779 -8.412 1.436 1.000 12.854 337 SER A CA 1
ATOM 3114 C C . SER A 1 214 ? 5.482 -7.278 0.704 1.000 11.721 337 SER A C 1
ATOM 3115 O O . SER A 1 214 ? 5.064 -6.091 0.830 1.000 9.397 337 SER A O 1
ATOM 3122 N N . TYR A 1 215 ? 6.466 -7.627 -0.104 1.000 10.651 338 TYR A N 1
ATOM 3123 C CA . TYR A 1 215 ? 7.161 -6.650 -0.972 1.000 10.827 338 TYR A CA 1
ATOM 3124 C C . TYR A 1 215 ? 7.504 -7.343 -2.280 1.000 10.815 338 TYR A C 1
ATOM 3125 O O . TYR A 1 215 ? 7.694 -8.575 -2.320 1.000 10.822 338 TYR A O 1
ATOM 3142 N N . PRO A 1 216 ? 7.545 -6.580 -3.382 1.000 10.324 339 PRO A N 1
ATOM 3143 C CA . PRO A 1 216 ? 7.850 -7.182 -4.667 1.000 10.886 339 PRO A CA 1
ATOM 3144 C C . PRO A 1 216 ? 9.355 -7.418 -4.820 1.000 11.119 339 PRO A C 1
ATOM 3145 O O . PRO A 1 216 ? 10.173 -6.705 -4.237 1.000 11.783 339 PRO A O 1
ATOM 3156 N N . LEU A 1 217 ? 9.704 -8.386 -5.664 1.000 11.867 340 LEU A N 1
ATOM 3157 C CA . LEU A 1 217 ? 11.080 -8.656 -6.111 1.000 11.591 340 LEU A CA 1
ATOM 3158 C C . LEU A 1 217 ? 11.264 -8.059 -7.491 1.000 13.919 340 LEU A C 1
ATOM 3159 O O . LEU A 1 217 ? 10.332 -8.119 -8.281 1.000 15.190 340 LEU A O 1
ATOM 3175 N N . VAL A 1 218 ? 12.406 -7.436 -7.742 1.000 15.523 341 VAL A N 1
ATOM 3176 C CA . VAL A 1 218 ? 12.682 -6.835 -9.077 1.000 18.410 341 VAL A CA 1
ATOM 3177 C C . VAL A 1 218 ? 13.896 -7.535 -9.694 1.000 21.228 341 VAL A C 1
ATOM 3178 O O . VAL A 1 218 ? 14.001 -7.685 -10.924 1.000 26.373 341 VAL A O 1
ATOM 3192 N N . LEU B 1 1 ? 32.412 -5.838 32.648 1.000 27.623 124 LEU B N 1
ATOM 3193 C CA . LEU B 1 1 ? 31.148 -6.253 33.308 1.000 25.413 124 LEU B CA 1
ATOM 3194 C C . LEU B 1 1 ? 30.771 -7.637 32.784 1.000 22.240 124 LEU B C 1
ATOM 3195 O O . LEU B 1 1 ? 30.953 -7.912 31.595 1.000 21.814 124 LEU B O 1
ATOM 3213 N N . PRO B 1 2 ? 30.261 -8.563 33.637 1.000 20.473 125 PRO B N 1
ATOM 3214 C CA . PRO B 1 2 ? 30.099 -9.956 33.226 1.000 20.663 125 PRO B CA 1
ATOM 3215 C C . PRO B 1 2 ? 29.042 -10.123 32.129 1.000 22.256 125 PRO B C 1
ATOM 3216 O O . PRO B 1 2 ? 28.048 -9.397 32.165 1.000 20.984 125 PRO B O 1
ATOM 3227 N N . GLU B 1 3 ? 29.244 -11.102 31.245 1.000 19.295 126 GLU B N 1
ATOM 3228 C CA . GLU B 1 3 ? 28.256 -11.469 30.196 1.000 19.671 126 GLU B CA 1
ATOM 3229 C C . GLU B 1 3 ? 27.048 -12.142 30.858 1.000 18.230 126 GLU B C 1
ATOM 3230 O O . GLU B 1 3 ? 25.902 -11.864 30.449 1.000 15.776 126 GLU B O 1
ATOM 3242 N N . GLN B 1 4 ? 27.309 -13.000 31.848 1.000 18.315 127 GLN B N 1
ATOM 3243 C CA . GLN B 1 4 ? 26.288 -13.777 32.586 1.000 20.274 127 GLN B CA 1
ATOM 3244 C C . GLN B 1 4 ? 26.585 -13.594 34.074 1.000 18.521 127 GLN B C 1
ATOM 3245 O O . GLN B 1 4 ? 27.747 -13.368 34.428 1.000 14.778 127 GLN B O 1
ATOM 3259 N N . VAL B 1 5 ? 25.527 -13.581 34.872 1.000 17.935 128 VAL B N 1
ATOM 3260 C CA . VAL B 1 5 ? 25.597 -13.549 36.359 1.000 16.451 128 VAL B CA 1
ATOM 3261 C C . VAL B 1 5 ? 24.524 -14.501 36.876 1.000 15.937 128 VAL B C 1
ATOM 3262 O O . VAL B 1 5 ? 23.376 -14.441 36.373 1.000 13.152 128 VAL B O 1
ATOM 3275 N N . ASP B 1 6 ? 24.871 -15.322 37.871 1.000 15.907 129 ASP B N 1
ATOM 3276 C CA . ASP B 1 6 ? 23.857 -16.140 38.587 1.000 15.791 129 ASP B CA 1
ATOM 3277 C C . ASP B 1 6 ? 24.243 -16.232 40.066 1.000 15.736 129 ASP B C 1
ATOM 3278 O O . ASP B 1 6 ? 25.064 -17.090 40.427 1.000 15.612 129 ASP B O 1
ATOM 3287 N N . TRP B 1 7 ? 23.654 -15.380 40.889 1.000 14.284 130 TRP B N 1
ATOM 3288 C CA . TRP B 1 7 ? 24.010 -15.323 42.324 1.000 13.665 130 TRP B CA 1
ATOM 3289 C C . TRP B 1 7 ? 23.658 -16.604 43.090 1.000 14.039 130 TRP B C 1
ATOM 3290 O O . TRP B 1 7 ? 24.100 -16.703 44.250 1.000 12.479 130 TRP B O 1
ATOM 3311 N N . ARG B 1 8 ? 22.770 -17.461 42.568 1.000 13.746 131 ARG B N 1
ATOM 3312 C CA . ARG B 1 8 ? 22.544 -18.811 43.147 1.000 14.931 131 ARG B CA 1
ATOM 3313 C C . ARG B 1 8 ? 23.886 -19.565 43.238 1.000 15.299 131 ARG B C 1
ATOM 3314 O O . ARG B 1 8 ? 24.107 -20.226 44.281 1.000 15.668 131 ARG B O 1
ATOM 3335 N N . LYS B 1 9 ? 24.762 -19.442 42.242 1.000 16.581 132 LYS B N 1
ATOM 3336 C CA . LYS B 1 9 ? 26.064 -20.182 42.170 1.000 18.304 132 LYS B CA 1
ATOM 3337 C C . LYS B 1 9 ? 27.031 -19.708 43.259 1.000 17.729 132 LYS B C 1
ATOM 3338 O O . LYS B 1 9 ? 27.958 -20.487 43.610 1.000 18.292 132 LYS B O 1
ATOM 3357 N N . HIS B 1 10 ? 26.837 -18.490 43.766 1.000 16.672 133 HIS B N 1
ATOM 3358 C CA . HIS B 1 10 ? 27.834 -17.796 44.618 1.000 16.776 133 HIS B CA 1
ATOM 3359 C C . HIS B 1 10 ? 27.362 -17.702 46.067 1.000 17.200 133 HIS B C 1
ATOM 3360 O O . HIS B 1 10 ? 28.044 -16.974 46.824 1.000 20.173 133 HIS B O 1
ATOM 3373 N N . GLY B 1 11 ? 26.223 -18.327 46.409 1.000 16.660 134 GLY B N 1
ATOM 3374 C CA . GLY B 1 11 ? 25.758 -18.513 47.805 1.000 17.231 134 GLY B CA 1
ATOM 3375 C C . GLY B 1 11 ? 24.908 -17.366 48.350 1.000 15.905 134 GLY B C 1
ATOM 3376 O O . GLY B 1 11 ? 24.773 -17.302 49.583 1.000 18.090 134 GLY B O 1
ATOM 3380 N N . ALA B 1 12 ? 24.361 -16.481 47.511 1.000 13.611 135 ALA B N 1
ATOM 3381 C CA . ALA B 1 12 ? 23.690 -15.221 47.942 1.000 12.852 135 ALA B CA 1
ATOM 3382 C C . ALA B 1 12 ? 22.152 -15.348 47.922 1.000 12.704 135 ALA B C 1
ATOM 3383 O O . ALA B 1 12 ? 21.452 -14.345 48.253 1.000 12.889 135 ALA B O 1
ATOM 3390 N N . VAL B 1 13 ? 21.647 -16.509 47.519 1.000 12.727 136 VAL B N 1
ATOM 3391 C CA . VAL B 1 13 ? 20.202 -16.792 47.280 1.000 12.450 136 VAL B CA 1
ATOM 3392 C C . VAL B 1 13 ? 19.700 -17.992 48.099 1.000 12.723 136 VAL B C 1
ATOM 3393 O O . VAL B 1 13 ? 20.233 -19.169 47.951 1.000 13.398 136 VAL B O 1
ATOM 3406 N N . THR B 1 14 ? 18.615 -17.744 48.846 1.000 12.895 137 THR B N 1
ATOM 3407 C CA . THR B 1 14 ? 17.869 -18.758 49.625 1.000 14.101 137 THR B CA 1
ATOM 3408 C C . THR B 1 14 ? 17.044 -19.603 48.663 1.000 14.411 137 THR B C 1
ATOM 3409 O O . THR B 1 14 ? 16.857 -19.187 47.499 1.000 12.610 137 THR B O 1
ATOM 3419 N N . ASP B 1 15 ? 16.545 -20.732 49.160 1.000 16.240 138 ASP B N 1
ATOM 3420 C CA . ASP B 1 15 ? 15.594 -21.590 48.411 1.000 17.531 138 ASP B CA 1
ATOM 3421 C C . ASP B 1 15 ? 14.345 -20.778 48.016 1.000 16.564 138 ASP B C 1
ATOM 3422 O O . ASP B 1 15 ? 14.015 -19.739 48.650 1.000 14.777 138 ASP B O 1
ATOM 3431 N N . ILE B 1 16 ? 13.708 -21.213 46.931 1.000 15.348 139 ILE B N 1
ATOM 3432 C CA . ILE B 1 16 ? 12.394 -20.681 46.491 1.000 15.235 139 ILE B CA 1
ATOM 3433 C C . ILE B 1 16 ? 11.391 -20.805 47.639 1.000 14.520 139 ILE B C 1
ATOM 3434 O O . ILE B 1 16 ? 11.353 -21.859 48.313 1.000 14.379 139 ILE B O 1
ATOM 3450 N N . LYS B 1 17 ? 10.632 -19.724 47.841 1.000 13.459 140 LYS B N 1
ATOM 3451 C CA . LYS B 1 17 ? 9.549 -19.589 48.844 1.000 13.997 140 LYS B CA 1
ATOM 3452 C C . LYS B 1 17 ? 8.208 -19.524 48.118 1.000 13.063 140 LYS B C 1
ATOM 3453 O O . LYS B 1 17 ? 8.197 -19.413 46.860 1.000 13.156 140 LYS B O 1
ATOM 3472 N N . ASP B 1 18 ? 7.126 -19.650 48.882 1.000 14.838 141 ASP B N 1
ATOM 3473 C CA . ASP B 1 18 ? 5.728 -19.705 48.386 1.000 14.692 141 ASP B CA 1
ATOM 3474 C C . ASP B 1 18 ? 4.865 -18.766 49.229 1.000 14.205 141 ASP B C 1
ATOM 3475 O O . ASP B 1 18 ? 4.672 -19.027 50.417 1.000 13.003 141 ASP B O 1
ATOM 3484 N N . GLN B 1 19 ? 4.450 -17.640 48.659 1.000 14.351 142 GLN B N 1
ATOM 3485 C CA . GLN B 1 19 ? 3.568 -16.668 49.359 1.000 12.493 142 GLN B CA 1
ATOM 3486 C C . GLN B 1 19 ? 2.172 -17.267 49.526 1.000 12.376 142 GLN B C 1
ATOM 3487 O O . GLN B 1 19 ? 1.407 -16.695 50.298 1.000 11.627 142 GLN B O 1
ATOM 3501 N N . GLY B 1 20 ? 1.835 -18.286 48.739 1.000 12.890 143 GLY B N 1
ATOM 3502 C CA . GLY B 1 20 ? 0.476 -18.854 48.730 1.000 13.876 143 GLY B CA 1
ATOM 3503 C C . GLY B 1 20 ? -0.561 -17.825 48.315 1.000 14.887 143 GLY B C 1
ATOM 3504 O O . GLY B 1 20 ? -0.268 -16.983 47.418 1.000 16.669 143 GLY B O 1
ATOM 3508 N N . LYS B 1 21 ? -1.749 -17.838 48.932 1.000 16.490 144 LYS B N 1
ATOM 3509 C CA . LYS B 1 21 ? -2.878 -17.009 48.424 1.000 18.620 144 LYS B CA 1
ATOM 3510 C C . LYS B 1 21 ? -2.995 -15.695 49.212 1.000 18.583 144 LYS B C 1
ATOM 3511 O O . LYS B 1 21 ? -4.078 -15.064 49.230 1.000 23.648 144 LYS B O 1
ATOM 3530 N N . CYS B 1 22 ? -1.887 -15.244 49.780 1.000 17.544 145 CYS B N 1
ATOM 3531 C CA . CYS B 1 22 ? -1.746 -13.967 50.504 1.000 15.667 145 CYS B CA 1
ATOM 3532 C C . CYS B 1 22 ? -0.959 -13.005 49.601 1.000 15.320 145 CYS B C 1
ATOM 3533 O O . CYS B 1 22 ? 0.160 -13.379 49.192 1.000 15.592 145 CYS B O 1
ATOM 3540 N N . GLY B 1 23 ? -1.511 -11.841 49.284 1.000 12.715 146 GLY B N 1
ATOM 3541 C CA . GLY B 1 23 ? -0.888 -10.892 48.354 1.000 13.501 146 GLY B CA 1
ATOM 3542 C C . GLY B 1 23 ? 0.264 -10.126 48.960 1.000 13.790 146 GLY B C 1
ATOM 3543 O O . GLY B 1 23 ? 0.179 -8.890 48.938 1.000 14.719 146 GLY B O 1
ATOM 3547 N N . SER B 1 24 ? 1.328 -10.824 49.369 1.000 12.672 147 SER B N 1
ATOM 3548 C CA . SER B 1 24 ? 2.474 -10.270 50.122 1.000 12.449 147 SER B CA 1
ATOM 3549 C C . SER B 1 24 ? 3.776 -10.275 49.314 1.000 11.893 147 SER B C 1
ATOM 3550 O O . SER B 1 24 ? 4.833 -10.317 49.929 1.000 12.226 147 SER B O 1
ATOM 3557 N N . CYS B 1 25 ? 3.739 -10.256 47.974 1.000 11.748 148 CYS B N 1
ATOM 3558 C CA . CYS B 1 25 ? 4.956 -10.408 47.146 1.000 11.645 148 CYS B CA 1
ATOM 3559 C C . CYS B 1 25 ? 6.042 -9.430 47.602 1.000 11.084 148 CYS B C 1
ATOM 3560 O O . CYS B 1 25 ? 7.186 -9.799 47.615 1.000 11.948 148 CYS B O 1
ATOM 3567 N N . TRP B 1 26 ? 5.672 -8.201 47.926 1.000 11.427 149 TRP B N 1
ATOM 3568 C CA . TRP B 1 26 ? 6.620 -7.149 48.363 1.000 10.897 149 TRP B CA 1
ATOM 3569 C C . TRP B 1 26 ? 7.534 -7.649 49.482 1.000 10.806 149 TRP B C 1
ATOM 3570 O O . TRP B 1 26 ? 8.733 -7.205 49.548 1.000 10.371 149 TRP B O 1
ATOM 3591 N N . SER B 1 27 ? 7.027 -8.530 50.328 1.000 11.141 150 SER B N 1
ATOM 3592 C CA . SER B 1 27 ? 7.738 -8.950 51.559 1.000 10.383 150 SER B CA 1
ATOM 3593 C C . SER B 1 27 ? 8.786 -10.010 51.188 1.000 10.045 150 SER B C 1
ATOM 3594 O O . SER B 1 27 ? 9.884 -9.976 51.750 1.000 10.835 150 SER B O 1
ATOM 3601 N N . PHE B 1 28 ? 8.528 -10.789 50.123 1.000 8.897 151 PHE B N 1
ATOM 3602 C CA . PHE B 1 28 ? 9.480 -11.814 49.632 1.000 8.673 151 PHE B CA 1
ATOM 3603 C C . PHE B 1 28 ? 10.582 -11.113 48.833 1.000 9.216 151 PHE B C 1
ATOM 3604 O O . PHE B 1 28 ? 11.721 -11.474 48.956 1.000 8.716 151 PHE B O 1
ATOM 3621 N N . SER B 1 29 ? 10.232 -10.128 48.000 1.000 9.589 152 SER B N 1
ATOM 3622 C CA . SER B 1 29 ? 11.194 -9.284 47.247 1.000 10.541 152 SER B CA 1
ATOM 3623 C C . SER B 1 29 ? 12.171 -8.665 48.262 1.000 11.572 152 SER B C 1
ATOM 3624 O O . SER B 1 29 ? 13.389 -8.664 48.029 1.000 10.523 152 SER B O 1
ATOM 3631 N N . THR B 1 30 ? 11.635 -8.151 49.365 1.000 11.862 153 THR B N 1
ATOM 3632 C CA . THR B 1 30 ? 12.420 -7.448 50.414 1.000 11.676 153 THR B CA 1
ATOM 3633 C C . THR B 1 30 ? 13.383 -8.438 51.082 1.000 10.666 153 THR B C 1
ATOM 3634 O O . THR B 1 30 ? 14.584 -8.154 51.135 1.000 10.323 153 THR B O 1
ATOM 3644 N N . THR B 1 31 ? 12.878 -9.577 51.545 1.000 10.254 154 THR B N 1
ATOM 3645 C CA . THR B 1 31 ? 13.708 -10.612 52.230 1.000 10.847 154 THR B CA 1
ATOM 3646 C C . THR B 1 31 ? 14.786 -11.106 51.272 1.000 10.090 154 THR B C 1
ATOM 3647 O O . THR B 1 31 ? 15.927 -11.315 51.711 1.000 10.974 154 THR B O 1
ATOM 3657 N N . GLY B 1 32 ? 14.465 -11.221 49.975 1.000 10.600 155 GLY B N 1
ATOM 3658 C CA . GLY B 1 32 ? 15.387 -11.781 48.985 1.000 10.660 155 GLY B CA 1
ATOM 3659 C C . GLY B 1 32 ? 16.592 -10.883 48.789 1.000 9.945 155 GLY B C 1
ATOM 3660 O O . GLY B 1 32 ? 17.734 -11.353 48.838 1.000 10.539 155 GLY B O 1
ATOM 3664 N N . ALA B 1 33 ? 16.346 -9.588 48.596 1.000 10.172 156 ALA B N 1
ATOM 3665 C CA . ALA B 1 33 ? 17.374 -8.545 48.431 1.000 9.662 156 ALA B CA 1
ATOM 3666 C C . ALA B 1 33 ? 18.221 -8.427 49.709 1.000 9.744 156 ALA B C 1
ATOM 3667 O O . ALA B 1 33 ? 19.452 -8.372 49.595 1.000 11.427 156 ALA B O 1
ATOM 3674 N N . LEU B 1 34 ? 17.605 -8.433 50.881 1.000 10.059 157 LEU B N 1
ATOM 3675 C CA . LEU B 1 34 ? 18.358 -8.272 52.146 1.000 10.390 157 LEU B CA 1
ATOM 3676 C C . LEU B 1 34 ? 19.156 -9.538 52.459 1.000 10.264 157 LEU B C 1
ATOM 3677 O O . LEU B 1 34 ? 20.305 -9.374 52.851 1.000 10.832 157 LEU B O 1
ATOM 3693 N N . GLU B 1 35 ? 18.589 -10.726 52.274 1.000 9.464 158 GLU B N 1
ATOM 3694 C CA . GLU B 1 35 ? 19.352 -12.004 52.333 1.000 11.328 158 GLU B CA 1
ATOM 3695 C C . GLU B 1 35 ? 20.618 -11.873 51.478 1.000 11.519 158 GLU B C 1
ATOM 3696 O O . GLU B 1 35 ? 21.730 -12.243 51.943 1.000 11.483 158 GLU B O 1
ATOM 3708 N N . GLY B 1 36 ? 20.489 -11.397 50.233 1.000 11.308 159 GLY B N 1
ATOM 3709 C CA . GLY B 1 36 ? 21.662 -11.262 49.356 1.000 11.798 159 GLY B CA 1
ATOM 3710 C C . GLY B 1 36 ? 22.720 -10.320 49.926 1.000 12.274 159 GLY B C 1
ATOM 3711 O O . GLY B 1 36 ? 23.900 -10.700 49.872 1.000 12.001 159 GLY B O 1
ATOM 3715 N N . GLN B 1 37 ? 22.320 -9.132 50.421 1.000 12.130 160 GLN B N 1
ATOM 3716 C CA . GLN B 1 37 ? 23.246 -8.106 50.964 1.000 12.272 160 GLN B CA 1
ATOM 3717 C C . GLN B 1 37 ? 23.781 -8.505 52.336 1.000 12.443 160 GLN B C 1
ATOM 3718 O O . GLN B 1 37 ? 24.938 -8.236 52.567 1.000 12.295 160 GLN B O 1
ATOM 3732 N N . HIS B 1 38 ? 22.977 -9.123 53.185 1.000 13.271 161 HIS B N 1
ATOM 3733 C CA . HIS B 1 38 ? 23.473 -9.672 54.470 1.000 13.427 161 HIS B CA 1
ATOM 3734 C C . HIS B 1 38 ? 24.559 -10.698 54.164 1.000 13.186 161 HIS B C 1
ATOM 3735 O O . HIS B 1 38 ? 25.596 -10.615 54.824 1.000 11.938 161 HIS B O 1
ATOM 3748 N N . PHE B 1 39 ? 24.348 -11.564 53.157 1.000 12.681 162 PHE B N 1
ATOM 3749 C CA . PHE B 1 39 ? 25.335 -12.603 52.775 1.000 13.042 162 PHE B CA 1
ATOM 3750 C C . PHE B 1 39 ? 26.622 -11.943 52.270 1.000 13.761 162 PHE B C 1
ATOM 3751 O O . PHE B 1 39 ? 27.708 -12.391 52.650 1.000 13.825 162 PHE B O 1
ATOM 3768 N N . ARG B 1 40 ? 26.512 -10.897 51.454 1.000 1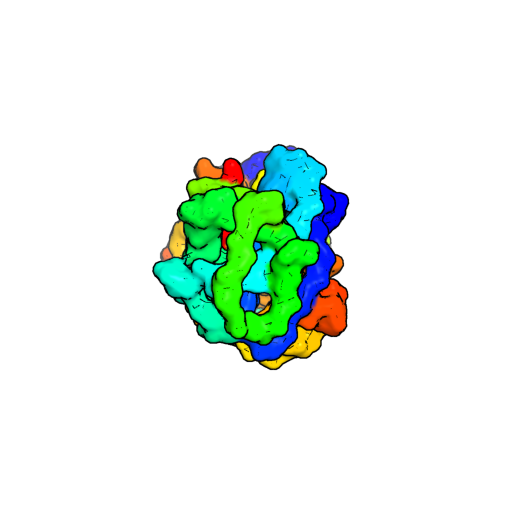3.667 163 ARG B N 1
ATOM 3769 C CA . ARG B 1 40 ? 27.702 -10.238 50.856 1.000 16.123 163 ARG B CA 1
ATOM 3770 C C . ARG B 1 40 ? 28.531 -9.565 51.964 1.000 16.192 163 ARG B C 1
ATOM 3771 O O . ARG B 1 40 ? 29.764 -9.573 51.889 1.000 17.000 163 ARG B O 1
ATOM 3792 N N . GLN B 1 41 ? 27.875 -9.063 53.002 1.000 17.742 164 GLN B N 1
ATOM 3793 C CA . GLN B 1 41 ? 28.545 -8.338 54.111 1.000 18.003 164 GLN B CA 1
ATOM 3794 C C . GLN B 1 41 ? 29.109 -9.361 55.115 1.000 17.291 164 GLN B C 1
ATOM 3795 O O . GLN B 1 41 ? 30.271 -9.219 55.537 1.000 18.196 164 GLN B O 1
ATOM 3809 N N . SER B 1 42 ? 28.318 -10.356 55.495 1.000 17.533 165 SER B N 1
ATOM 3810 C CA . SER B 1 42 ? 28.564 -11.211 56.687 1.000 16.458 165 SER B CA 1
ATOM 3811 C C . SER B 1 42 ? 29.277 -12.519 56.330 1.000 16.088 165 SER B C 1
ATOM 3812 O O . SER B 1 42 ? 29.964 -13.023 57.223 1.000 16.678 165 SER B O 1
ATOM 3819 N N . GLY B 1 43 ? 29.147 -13.021 55.094 1.000 14.718 166 GLY B N 1
ATOM 3820 C CA . GLY B 1 43 ? 29.619 -14.360 54.681 1.000 15.536 166 GLY B CA 1
ATOM 3821 C C . GLY B 1 43 ? 28.585 -15.425 54.985 1.000 16.021 166 GLY B C 1
ATOM 3822 O O . GLY B 1 43 ? 28.828 -16.615 54.660 1.000 17.255 166 GLY B O 1
ATOM 3826 N N . TYR B 1 44 ? 27.458 -15.048 55.597 1.000 15.744 167 TYR B N 1
ATOM 3827 C CA . TYR B 1 44 ? 26.407 -16.003 56.038 1.000 16.152 167 TYR B CA 1
ATOM 3828 C C . TYR B 1 44 ? 25.114 -15.742 55.291 1.000 15.156 167 TYR B C 1
ATOM 3829 O O . TYR B 1 44 ? 24.645 -14.622 55.301 1.000 14.793 167 TYR B O 1
ATOM 3846 N N . LEU B 1 45 ? 24.538 -16.799 54.716 1.000 16.108 168 LEU B N 1
ATOM 3847 C CA . LEU B 1 45 ? 23.205 -16.724 54.101 1.000 15.625 168 LEU B CA 1
ATOM 3848 C C . LEU B 1 45 ? 22.185 -17.087 55.171 1.000 15.010 168 LEU B C 1
ATOM 3849 O O . LEU B 1 45 ? 22.233 -18.232 55.686 1.000 15.779 168 LEU B O 1
ATOM 3865 N N . VAL B 1 46 ? 21.303 -16.152 55.493 1.000 13.922 169 VAL B N 1
ATOM 3866 C CA . VAL B 1 46 ? 20.284 -16.344 56.566 1.000 14.619 169 VAL B CA 1
ATOM 3867 C C . VAL B 1 46 ? 18.909 -16.014 55.998 1.000 14.137 169 VAL B C 1
ATOM 3868 O O . VAL B 1 46 ? 18.644 -14.868 55.607 1.000 16.190 169 VAL B O 1
ATOM 3881 N N . SER B 1 47 ? 18.060 -17.019 55.927 1.000 12.620 170 SER B N 1
ATOM 3882 C CA . SER B 1 47 ? 16.685 -16.789 55.440 1.000 12.987 170 SER B CA 1
ATOM 3883 C C . SER B 1 47 ? 15.964 -15.830 56.390 1.000 12.018 170 SER B C 1
ATOM 3884 O O . SER B 1 47 ? 16.044 -16.044 57.638 1.000 11.345 170 SER B O 1
ATOM 3891 N N . LEU B 1 48 ? 15.281 -14.808 55.850 1.000 11.973 171 LEU B N 1
ATOM 3892 C CA . LEU B 1 48 ? 14.595 -13.781 56.684 1.000 11.707 171 LEU B CA 1
ATOM 3893 C C . LEU B 1 48 ? 13.065 -13.887 56.643 1.000 11.887 171 LEU B C 1
ATOM 3894 O O . LEU B 1 48 ? 12.499 -14.540 55.737 1.000 11.021 171 LEU B O 1
ATOM 3910 N N . SER B 1 49 ? 12.434 -13.290 57.650 1.000 12.141 172 SER B N 1
ATOM 3911 C CA . SER B 1 49 ? 11.001 -13.476 57.973 1.000 12.087 172 SER B CA 1
ATOM 3912 C C . SER B 1 49 ? 10.136 -12.518 57.154 1.000 12.784 172 SER B C 1
ATOM 3913 O O . SER B 1 49 ? 10.111 -11.325 57.458 1.000 11.550 172 SER B O 1
ATOM 3920 N N . GLU B 1 50 ? 9.350 -13.037 56.203 1.000 12.901 173 GLU B N 1
ATOM 3921 C CA . GLU B 1 50 ? 8.354 -12.188 55.516 1.000 13.564 173 GLU B CA 1
ATOM 3922 C C . GLU B 1 50 ? 7.230 -11.871 56.490 1.000 13.339 173 GLU B C 1
ATOM 3923 O O . GLU B 1 50 ? 6.644 -10.791 56.369 1.000 11.764 173 GLU B O 1
ATOM 3935 N N . GLN B 1 51 ? 6.938 -12.784 57.418 1.000 11.412 174 GLN B N 1
ATOM 3936 C CA . GLN B 1 51 ? 5.819 -12.579 58.371 1.000 12.488 174 GLN B CA 1
ATOM 3937 C C . GLN B 1 51 ? 6.130 -11.377 59.292 1.000 11.703 174 GLN B C 1
ATOM 3938 O O . GLN B 1 51 ? 5.223 -10.637 59.622 1.000 10.772 174 GLN B O 1
ATOM 3952 N N . ASN B 1 52 ? 7.377 -11.184 59.677 1.000 10.554 175 ASN B N 1
ATOM 3953 C CA . ASN B 1 52 ? 7.801 -9.995 60.449 1.000 11.062 175 ASN B CA 1
ATOM 3954 C C . ASN B 1 52 ? 7.413 -8.721 59.690 1.000 10.285 175 ASN B C 1
ATOM 3955 O O . ASN B 1 52 ? 6.866 -7.750 60.289 1.000 11.729 175 ASN B O 1
ATOM 3966 N N . LEU B 1 53 ? 7.629 -8.689 58.380 1.000 10.671 176 LEU B N 1
ATOM 3967 C CA . LEU B 1 53 ? 7.322 -7.443 57.628 1.000 11.380 176 LEU B CA 1
ATOM 3968 C C . LEU B 1 53 ? 5.799 -7.264 57.534 1.000 11.535 176 LEU B C 1
ATOM 3969 O O . LEU B 1 53 ? 5.303 -6.118 57.688 1.000 12.496 176 LEU B O 1
ATOM 3985 N N . ILE B 1 54 ? 5.068 -8.347 57.254 1.000 11.889 177 ILE B N 1
ATOM 3986 C CA . ILE B 1 54 ? 3.581 -8.369 57.131 1.000 11.456 177 ILE B CA 1
ATOM 3987 C C . ILE B 1 54 ? 2.929 -7.859 58.420 1.000 11.615 177 ILE B C 1
ATOM 3988 O O . ILE B 1 54 ? 2.021 -7.020 58.336 1.000 13.106 177 ILE B O 1
ATOM 4004 N N . ASP B 1 55 ? 3.406 -8.329 59.560 1.000 12.666 178 ASP B N 1
ATOM 4005 C CA . ASP B 1 55 ? 2.805 -8.108 60.897 1.000 12.581 178 ASP B CA 1
ATOM 4006 C C . ASP B 1 55 ? 3.123 -6.720 61.456 1.000 13.023 178 ASP B C 1
ATOM 4007 O O . ASP B 1 55 ? 2.243 -6.149 62.084 1.000 13.307 178 ASP B O 1
ATOM 4016 N N . CYS B 1 56 ? 4.297 -6.178 61.172 1.000 13.115 179 CYS B N 1
ATOM 4017 C CA . CYS B 1 56 ? 4.925 -5.104 61.965 1.000 14.453 179 CYS B CA 1
ATOM 4018 C C . CYS B 1 56 ? 5.046 -3.784 61.211 1.000 14.610 179 CYS B C 1
ATOM 4019 O O . CYS B 1 56 ? 5.274 -2.812 61.887 1.000 14.743 179 CYS B O 1
ATOM 4026 N N . SER B 1 57 ? 4.943 -3.739 59.876 1.000 15.106 180 SER B N 1
ATOM 4027 C CA . SER B 1 57 ? 5.333 -2.542 59.085 1.000 17.288 180 SER B CA 1
ATOM 4028 C C . SER B 1 57 ? 4.1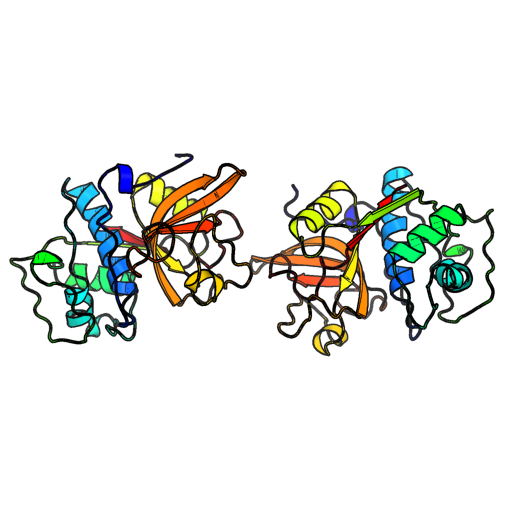21 -1.720 58.589 1.000 19.002 180 SER B C 1
ATOM 4029 O O . SER B 1 57 ? 4.309 -0.894 57.680 1.000 21.086 180 SER B O 1
ATOM 4036 N N . GLU B 1 58 ? 2.933 -1.888 59.177 1.000 20.291 181 GLU B N 1
ATOM 4037 C CA . GLU B 1 58 ? 1.705 -1.134 58.801 1.000 23.898 181 GLU B CA 1
ATOM 4038 C C . GLU B 1 58 ? 1.964 0.378 58.790 1.000 22.142 181 GLU B C 1
ATOM 4039 O O . GLU B 1 58 ? 1.478 1.052 57.840 1.000 20.680 181 GLU B O 1
ATOM 4051 N N . GLN B 1 59 ? 2.703 0.907 59.775 1.000 22.716 182 GLN B N 1
ATOM 4052 C CA . GLN B 1 59 ? 2.995 2.368 59.885 1.000 22.667 182 GLN B CA 1
ATOM 4053 C C . GLN B 1 59 ? 3.901 2.883 58.752 1.000 21.434 182 GLN B C 1
ATOM 4054 O O . GLN B 1 59 ? 3.967 4.128 58.598 1.000 19.755 182 GLN B O 1
ATOM 4068 N N . TYR B 1 60 ? 4.611 2.001 58.026 1.000 18.895 183 TYR B N 1
ATOM 4069 C CA . TYR B 1 60 ? 5.516 2.349 56.889 1.000 18.366 183 TYR B CA 1
ATOM 4070 C C . TYR B 1 60 ? 4.774 2.272 55.558 1.000 17.946 183 TYR B C 1
ATOM 4071 O O . TYR B 1 60 ? 5.425 2.416 54.492 1.000 17.685 183 TYR B O 1
ATOM 4088 N N . GLY B 1 61 ? 3.453 2.042 55.608 1.000 17.551 184 GLY B N 1
ATOM 4089 C CA . GLY B 1 61 ? 2.564 2.114 54.439 1.000 18.941 184 GLY B CA 1
ATOM 4090 C C . GLY B 1 61 ? 2.334 0.748 53.821 1.000 17.848 184 GLY B C 1
ATOM 4091 O O . GLY B 1 61 ? 1.747 0.671 52.716 1.000 19.778 184 GLY B O 1
ATOM 4095 N N . ASN B 1 62 ? 2.864 -0.298 54.439 1.000 18.456 185 ASN B N 1
ATOM 4096 C CA . ASN B 1 62 ? 2.646 -1.695 53.983 1.000 17.745 185 ASN B CA 1
ATOM 4097 C C . ASN B 1 62 ? 1.340 -2.209 54.575 1.000 19.061 185 ASN B C 1
ATOM 4098 O O . ASN B 1 62 ? 1.040 -1.860 55.731 1.000 20.837 185 ASN B O 1
ATOM 4109 N N . ASN B 1 63 ? 0.612 -3.026 53.823 1.000 19.290 186 ASN B N 1
ATOM 4110 C CA . ASN B 1 63 ? -0.725 -3.547 54.230 1.000 20.292 186 ASN B CA 1
ATOM 4111 C C . ASN B 1 63 ? -0.761 -5.082 54.149 1.000 19.125 186 ASN B C 1
ATOM 4112 O O . ASN B 1 63 ? -1.755 -5.619 53.686 1.000 18.167 186 ASN B O 1
ATOM 4123 N N . GLY B 1 64 ? 0.301 -5.768 54.554 1.000 17.279 187 GLY B N 1
ATOM 4124 C CA . GLY B 1 64 ? 0.374 -7.252 54.618 1.000 17.144 187 GLY B CA 1
ATOM 4125 C C . GLY B 1 64 ? -0.064 -7.984 53.350 1.000 16.901 187 GLY B C 1
ATOM 4126 O O . GLY B 1 64 ? 0.555 -7.795 52.301 1.000 17.090 187 GLY B O 1
ATOM 4130 N N . CYS B 1 65 ? -1.106 -8.818 53.445 1.000 17.054 188 CYS B N 1
ATOM 4131 C CA . CYS B 1 65 ? -1.646 -9.612 52.320 1.000 17.516 188 CYS B CA 1
ATOM 4132 C C . CYS B 1 65 ? -2.300 -8.701 51.281 1.000 17.055 188 CYS B C 1
ATOM 4133 O O . CYS B 1 65 ? -2.599 -9.206 50.210 1.000 15.125 188 CYS B O 1
ATOM 4140 N N . ASN B 1 66 ? -2.571 -7.437 51.636 1.000 17.576 189 ASN B N 1
ATOM 4141 C CA . ASN B 1 66 ? -3.193 -6.411 50.755 1.000 17.317 189 ASN B CA 1
ATOM 4142 C C . ASN B 1 66 ? -2.115 -5.525 50.122 1.000 17.733 189 ASN B C 1
ATOM 4143 O O . ASN B 1 66 ? -2.453 -4.442 49.621 1.000 20.726 189 ASN B O 1
ATOM 4154 N N . GLY B 1 67 ? -0.877 -6.012 50.089 1.000 17.109 190 GLY B N 1
ATOM 4155 C CA . GLY B 1 67 ? 0.223 -5.408 49.321 1.000 15.859 190 GLY B CA 1
ATOM 4156 C C . GLY B 1 67 ? 1.006 -4.401 50.136 1.000 16.343 190 GLY B C 1
ATOM 4157 O O . GLY B 1 67 ? 0.604 -4.034 51.279 1.000 16.519 190 GLY B O 1
ATOM 4161 N N . GLY B 1 68 ? 2.153 -4.036 49.582 1.000 15.020 191 GLY B N 1
ATOM 4162 C CA . GLY B 1 68 ? 3.180 -3.197 50.211 1.000 15.385 191 GLY B CA 1
ATOM 4163 C C . GLY B 1 68 ? 4.236 -2.844 49.195 1.000 13.593 191 GLY B C 1
ATOM 4164 O O . GLY B 1 68 ? 3.990 -3.058 47.984 1.000 12.954 191 GLY B O 1
ATOM 4168 N N . LEU B 1 69 ? 5.349 -2.270 49.642 1.000 12.935 192 LEU B N 1
ATOM 4169 C CA . LEU B 1 69 ? 6.464 -1.870 48.751 1.000 13.365 192 LEU B CA 1
ATOM 4170 C C . LEU B 1 69 ? 7.783 -2.251 49.427 1.000 13.017 192 LEU B C 1
ATOM 4171 O O . LEU B 1 69 ? 7.898 -2.182 50.680 1.000 11.238 192 LEU B O 1
ATOM 4187 N N . MET B 1 70 ? 8.777 -2.595 48.628 1.000 11.892 193 MET B N 1
ATOM 4188 C CA . MET B 1 70 ? 10.100 -3.064 49.102 1.000 12.614 193 MET B CA 1
ATOM 4189 C C . MET B 1 70 ? 10.835 -1.894 49.798 1.000 12.401 193 MET B C 1
ATOM 4190 O O . MET B 1 70 ? 11.466 -2.119 50.849 1.000 12.543 193 MET B O 1
ATOM 4204 N N . ASP B 1 71 ? 10.735 -0.675 49.268 1.000 13.442 194 ASP B N 1
ATOM 4205 C CA . ASP B 1 71 ? 11.489 0.473 49.841 1.000 12.329 194 ASP B CA 1
ATOM 4206 C C . ASP B 1 71 ? 10.953 0.706 51.252 1.000 12.161 194 ASP B C 1
ATOM 4207 O O . ASP B 1 71 ? 11.787 0.825 52.207 1.000 10.816 194 ASP B O 1
ATOM 4216 N N . ASN B 1 72 ? 9.614 0.766 51.366 1.000 11.192 195 ASN B N 1
ATOM 4217 C CA . ASN B 1 72 ? 8.904 0.966 52.652 1.000 11.616 195 ASN B CA 1
ATOM 4218 C C . ASN B 1 72 ? 9.408 -0.046 53.674 1.000 11.385 195 ASN B C 1
ATOM 4219 O O . ASN B 1 72 ? 9.600 0.316 54.888 1.000 9.861 195 ASN B O 1
ATOM 4230 N N . ALA B 1 73 ? 9.603 -1.294 53.219 1.000 10.666 196 ALA B N 1
ATOM 4231 C CA . ALA B 1 73 ? 10.037 -2.428 54.049 1.000 10.600 196 ALA B CA 1
ATOM 4232 C C . ALA B 1 73 ? 11.506 -2.271 54.437 1.000 10.174 196 ALA B C 1
ATOM 4233 O O . ALA B 1 73 ? 11.828 -2.440 55.624 1.000 9.948 196 ALA B O 1
ATOM 4240 N N . PHE B 1 74 ? 12.353 -1.898 53.513 1.000 10.013 197 PHE B N 1
ATOM 4241 C CA . PHE B 1 74 ? 13.771 -1.604 53.860 1.000 10.765 197 PHE B CA 1
ATOM 4242 C C . PHE B 1 74 ? 13.811 -0.509 54.917 1.000 10.459 197 PHE B C 1
ATOM 4243 O O . PHE B 1 74 ? 14.647 -0.597 55.834 1.000 11.070 197 PHE B O 1
ATOM 4260 N N . LYS B 1 75 ? 12.928 0.501 54.801 1.000 10.458 198 LYS B N 1
ATOM 4261 C CA . LYS B 1 75 ? 12.924 1.584 55.804 1.000 10.224 198 LYS B CA 1
ATOM 4262 C C . LYS B 1 75 ? 12.422 1.046 57.140 1.000 10.584 198 LYS B C 1
ATOM 4263 O O . LYS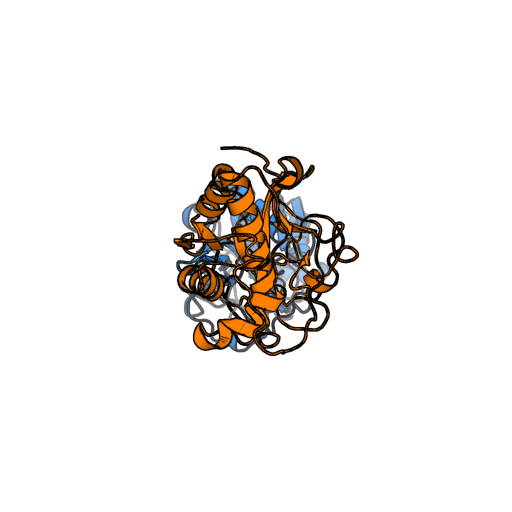 B 1 75 ? 12.993 1.402 58.181 1.000 9.184 198 LYS B O 1
ATOM 4282 N N . TYR B 1 76 ? 11.382 0.203 57.147 1.000 11.888 199 TYR B N 1
ATOM 4283 C CA . TYR B 1 76 ? 10.913 -0.417 58.411 1.000 12.030 199 TYR B CA 1
ATOM 4284 C C . TYR B 1 76 ? 12.102 -1.116 59.056 1.000 12.853 199 TYR B C 1
ATOM 4285 O O . TYR B 1 76 ? 12.353 -1.005 60.279 1.000 14.032 199 TYR B O 1
ATOM 4302 N N . ILE B 1 77 ? 12.841 -1.875 58.267 1.000 11.961 200 ILE B N 1
ATOM 4303 C CA . ILE B 1 77 ? 13.937 -2.726 58.818 1.000 12.050 200 ILE B CA 1
ATOM 4304 C C . ILE B 1 77 ? 14.999 -1.817 59.445 1.000 12.419 200 ILE B C 1
ATOM 4305 O O . ILE B 1 77 ? 15.338 -2.041 60.631 1.000 13.717 200 ILE B O 1
ATOM 4321 N N . LYS B 1 78 ? 15.350 -0.733 58.768 1.000 11.668 201 LYS B N 1
ATOM 4322 C CA . LYS B 1 78 ? 16.295 0.274 59.305 1.000 12.195 201 LYS B CA 1
ATOM 4323 C C . LYS B 1 78 ? 15.786 0.782 60.645 1.000 13.288 201 LYS B C 1
ATOM 4324 O O . LYS B 1 78 ? 16.502 0.614 61.675 1.000 13.779 201 LYS B O 1
ATOM 4343 N N . ASP B 1 79 ? 14.598 1.392 60.659 1.000 12.964 202 ASP B N 1
ATOM 4344 C CA . ASP B 1 79 ? 14.113 2.035 61.906 1.000 14.307 202 ASP B CA 1
ATOM 4345 C C . ASP B 1 79 ? 13.974 1.009 63.021 1.000 13.977 202 ASP B C 1
ATOM 4346 O O . ASP B 1 79 ? 14.231 1.368 64.196 1.000 13.768 202 ASP B O 1
ATOM 4355 N N . ASN B 1 80 ? 13.530 -0.206 62.678 1.000 14.709 203 ASN B N 1
ATOM 4356 C CA . ASN B 1 80 ? 13.196 -1.282 63.644 1.000 14.040 203 ASN B CA 1
ATOM 4357 C C . ASN B 1 80 ? 14.460 -1.851 64.283 1.000 13.934 203 ASN B C 1
ATOM 4358 O O . ASN B 1 80 ? 14.317 -2.458 65.365 1.000 14.235 203 ASN B O 1
ATOM 4369 N N . GLY B 1 81 ? 15.628 -1.636 63.660 1.000 13.753 204 GLY B N 1
ATOM 4370 C CA . GLY B 1 81 ? 16.917 -2.206 64.080 1.000 13.817 204 GLY B CA 1
ATOM 4371 C C . GLY B 1 81 ? 17.038 -3.650 63.657 1.000 14.055 204 GLY B C 1
ATOM 4372 O O . GLY B 1 81 ? 17.984 -4.339 64.120 1.000 14.281 204 GLY B O 1
ATOM 4376 N N . GLY B 1 82 ? 16.119 -4.153 62.818 1.000 12.956 205 GLY B N 1
ATOM 4377 C CA . GLY B 1 82 ? 16.399 -5.434 62.174 1.000 11.089 205 GLY B CA 1
ATOM 4378 C C . GLY B 1 82 ? 15.170 -6.202 61.773 1.000 10.297 205 GLY B C 1
ATOM 4379 O O . GLY B 1 82 ? 14.041 -5.690 61.857 1.000 10.679 205 GLY B O 1
ATOM 4383 N N . ILE B 1 83 ? 15.427 -7.393 61.291 1.000 10.457 206 ILE B N 1
ATOM 4384 C CA . ILE B 1 83 ? 14.364 -8.328 60.857 1.000 9.821 206 ILE B CA 1
ATOM 4385 C C . ILE B 1 83 ? 14.756 -9.713 61.354 1.000 10.120 206 ILE B C 1
ATOM 4386 O O . ILE B 1 83 ? 15.929 -10.074 61.245 1.000 10.482 206 ILE B O 1
ATOM 4402 N N . ASP B 1 84 ? 13.757 -10.455 61.827 1.000 11.345 207 ASP B N 1
ATOM 4403 C CA . ASP B 1 84 ? 13.925 -11.798 62.433 1.000 12.062 207 ASP B CA 1
ATOM 4404 C C . ASP B 1 84 ? 14.197 -12.796 61.322 1.000 13.717 207 ASP B C 1
ATOM 4405 O O . ASP B 1 84 ? 13.840 -12.528 60.125 1.000 13.804 207 ASP B O 1
ATOM 4414 N N . THR B 1 85 ? 14.794 -13.922 61.713 1.000 14.157 208 THR B N 1
ATOM 4415 C CA . THR B 1 85 ? 15.068 -15.062 60.826 1.000 14.456 208 THR B CA 1
ATOM 4416 C C . THR B 1 85 ? 13.754 -15.754 60.462 1.000 14.051 208 THR B C 1
ATOM 4417 O O . THR B 1 85 ? 12.804 -15.789 61.288 1.000 14.118 208 THR B O 1
ATOM 4427 N N . GLU B 1 86 ? 13.696 -16.306 59.254 1.000 14.477 209 GLU B N 1
ATOM 4428 C CA . GLU B 1 86 ? 12.551 -17.136 58.817 1.000 16.300 209 GLU B CA 1
ATOM 4429 C C . GLU B 1 86 ? 12.307 -18.252 59.848 1.000 16.078 209 GLU B C 1
ATOM 4430 O O . GLU B 1 86 ? 11.153 -18.584 60.084 1.000 15.988 209 GLU B O 1
ATOM 4442 N N . GLN B 1 87 ? 13.363 -18.838 60.397 1.000 17.569 210 GLN B N 1
ATOM 4443 C CA . GLN B 1 87 ? 13.271 -20.041 61.261 1.000 19.247 210 GLN B CA 1
ATOM 4444 C C . GLN B 1 87 ? 12.477 -19.698 62.525 1.000 18.255 210 GLN B C 1
ATOM 4445 O O . GLN B 1 87 ? 11.647 -20.530 62.919 1.000 18.083 210 GLN B O 1
ATOM 4459 N N . THR B 1 88 ? 12.659 -18.486 63.069 1.000 16.278 211 THR B N 1
ATOM 4460 C CA . THR B 1 88 ? 12.113 -18.051 64.384 1.000 14.979 211 THR B CA 1
ATOM 4461 C C . THR B 1 88 ? 10.790 -17.282 64.218 1.000 14.587 211 THR B C 1
ATOM 4462 O O . THR B 1 88 ? 10.165 -17.031 65.233 1.000 15.453 211 THR B O 1
ATOM 4468 N N . TYR B 1 89 ? 10.405 -16.896 62.999 1.000 12.229 212 TYR B N 1
ATOM 4469 C CA . TYR B 1 89 ? 9.188 -16.089 62.707 1.000 11.462 212 TYR B CA 1
ATOM 4470 C C . TYR B 1 89 ? 8.693 -16.553 61.350 1.000 11.446 212 TYR B C 1
ATOM 4471 O O . TYR B 1 89 ? 8.793 -15.845 60.361 1.000 11.234 212 TYR B O 1
ATOM 4488 N N . PRO B 1 90 ? 8.294 -17.830 61.221 1.000 11.362 213 PRO B N 1
ATOM 4489 C CA . PRO B 1 90 ? 8.012 -18.385 59.900 1.000 12.211 213 PRO B CA 1
ATOM 4490 C C . PRO B 1 90 ? 6.756 -17.804 59.239 1.000 12.510 213 PRO B C 1
ATOM 4491 O O . PRO B 1 90 ? 5.935 -17.136 59.851 1.000 11.363 213 PRO B O 1
ATOM 4502 N N . TYR B 1 91 ? 6.682 -17.991 57.918 1.000 13.448 214 TYR B N 1
ATOM 4503 C CA . TYR B 1 91 ? 5.618 -17.404 57.092 1.000 12.682 214 TYR B CA 1
ATOM 4504 C C . TYR B 1 91 ? 4.296 -18.144 57.313 1.000 13.736 214 TYR B C 1
ATOM 4505 O O . TYR B 1 91 ? 4.248 -19.388 57.166 1.000 14.994 214 TYR B O 1
ATOM 4522 N N . GLU B 1 92 ? 3.258 -17.374 57.595 1.000 14.541 215 GLU B N 1
ATOM 4523 C CA . GLU B 1 92 ? 1.878 -17.837 57.858 1.000 15.490 215 GLU B CA 1
ATOM 4524 C C . GLU B 1 92 ? 0.928 -17.487 56.702 1.000 16.792 215 GLU B C 1
ATOM 4525 O O . GLU B 1 92 ? -0.149 -18.164 56.587 1.000 16.998 215 GLU B O 1
ATOM 4537 N N . GLY B 1 93 ? 1.260 -16.470 55.895 1.000 17.311 216 GLY B N 1
ATOM 4538 C CA . GLY B 1 93 ? 0.369 -15.912 54.853 1.000 17.998 216 GLY B CA 1
ATOM 4539 C C . GLY B 1 93 ? -0.995 -15.506 55.390 1.000 18.586 216 GLY B C 1
ATOM 4540 O O . GLY B 1 93 ? -1.979 -15.586 54.631 1.000 17.464 216 GLY B O 1
ATOM 4544 N N . VAL B 1 94 ? -1.048 -15.068 56.649 1.000 19.838 217 VAL B N 1
ATOM 4545 C CA . VAL B 1 94 ? -2.202 -14.336 57.244 1.000 21.000 217 VAL B CA 1
ATOM 4546 C C . VAL B 1 94 ? -1.700 -13.023 57.871 1.000 22.997 217 VAL B C 1
ATOM 4547 O O . VAL B 1 94 ? -0.465 -12.798 57.927 1.000 24.265 217 VAL B O 1
ATOM 4560 N N . ASP B 1 95 ? -2.643 -12.142 58.213 1.000 24.956 218 ASP B N 1
ATOM 4561 C CA . ASP B 1 95 ? -2.474 -10.984 59.131 1.000 28.041 218 ASP B CA 1
ATOM 4562 C C . ASP B 1 95 ? -2.319 -11.548 60.543 1.000 27.169 218 ASP B C 1
ATOM 4563 O O . ASP B 1 95 ? -3.089 -12.438 60.912 1.000 26.412 218 ASP B O 1
ATOM 4572 N N . ASP B 1 96 ? -1.358 -11.056 61.311 1.000 25.652 219 ASP B N 1
ATOM 4573 C CA . ASP B 1 96 ? -1.215 -11.438 62.738 1.000 26.336 219 ASP B CA 1
ATOM 4574 C C . ASP B 1 96 ? -0.575 -10.278 63.485 1.000 24.416 219 ASP B C 1
ATOM 4575 O O . ASP B 1 96 ? -0.181 -9.320 62.828 1.000 21.451 219 ASP B O 1
ATOM 4584 N N . LYS B 1 97 ? -0.494 -10.401 64.808 1.000 25.494 220 LYS B N 1
ATOM 4585 C CA . LYS B 1 97 ? 0.084 -9.361 65.680 1.000 24.554 220 LYS B CA 1
ATOM 4586 C C . LYS B 1 97 ? 1.600 -9.397 65.464 1.000 21.583 220 LYS B C 1
ATOM 4587 O O . LYS B 1 97 ? 2.167 -10.502 65.157 1.000 20.566 220 LYS B O 1
ATOM 4606 N N . CYS B 1 98 ? 2.230 -8.236 65.601 1.000 21.161 221 CYS B N 1
ATOM 4607 C CA . CYS B 1 98 ? 3.708 -8.104 65.570 1.000 20.985 221 CYS B CA 1
ATOM 4608 C C . CYS B 1 98 ? 4.324 -8.924 66.707 1.000 19.946 221 CYS B C 1
ATOM 4609 O O . CYS B 1 98 ? 3.972 -8.694 67.891 1.000 19.937 221 CYS B O 1
ATOM 4616 N N . ARG B 1 99 ? 5.198 -9.870 66.351 1.000 21.288 222 ARG B N 1
ATOM 4617 C CA . ARG B 1 99 ? 5.931 -10.757 67.287 1.000 20.067 222 ARG B CA 1
ATOM 4618 C C . ARG B 1 99 ? 7.433 -10.536 67.098 1.000 17.935 222 ARG B C 1
ATOM 4619 O O . ARG B 1 99 ? 8.212 -11.434 67.414 1.000 18.328 222 ARG B O 1
ATOM 4640 N N . TYR B 1 100 ? 7.828 -9.367 66.591 1.000 18.402 223 TYR B N 1
ATOM 4641 C CA . TYR B 1 100 ? 9.253 -9.022 66.398 1.000 17.243 223 TYR B CA 1
ATOM 4642 C C . TYR B 1 100 ? 9.998 -9.203 67.714 1.000 18.397 223 TYR B C 1
ATOM 4643 O O . TYR B 1 100 ? 9.573 -8.615 68.710 1.000 18.203 223 TYR B O 1
ATOM 4660 N N . ASN B 1 101 ? 11.123 -9.908 67.657 1.000 18.018 224 ASN B N 1
ATOM 4661 C CA . ASN B 1 101 ? 11.987 -10.218 68.819 1.000 19.212 224 ASN B CA 1
ATOM 4662 C C . ASN B 1 101 ? 13.426 -9.926 68.423 1.000 18.494 224 ASN B C 1
ATOM 4663 O O . ASN B 1 101 ? 13.992 -10.630 67.587 1.000 14.820 224 ASN B O 1
ATOM 4674 N N . PRO B 1 102 ? 14.059 -8.888 69.013 1.000 19.737 225 PRO B N 1
ATOM 4675 C CA . PRO B 1 102 ? 15.393 -8.480 68.589 1.000 20.390 225 PRO B CA 1
ATOM 4676 C C . PRO B 1 102 ? 16.425 -9.600 68.785 1.000 19.947 225 PRO B C 1
ATOM 4677 O O . PRO B 1 102 ? 17.428 -9.595 68.093 1.000 20.412 225 PRO B O 1
ATOM 4688 N N . LYS B 1 103 ? 16.190 -10.520 69.725 1.000 20.515 226 LYS B N 1
ATOM 4689 C CA . LYS B 1 103 ? 17.156 -11.618 69.986 1.000 22.994 226 LYS B CA 1
ATOM 4690 C C . LYS B 1 103 ? 17.257 -12.500 68.739 1.000 20.137 226 LYS B C 1
ATOM 4691 O O . LYS B 1 103 ? 18.271 -13.190 68.594 1.000 20.404 226 LYS B O 1
ATOM 4710 N N . ASN B 1 104 ? 16.240 -12.480 67.874 1.000 18.719 227 ASN B N 1
ATOM 4711 C CA . ASN B 1 104 ? 16.153 -13.401 66.718 1.000 16.745 227 ASN B CA 1
ATOM 4712 C C . ASN B 1 104 ? 16.461 -12.690 65.405 1.000 16.541 227 ASN B C 1
ATOM 4713 O O . ASN B 1 104 ? 16.200 -13.292 64.372 1.000 14.796 227 ASN B O 1
ATOM 4724 N N . THR B 1 105 ? 17.098 -11.521 65.452 1.000 17.808 228 THR B N 1
ATOM 4725 C CA . THR B 1 105 ? 17.466 -10.730 64.246 1.000 18.329 228 THR B CA 1
ATOM 4726 C C . THR B 1 105 ? 18.328 -11.586 63.329 1.000 17.797 228 THR B C 1
ATOM 4727 O O . THR B 1 105 ? 19.237 -12.274 63.810 1.000 17.200 228 THR B O 1
ATOM 4737 N N . GLY B 1 106 ? 18.038 -11.588 62.025 1.000 17.047 229 GLY B N 1
ATOM 4738 C CA . GLY B 1 106 ? 18.883 -12.273 61.038 1.000 15.634 229 GLY B CA 1
ATOM 4739 C C . GLY B 1 106 ? 19.644 -11.275 60.191 1.000 16.409 229 GLY B C 1
ATOM 4740 O O . GLY B 1 106 ? 20.692 -11.626 59.682 1.000 16.400 229 GLY B O 1
ATOM 4744 N N . ALA B 1 107 ? 19.172 -10.041 60.113 1.000 14.794 230 ALA B N 1
ATOM 4745 C CA . ALA B 1 107 ? 19.862 -8.995 59.353 1.000 13.749 230 ALA B CA 1
ATOM 4746 C C . ALA B 1 107 ? 19.384 -7.616 59.763 1.000 13.512 230 ALA B C 1
ATOM 4747 O O . ALA B 1 107 ? 18.301 -7.481 60.371 1.000 12.988 230 ALA B O 1
ATOM 4754 N N . GLU B 1 108 ? 20.174 -6.622 59.365 1.000 14.375 231 GLU B N 1
ATOM 4755 C CA . GLU B 1 108 ? 19.897 -5.177 59.537 1.000 15.716 231 GLU B CA 1
ATOM 4756 C C . GLU B 1 108 ? 20.101 -4.459 58.198 1.000 13.984 231 GLU B C 1
ATOM 4757 O O . GLU B 1 108 ? 20.874 -4.933 57.352 1.000 13.134 231 GLU B O 1
ATOM 4769 N N . ASP B 1 109 ? 19.447 -3.326 57.991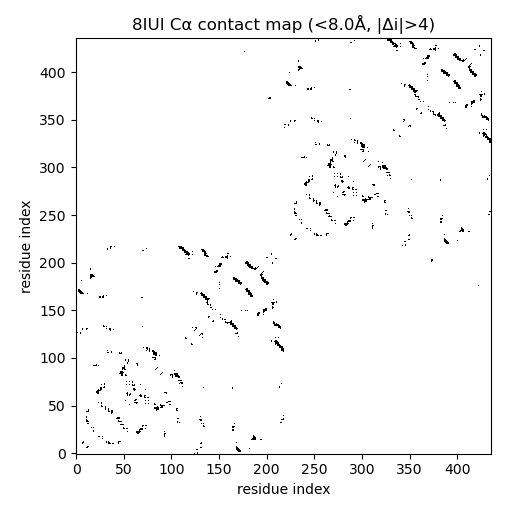 1.000 13.854 232 ASP B N 1
ATOM 4770 C CA . ASP B 1 109 ? 19.885 -2.458 56.876 1.000 14.217 232 ASP B CA 1
ATOM 4771 C C . ASP B 1 109 ? 19.916 -1.003 57.343 1.000 14.485 232 ASP B C 1
ATOM 4772 O O . ASP B 1 109 ? 19.410 -0.707 58.444 1.000 14.118 232 ASP B O 1
ATOM 4781 N N . VAL B 1 110 ? 20.653 -0.179 56.602 1.000 14.917 233 VAL B N 1
ATOM 4782 C CA . VAL B 1 110 ? 20.934 1.246 56.944 1.000 15.870 233 VAL B CA 1
ATOM 4783 C C . VAL B 1 110 ? 20.272 2.162 55.904 1.000 15.347 233 VAL B C 1
ATOM 4784 O O . VAL B 1 110 ? 20.451 3.390 55.969 1.000 16.880 233 VAL B O 1
ATOM 4797 N N . GLY B 1 111 ? 19.450 1.600 55.029 1.000 14.031 234 GLY B N 1
ATOM 4798 C CA . GLY B 1 111 ? 18.893 2.308 53.876 1.000 13.483 234 GLY B CA 1
ATOM 4799 C C . GLY B 1 111 ? 18.892 1.460 52.632 1.000 11.118 234 GLY B C 1
ATOM 4800 O O . GLY B 1 111 ? 18.972 0.210 52.730 1.000 12.009 234 GLY B O 1
ATOM 4804 N N . PHE B 1 112 ? 18.818 2.126 51.490 1.000 10.222 235 PHE B N 1
ATOM 4805 C CA . PHE B 1 112 ? 18.620 1.460 50.184 1.000 9.925 235 PHE B CA 1
ATOM 4806 C C . PHE B 1 112 ? 18.979 2.404 49.061 1.000 9.746 235 PHE B C 1
ATOM 4807 O O . PHE B 1 112 ? 19.239 3.636 49.266 1.000 10.796 235 PHE B O 1
ATOM 4824 N N . VAL B 1 113 ? 19.007 1.836 47.872 1.000 10.871 236 VAL B N 1
ATOM 4825 C CA . VAL B 1 113 ? 19.401 2.538 46.627 1.000 12.839 236 V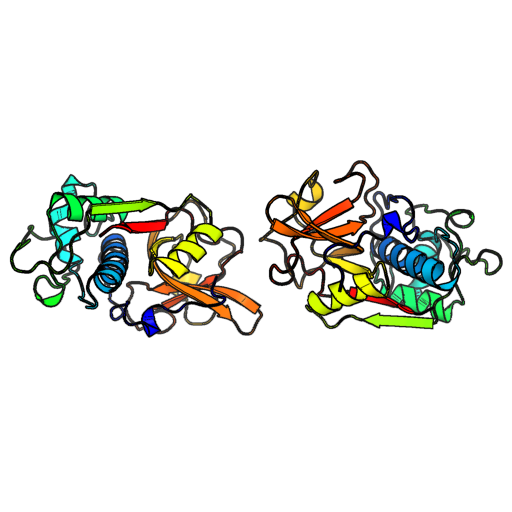AL B CA 1
ATOM 4826 C C . VAL B 1 113 ? 18.332 2.223 45.616 1.000 12.329 236 VAL B C 1
ATOM 4827 O O . VAL B 1 113 ? 18.039 1.044 45.457 1.000 13.671 236 VAL B O 1
ATOM 4840 N N . ASP B 1 114 ? 17.730 3.283 45.079 1.000 13.515 237 ASP B N 1
ATOM 4841 C CA . ASP B 1 114 ? 16.790 3.238 43.940 1.000 14.030 237 ASP B CA 1
ATOM 4842 C C . ASP B 1 114 ? 17.585 3.353 42.645 1.000 15.007 237 ASP B C 1
ATOM 4843 O O . ASP B 1 114 ? 18.254 4.376 42.458 1.000 15.319 237 ASP B O 1
ATOM 4852 N N . ILE B 1 115 ? 17.502 2.343 41.785 1.000 15.298 238 ILE B N 1
ATOM 4853 C CA . ILE B 1 115 ? 18.099 2.363 40.418 1.000 16.556 238 ILE B CA 1
ATOM 4854 C C . ILE B 1 115 ? 17.315 3.382 39.604 1.000 17.913 238 ILE B C 1
ATOM 4855 O O . ILE B 1 115 ? 16.102 3.461 39.723 1.000 14.911 238 ILE B O 1
ATOM 4871 N N . PRO B 1 116 ? 17.979 4.245 38.801 1.000 17.933 239 PRO B N 1
ATOM 4872 C CA . PRO B 1 116 ? 17.228 5.176 37.953 1.000 19.058 239 PRO B CA 1
ATOM 4873 C C . PRO B 1 116 ? 16.111 4.449 37.170 1.000 18.657 239 PRO B C 1
ATOM 4874 O O . PRO B 1 116 ? 16.369 3.390 36.631 1.000 17.196 239 PRO B O 1
ATOM 4885 N N . GLU B 1 117 ? 14.905 5.018 37.148 1.000 18.520 240 GLU B N 1
ATOM 4886 C CA . GLU B 1 117 ? 13.719 4.460 36.462 1.000 19.780 240 GLU B CA 1
ATOM 4887 C C . GLU B 1 117 ? 14.066 4.127 35.013 1.000 18.000 240 GLU B C 1
ATOM 4888 O O . GLU B 1 117 ? 14.506 5.003 34.277 1.000 17.595 240 GLU B O 1
ATOM 4900 N N . GLY B 1 118 ? 13.796 2.893 34.615 1.000 16.019 241 GLY B N 1
ATOM 4901 C CA . GLY B 1 118 ? 13.830 2.478 33.212 1.000 16.626 241 GLY B CA 1
ATOM 4902 C C . GLY B 1 118 ? 15.221 2.067 32.782 1.000 16.850 241 GLY B C 1
ATOM 4903 O O . GLY B 1 118 ? 15.352 1.705 31.625 1.000 16.953 241 GLY B O 1
ATOM 4907 N N . ASP B 1 119 ? 16.234 2.127 33.647 1.000 18.066 242 ASP B N 1
ATOM 4908 C CA . ASP B 1 119 ? 17.638 1.985 33.175 1.000 18.140 242 ASP B CA 1
ATOM 4909 C C . ASP B 1 119 ? 18.053 0.524 33.338 1.000 15.532 242 ASP B C 1
ATOM 4910 O O . ASP B 1 119 ? 18.515 0.161 34.409 1.000 16.355 242 ASP B O 1
ATOM 4919 N N . GLU B 1 120 ? 17.921 -0.262 32.277 1.000 15.071 243 GLU B N 1
ATOM 4920 C CA . GLU B 1 120 ? 18.302 -1.697 32.298 1.000 14.272 243 GLU B CA 1
ATOM 4921 C C . GLU B 1 120 ? 19.820 -1.799 32.428 1.000 14.954 243 GLU B C 1
ATOM 4922 O O . GLU B 1 120 ? 20.267 -2.823 32.954 1.000 14.783 243 GLU B O 1
ATOM 4934 N N . GLN B 1 121 ? 20.573 -0.786 31.997 1.000 16.298 244 GLN B N 1
ATOM 4935 C CA . GLN B 1 121 ? 22.058 -0.830 32.040 1.000 18.314 244 GLN B CA 1
ATOM 4936 C C . GLN B 1 121 ? 22.521 -0.686 33.502 1.000 18.034 244 GLN B C 1
ATOM 4937 O O . GLN B 1 121 ? 23.371 -1.494 33.960 1.000 16.421 244 GLN B O 1
ATOM 4951 N N . LYS B 1 122 ? 21.972 0.276 34.227 1.000 17.570 245 LYS B N 1
ATOM 4952 C CA . LYS B 1 122 ? 22.245 0.438 35.674 1.000 18.202 245 LYS B CA 1
ATOM 4953 C C . LYS B 1 122 ? 21.704 -0.758 36.441 1.000 15.445 245 LYS B C 1
ATOM 4954 O O . LYS B 1 122 ? 22.325 -1.127 37.435 1.000 15.160 245 LYS B O 1
ATOM 4973 N N . LEU B 1 123 ? 20.578 -1.343 36.038 1.000 15.285 246 LEU B N 1
ATOM 4974 C CA . LEU B 1 123 ? 20.099 -2.568 36.723 1.000 14.064 246 LEU B CA 1
ATOM 4975 C C . LEU B 1 123 ? 21.133 -3.711 36.580 1.000 12.723 246 LEU B C 1
ATOM 4976 O O . LEU B 1 123 ? 21.498 -4.267 37.619 1.000 11.117 246 LEU B O 1
ATOM 4992 N N . MET B 1 124 ? 21.600 -3.999 35.358 1.000 12.534 247 MET B N 1
ATOM 4993 C CA . MET B 1 124 ? 22.689 -4.961 35.056 1.000 14.309 247 MET B CA 1
ATOM 4994 C C . MET B 1 124 ? 23.899 -4.694 35.949 1.000 14.447 247 MET B C 1
ATOM 4995 O O . MET B 1 124 ? 24.467 -5.648 36.490 1.000 13.372 247 MET B O 1
ATOM 5009 N N . GLU B 1 125 ? 24.335 -3.442 36.041 1.000 14.751 248 GLU B N 1
ATOM 5010 C CA . GLU B 1 125 ? 25.544 -3.073 36.811 1.000 15.894 248 GLU B CA 1
ATOM 5011 C C . GLU B 1 125 ? 25.340 -3.380 38.295 1.000 14.387 248 GLU B C 1
ATOM 5012 O O . GLU B 1 125 ? 26.251 -3.958 38.907 1.000 15.112 248 GLU B O 1
ATOM 5024 N N . ALA B 1 126 ? 24.165 -3.087 38.833 1.000 13.399 249 ALA B N 1
ATOM 5025 C CA . ALA B 1 126 ? 23.858 -3.380 40.246 1.000 12.919 249 ALA B CA 1
ATOM 5026 C C . ALA B 1 126 ? 23.869 -4.894 40.417 1.000 13.057 249 ALA B C 1
ATOM 5027 O O . ALA B 1 126 ? 24.361 -5.348 41.416 1.000 12.818 249 ALA B O 1
ATOM 5034 N N . VAL B 1 127 ? 23.245 -5.639 39.509 1.000 12.988 250 VAL B N 1
ATOM 5035 C CA . VAL B 1 127 ? 23.136 -7.115 39.690 1.000 12.339 250 VAL B CA 1
ATOM 5036 C C . VAL B 1 127 ? 24.559 -7.669 39.679 1.000 13.595 250 VAL B C 1
ATOM 5037 O O . VAL B 1 127 ? 24.837 -8.619 40.456 1.000 12.418 250 VAL B O 1
ATOM 5050 N N . ALA B 1 128 ? 25.405 -7.120 38.795 1.000 13.703 251 ALA B N 1
ATOM 5051 C CA . ALA B 1 128 ? 26.797 -7.560 38.572 1.000 15.687 251 ALA B CA 1
ATOM 5052 C C . ALA B 1 128 ? 27.642 -7.296 39.823 1.000 15.593 251 ALA B C 1
ATOM 5053 O O . ALA B 1 128 ? 28.455 -8.131 40.162 1.000 17.794 251 ALA B O 1
ATOM 5060 N N . THR B 1 129 ? 27.493 -6.135 40.443 1.000 14.598 252 THR B N 1
ATOM 5061 C CA . THR B 1 129 ? 28.470 -5.597 41.418 1.000 14.696 252 THR B CA 1
ATOM 5062 C C . THR B 1 129 ? 27.924 -5.681 42.844 1.000 14.817 252 THR B C 1
ATOM 5063 O O . THR B 1 129 ? 28.724 -5.792 43.787 1.000 17.688 252 THR B O 1
ATOM 5073 N N . VAL B 1 130 ? 26.610 -5.588 43.046 1.000 14.531 253 VAL B N 1
ATOM 5074 C CA . VAL B 1 130 ? 26.054 -5.565 44.426 1.000 14.329 253 VAL B CA 1
ATOM 5075 C C . VAL B 1 130 ? 25.452 -6.931 44.752 1.000 13.787 253 VAL B C 1
ATOM 5076 O O . VAL B 1 130 ? 25.674 -7.441 45.866 1.000 12.493 253 VAL B O 1
ATOM 5089 N N . GLY B 1 131 ? 24.656 -7.485 43.839 1.000 13.256 254 GLY B N 1
ATOM 5090 C CA . GLY B 1 131 ? 23.951 -8.753 44.075 1.000 12.090 254 GLY B CA 1
ATOM 5091 C C . GLY B 1 131 ? 22.476 -8.680 43.712 1.000 11.609 254 GLY B C 1
ATOM 5092 O O . GLY B 1 131 ? 22.090 -7.831 42.925 1.000 12.101 254 GLY B O 1
ATOM 5096 N N . PRO B 1 132 ? 21.628 -9.617 44.210 1.000 11.607 255 PRO B N 1
ATOM 5097 C CA . PRO B 1 132 ? 20.217 -9.654 43.850 1.000 10.632 255 PRO B CA 1
ATOM 5098 C C . PRO B 1 132 ? 19.567 -8.299 44.143 1.000 10.417 255 PRO B C 1
ATOM 5099 O O . PRO B 1 132 ? 19.806 -7.712 45.203 1.000 10.540 255 PRO B O 1
ATOM 5110 N N . VAL B 1 133 ? 18.670 -7.900 43.261 1.000 9.351 256 VAL B N 1
ATOM 5111 C CA . VAL B 1 133 ? 18.002 -6.577 43.325 1.000 9.162 256 VAL B CA 1
ATOM 5112 C C . VAL B 1 133 ? 16.486 -6.817 43.364 1.000 9.369 256 VAL B C 1
ATOM 5113 O O . VAL B 1 133 ? 15.987 -7.586 42.492 1.000 8.917 256 VAL B O 1
ATOM 5126 N N . SER B 1 134 ? 15.774 -6.107 44.239 1.000 9.534 257 SER B N 1
ATOM 5127 C CA . SER B 1 134 ? 14.283 -6.110 44.269 1.000 9.291 257 SER B CA 1
ATOM 5128 C C . SER B 1 134 ? 13.784 -5.355 43.033 1.000 9.216 257 SER B C 1
ATOM 5129 O O . SER B 1 134 ? 14.302 -4.250 42.746 1.000 9.021 257 SER B O 1
ATOM 5136 N N . VAL B 1 135 ? 12.818 -5.915 42.324 1.000 8.948 258 VAL B N 1
ATOM 5137 C CA . VAL B 1 135 ? 12.210 -5.253 41.145 1.000 8.878 258 VAL B CA 1
ATOM 5138 C C . VAL B 1 135 ? 10.686 -5.392 41.237 1.000 8.873 258 VAL B C 1
ATOM 5139 O O . VAL B 1 135 ? 10.169 -6.381 41.791 1.000 8.991 258 VAL B O 1
ATOM 5152 N N . ALA B 1 136 ? 9.983 -4.456 40.639 1.000 9.843 259 ALA B N 1
ATOM 5153 C CA . ALA B 1 136 ? 8.538 -4.573 40.419 1.000 9.562 259 ALA B CA 1
ATOM 5154 C C . ALA B 1 136 ? 8.299 -4.863 38.933 1.000 9.899 259 ALA B C 1
ATOM 5155 O O . ALA B 1 136 ? 8.985 -4.315 38.095 1.000 12.082 259 ALA B O 1
ATOM 5162 N N . ILE B 1 137 ? 7.364 -5.732 38.619 1.000 10.269 260 ILE B N 1
ATOM 5163 C CA . ILE B 1 137 ? 7.092 -6.093 37.199 1.000 11.290 260 ILE B CA 1
ATOM 5164 C C . ILE B 1 137 ? 5.595 -6.180 36.945 1.000 12.390 260 ILE B C 1
ATOM 5165 O O . ILE B 1 137 ? 4.802 -6.249 37.908 1.000 12.709 260 ILE B O 1
ATOM 5181 N N . ASP B 1 138 ? 5.245 -6.210 35.656 1.000 12.331 261 ASP B N 1
ATOM 5182 C CA . ASP B 1 138 ? 3.885 -6.520 35.174 1.000 13.304 261 ASP B CA 1
ATOM 5183 C C . ASP B 1 138 ? 3.773 -8.023 34.970 1.000 13.099 261 ASP B C 1
ATOM 5184 O O . ASP B 1 138 ? 4.195 -8.518 33.916 1.000 14.338 261 ASP B O 1
ATOM 5193 N N . ALA B 1 139 ? 3.310 -8.722 35.999 1.000 13.467 262 ALA B N 1
ATOM 5194 C CA . ALA B 1 139 ? 3.030 -10.171 35.984 1.000 11.825 262 ALA B CA 1
ATOM 5195 C C . ALA B 1 139 ? 1.526 -10.387 35.804 1.000 11.913 262 ALA B C 1
ATOM 5196 O O . ALA B 1 139 ? 1.030 -11.433 36.280 1.000 13.248 262 ALA B O 1
ATOM 5203 N N . SER B 1 140 ? 0.823 -9.449 35.155 1.000 11.720 263 SER B N 1
ATOM 5204 C CA . SER B 1 140 ? -0.661 -9.489 35.093 1.000 12.560 263 SER B CA 1
ATOM 5205 C C . SER B 1 140 ? -1.138 -10.527 34.057 1.000 11.886 263 SER B C 1
ATOM 5206 O O . SER B 1 140 ? -2.264 -11.041 34.225 1.000 11.668 263 SER B O 1
ATOM 5213 N N . HIS B 1 141 ? -0.319 -10.885 33.063 1.000 13.523 264 HIS B N 1
ATOM 5214 C CA . HIS B 1 141 ? -0.795 -11.643 31.878 1.000 14.579 264 HIS B CA 1
ATOM 5215 C C . HIS B 1 141 ? -0.894 -13.149 32.137 1.000 13.899 264 HIS B C 1
ATOM 5216 O O . HIS B 1 141 ? -0.083 -13.705 32.927 1.000 11.161 264 HIS B O 1
ATOM 5229 N N . THR B 1 142 ? -1.853 -13.806 31.455 1.000 14.365 265 THR B N 1
ATOM 5230 C CA . THR B 1 142 ? -1.999 -15.282 31.439 1.000 14.529 265 THR B CA 1
ATOM 5231 C C . THR B 1 142 ? -0.633 -15.946 31.205 1.000 14.977 265 THR B C 1
ATOM 5232 O O . THR B 1 142 ? -0.313 -16.987 31.805 1.000 14.860 265 THR B O 1
ATOM 5238 N N . SER B 1 143 ? 0.127 -15.410 30.274 1.000 15.185 266 SER B N 1
ATOM 5239 C CA . SER B 1 143 ? 1.438 -15.944 29.840 1.000 15.109 266 SER B CA 1
ATOM 5240 C C . SER B 1 143 ? 2.369 -16.056 31.044 1.000 15.231 266 SER B C 1
ATOM 5241 O O . SER B 1 143 ? 3.149 -17.018 31.106 1.000 16.485 266 SER B O 1
ATOM 5248 N N . PHE B 1 144 ? 2.316 -15.086 31.954 1.000 15.232 267 PHE B N 1
ATOM 5249 C CA . PHE B 1 144 ? 3.134 -15.134 33.181 1.000 15.413 267 PHE B CA 1
ATOM 5250 C C . PHE B 1 144 ? 2.621 -16.252 34.097 1.000 15.000 267 PHE B C 1
ATOM 5251 O O . PHE B 1 144 ? 3.466 -17.044 34.554 1.000 12.601 267 PHE B O 1
ATOM 5268 N N . GLN B 1 145 ? 1.311 -16.290 34.354 1.000 17.404 268 GLN B N 1
ATOM 5269 C CA . GLN B 1 145 ? 0.618 -17.322 35.174 1.000 20.187 268 GLN B CA 1
ATOM 5270 C C . GLN B 1 145 ? 1.040 -18.728 34.709 1.000 19.458 268 GLN B C 1
ATOM 5271 O O . GLN B 1 145 ? 1.368 -19.583 35.582 1.000 18.304 268 GLN B O 1
ATOM 5285 N N . LEU B 1 146 ? 1.047 -18.956 33.389 1.000 19.105 269 LEU B N 1
ATOM 5286 C CA . LEU B 1 146 ? 1.282 -20.265 32.721 1.000 18.788 269 LEU B CA 1
ATOM 5287 C C . LEU B 1 146 ? 2.772 -20.493 32.480 1.000 17.013 269 LEU B C 1
ATOM 5288 O O . LEU B 1 146 ? 3.113 -21.518 31.924 1.000 18.037 269 LEU B O 1
ATOM 5304 N N . TYR B 1 147 ? 3.622 -19.504 32.734 1.000 15.320 270 TYR B N 1
ATOM 5305 C CA . TYR B 1 147 ? 5.032 -19.579 32.304 1.000 13.931 270 TYR B CA 1
ATOM 5306 C C . TYR B 1 147 ? 5.639 -20.881 32.854 1.000 15.079 270 TYR B C 1
ATOM 5307 O O . TYR B 1 147 ? 5.498 -21.148 34.083 1.000 14.949 270 TYR B O 1
ATOM 5324 N N . SER B 1 148 ? 6.370 -21.603 32.012 1.000 16.222 271 SER B N 1
ATOM 5325 C CA . SER B 1 148 ? 6.988 -22.904 32.344 1.000 17.516 271 SER B CA 1
ATOM 5326 C C . SER B 1 148 ? 8.479 -22.950 31.995 1.000 18.579 271 SER B C 1
ATOM 5327 O O . SER B 1 148 ? 9.209 -23.479 32.816 1.000 19.235 271 SER B O 1
ATOM 5334 N N . SER B 1 149 ? 8.916 -22.439 30.837 1.000 18.836 272 SER B N 1
ATOM 5335 C CA . SER B 1 149 ? 10.308 -22.582 30.330 1.000 20.836 272 SER B CA 1
ATOM 5336 C C . SER B 1 149 ? 10.673 -21.463 29.360 1.000 18.714 272 SER B C 1
ATOM 5337 O O . SER B 1 149 ? 9.795 -20.899 28.710 1.000 18.226 272 SER B O 1
ATOM 5344 N N . GLY B 1 150 ? 11.957 -21.166 29.278 1.000 18.020 273 GLY B N 1
ATOM 5345 C CA . GLY B 1 150 ? 12.525 -20.348 28.204 1.000 17.360 273 GLY B CA 1
ATOM 5346 C C . GLY B 1 150 ? 12.507 -18.883 28.572 1.000 16.644 273 GLY B C 1
ATOM 5347 O O . GLY B 1 150 ? 12.325 -18.523 29.777 1.000 17.512 273 GLY B O 1
ATOM 5351 N N . VAL B 1 151 ? 12.644 -18.033 27.579 1.000 15.311 274 VAL B N 1
ATOM 5352 C CA . VAL B 1 151 ? 12.708 -16.575 27.840 1.000 15.204 274 VAL B CA 1
ATOM 5353 C C . VAL B 1 151 ? 11.317 -16.001 27.651 1.000 14.362 274 VAL B C 1
ATOM 5354 O O . VAL B 1 151 ? 10.813 -15.999 26.524 1.000 15.369 274 VAL B O 1
ATOM 5367 N N . TYR B 1 152 ? 10.766 -15.533 28.749 1.000 12.718 275 TYR B N 1
ATOM 5368 C CA . TYR B 1 152 ? 9.455 -14.853 28.794 1.000 13.671 275 TYR B CA 1
ATOM 5369 C C . TYR B 1 152 ? 9.583 -13.495 28.109 1.000 15.730 275 TYR B C 1
ATOM 5370 O O . TYR B 1 152 ? 10.385 -12.640 28.532 1.000 17.011 275 TYR B O 1
ATOM 5387 N N . ASN B 1 153 ? 8.813 -13.348 27.028 1.000 17.509 276 ASN B N 1
ATOM 5388 C CA . ASN B 1 153 ? 8.700 -12.120 26.223 1.000 18.575 276 ASN B CA 1
ATOM 5389 C C . ASN B 1 153 ? 7.208 -11.853 25.996 1.000 19.821 276 ASN B C 1
ATOM 5390 O O . ASN B 1 153 ? 6.613 -12.526 25.115 1.000 19.058 276 ASN B O 1
ATOM 5401 N N . GLU B 1 154 ? 6.616 -10.987 26.811 1.000 18.801 277 GLU B N 1
ATOM 5402 C CA . GLU B 1 154 ? 5.166 -10.664 26.727 1.000 18.101 277 GLU B CA 1
ATOM 5403 C C . GLU B 1 154 ? 5.038 -9.227 26.216 1.000 18.117 277 GLU B C 1
ATOM 5404 O O . GLU B 1 154 ? 5.276 -8.269 26.974 1.000 18.318 277 GLU B O 1
ATOM 5416 N N . GLU B 1 155 ? 4.727 -9.044 24.933 1.000 18.920 278 GLU B N 1
ATOM 5417 C CA . GLU B 1 155 ? 4.696 -7.672 24.367 1.000 18.622 278 GLU B CA 1
ATOM 5418 C C . GLU B 1 155 ? 3.496 -6.893 24.934 1.000 18.075 278 GLU B C 1
ATOM 5419 O O . GLU B 1 155 ? 3.585 -5.668 24.987 1.000 17.379 278 GLU B O 1
ATOM 5431 N N . GLU B 1 156 ? 2.463 -7.560 25.450 1.000 17.933 279 GLU B N 1
ATOM 5432 C CA . GLU B 1 156 ? 1.286 -6.883 26.046 1.000 20.575 279 GLU B CA 1
ATOM 5433 C C . GLU B 1 156 ? 1.636 -6.319 27.437 1.000 19.528 279 GLU B C 1
ATOM 5434 O O . GLU B 1 156 ? 0.823 -5.600 27.977 1.000 19.094 279 GLU B O 1
ATOM 5446 N N . CYS B 1 157 ? 2.822 -6.608 27.984 1.000 21.181 280 CYS B N 1
ATOM 5447 C CA . CYS B 1 157 ? 3.265 -6.052 29.291 1.000 19.834 280 CYS B CA 1
ATOM 5448 C C . CYS B 1 157 ? 3.247 -4.524 29.268 1.000 19.018 280 CYS B C 1
ATOM 5449 O O . CYS B 1 157 ? 3.562 -3.973 28.237 1.000 18.468 280 CYS B O 1
ATOM 5456 N N . SER B 1 158 ? 2.888 -3.904 30.388 1.000 17.625 281 SER B N 1
ATOM 5457 C CA . SER B 1 158 ? 3.136 -2.475 30.717 1.000 17.239 281 SER B CA 1
ATOM 5458 C C . SER B 1 158 ? 4.548 -2.373 31.291 1.000 16.883 281 SER B C 1
ATOM 5459 O O . SER B 1 158 ? 4.961 -3.321 31.994 1.000 16.453 281 SER B O 1
ATOM 5466 N N . SER B 1 159 ? 5.229 -1.263 31.043 1.000 17.301 282 SER B N 1
ATOM 5467 C CA . SER B 1 159 ? 6.497 -0.878 31.719 1.000 19.630 282 SER B CA 1
ATOM 5468 C C . SER B 1 159 ? 6.233 0.048 32.909 1.000 19.406 282 SER B C 1
ATOM 5469 O O . SER B 1 159 ? 7.181 0.253 33.680 1.000 17.851 282 SER B O 1
ATOM 5476 N N . THR B 1 160 ? 4.995 0.554 33.063 1.000 19.543 283 THR B N 1
ATOM 5477 C CA . THR B 1 160 ? 4.574 1.493 34.142 1.000 22.585 283 THR B CA 1
ATOM 5478 C C . THR B 1 160 ? 3.493 0.898 35.075 1.000 21.257 283 THR B C 1
ATOM 5479 O O . THR B 1 160 ? 3.433 1.306 36.241 1.000 22.147 283 THR B O 1
ATOM 5489 N N . ASP B 1 161 ? 2.639 -0.011 34.613 1.000 23.912 284 ASP B N 1
ATOM 5490 C CA . ASP B 1 161 ? 1.568 -0.615 35.457 1.000 23.912 284 ASP B CA 1
ATOM 5491 C C . ASP B 1 161 ? 2.104 -1.915 36.055 1.000 21.786 284 ASP B C 1
ATOM 5492 O O . ASP B 1 161 ? 1.932 -2.959 35.432 1.000 20.972 284 ASP B O 1
ATOM 5501 N N . LEU B 1 162 ? 2.704 -1.847 37.237 1.000 19.210 285 LEU B N 1
ATOM 5502 C CA . LEU B 1 162 ? 3.490 -2.969 37.823 1.000 19.917 285 LEU B CA 1
ATOM 5503 C C . LEU B 1 162 ? 2.727 -3.501 39.026 1.000 18.096 285 LEU B C 1
ATOM 5504 O O . LEU B 1 162 ? 2.197 -2.683 39.785 1.000 19.440 285 LEU B O 1
ATOM 5520 N N . ASP B 1 163 ? 2.617 -4.816 39.163 1.000 15.929 286 ASP B N 1
ATOM 5521 C CA . ASP B 1 163 ? 1.756 -5.379 40.218 1.000 16.200 286 ASP B CA 1
ATOM 5522 C C . ASP B 1 163 ? 2.482 -6.459 41.006 1.000 15.131 286 ASP B C 1
ATOM 5523 O O . ASP B 1 163 ? 1.844 -6.943 41.928 1.000 14.728 286 ASP B O 1
ATOM 5532 N N . HIS B 1 164 ? 3.754 -6.794 40.720 1.000 13.423 287 HIS B N 1
ATOM 5533 C CA . HIS B 1 164 ? 4.351 -8.007 41.346 1.000 13.211 287 HIS B CA 1
ATOM 5534 C C . HIS B 1 164 ? 5.796 -7.736 41.701 1.000 11.584 287 HIS B C 1
ATOM 5535 O O . HIS B 1 164 ? 6.531 -7.359 40.802 1.000 11.992 287 HIS B O 1
ATOM 5548 N N . GLY B 1 165 ? 6.133 -7.785 42.991 1.000 9.861 288 GLY B N 1
ATOM 5549 C CA . GLY B 1 165 ? 7.501 -7.549 43.451 1.000 9.668 288 GLY B CA 1
ATOM 5550 C C . GLY B 1 165 ? 8.272 -8.845 43.417 1.000 9.689 288 GLY B C 1
ATOM 5551 O O . GLY B 1 165 ? 7.754 -9.829 43.923 1.000 10.930 288 GLY B O 1
ATOM 5555 N N . VAL B 1 166 ? 9.451 -8.836 42.820 1.000 9.280 289 VAL B N 1
ATOM 5556 C CA . VAL B 1 166 ? 10.242 -10.100 42.621 1.000 8.503 289 VAL B CA 1
ATOM 5557 C C . VAL B 1 166 ? 11.712 -9.748 42.766 1.000 9.573 289 VAL B C 1
ATOM 5558 O O . VAL B 1 166 ? 12.001 -8.681 43.321 1.000 11.782 289 VAL B O 1
ATOM 5571 N N . LEU B 1 167 ? 12.607 -10.683 42.438 1.000 9.289 290 LEU B N 1
ATOM 5572 C CA . LEU B 1 167 ? 14.048 -10.524 42.738 1.000 9.917 290 LEU B CA 1
ATOM 5573 C C . LEU B 1 167 ? 14.875 -10.940 41.528 1.000 10.620 290 LEU B C 1
ATOM 5574 O O . LEU B 1 167 ? 14.821 -12.111 41.114 1.000 10.007 290 LEU B O 1
ATOM 5590 N N . VAL B 1 168 ? 15.654 -9.992 41.001 1.000 11.470 291 VAL B N 1
ATOM 5591 C CA . VAL B 1 168 ? 16.638 -10.313 39.937 1.000 12.775 291 VAL B CA 1
ATOM 5592 C C . VAL B 1 168 ? 17.882 -10.892 40.617 1.000 12.170 291 VAL B C 1
ATOM 5593 O O . VAL B 1 168 ? 18.569 -10.137 41.314 1.000 12.065 291 VAL B O 1
ATOM 5606 N N . VAL B 1 169 ? 18.216 -12.145 40.347 1.000 12.004 292 VAL B N 1
ATOM 5607 C CA . VAL B 1 169 ? 19.428 -12.819 40.902 1.000 12.515 292 VAL B CA 1
ATOM 5608 C C . VAL B 1 169 ? 20.529 -12.874 39.835 1.000 11.659 292 VAL B C 1
ATOM 5609 O O . VAL B 1 169 ? 21.607 -13.453 40.112 1.000 10.768 292 VAL B O 1
ATOM 5622 N N . GLY B 1 170 ? 20.271 -12.425 38.601 1.000 10.683 293 GLY B N 1
ATOM 5623 C CA . GLY B 1 170 ? 21.237 -12.702 37.545 1.000 10.059 293 GLY B CA 1
ATOM 5624 C C . GLY B 1 170 ? 20.696 -12.320 36.198 1.000 9.393 293 GLY B C 1
ATOM 5625 O O . GLY B 1 170 ? 19.625 -11.696 36.121 1.000 9.903 293 GLY B O 1
ATOM 5629 N N . TYR B 1 171 ? 21.457 -12.638 35.176 1.000 9.454 294 TYR B N 1
ATOM 5630 C CA . TYR B 1 171 ? 21.156 -12.253 33.787 1.000 9.948 294 TYR B CA 1
ATOM 5631 C C . TYR B 1 171 ? 22.028 -13.064 32.853 1.000 10.847 294 TYR B C 1
ATOM 5632 O O . TYR B 1 171 ? 23.008 -13.681 33.276 1.000 12.817 294 TYR B O 1
ATOM 5649 N N . GLY B 1 172 ? 21.712 -13.065 31.562 1.000 12.210 295 GLY B N 1
ATOM 5650 C CA . GLY B 1 172 ? 22.491 -13.930 30.674 1.000 12.609 295 GLY B CA 1
ATOM 5651 C C . GLY B 1 172 ? 22.002 -13.805 29.252 1.000 14.221 295 GLY B C 1
ATOM 5652 O O . GLY B 1 172 ? 21.206 -12.873 28.960 1.000 12.648 295 GLY B O 1
ATOM 5656 N N . THR B 1 173 ? 22.425 -14.738 28.430 1.000 15.682 296 THR B N 1
ATOM 5657 C CA . THR B 1 173 ? 21.976 -14.873 27.013 1.000 18.821 296 THR B CA 1
ATOM 5658 C C . THR B 1 173 ? 21.757 -16.356 26.713 1.000 20.124 296 THR B C 1
ATOM 5659 O O . THR B 1 173 ? 22.680 -17.152 27.023 1.000 22.390 296 THR B O 1
ATOM 5669 N N . ASP B 1 174 ? 20.595 -16.703 26.142 1.000 22.554 297 ASP B N 1
ATOM 5670 C CA . ASP B 1 174 ? 20.225 -18.105 25.828 1.000 26.100 297 ASP B CA 1
ATOM 5671 C C . ASP B 1 174 ? 20.970 -18.524 24.554 1.000 29.937 297 ASP B C 1
ATOM 5672 O O . ASP B 1 174 ? 21.688 -17.672 23.959 1.000 29.682 297 ASP B O 1
ATOM 5681 N N . GLU B 1 175 ? 20.813 -19.790 24.164 1.000 38.897 298 GLU B N 1
ATOM 5682 C CA . GLU B 1 175 ? 21.542 -20.429 23.033 1.000 44.776 298 GLU B CA 1
ATOM 5683 C C . GLU B 1 175 ? 21.147 -19.747 21.713 1.000 45.808 298 GLU B C 1
ATOM 5684 O O . GLU B 1 175 ? 21.944 -19.821 20.765 1.000 47.072 298 GLU B O 1
ATOM 5696 N N . GLN B 1 176 ? 19.987 -19.077 21.669 1.000 44.383 299 GLN B N 1
ATOM 5697 C CA . GLN B 1 176 ? 19.433 -18.417 20.453 1.000 43.326 299 GLN B CA 1
ATOM 5698 C C . GLN B 1 176 ? 19.772 -16.917 20.431 1.000 37.029 299 GLN B C 1
ATOM 5699 O O . GLN B 1 176 ? 19.180 -16.205 19.588 1.000 36.242 299 GLN B O 1
ATOM 5713 N N . GLY B 1 177 ? 20.653 -16.448 21.328 1.000 29.217 300 GLY B N 1
ATOM 5714 C CA . GLY B 1 177 ? 21.164 -15.062 21.373 1.000 26.119 300 GLY B CA 1
ATOM 5715 C C . GLY B 1 177 ? 20.207 -14.071 22.031 1.000 23.402 300 GLY B C 1
ATOM 5716 O O . GLY B 1 177 ? 20.390 -12.850 21.825 1.000 23.513 300 GLY B O 1
ATOM 5720 N N . VAL B 1 178 ? 19.229 -14.543 22.809 1.000 21.298 301 VAL B N 1
ATOM 5721 C CA . VAL B 1 178 ? 18.213 -13.665 23.464 1.000 18.669 301 VAL B CA 1
ATOM 5722 C C . VAL B 1 178 ? 18.723 -13.316 24.868 1.000 17.225 301 VAL B C 1
ATOM 5723 O O . VAL B 1 178 ? 18.934 -14.223 25.679 1.000 17.833 301 VAL B O 1
ATOM 5736 N N . ASP B 1 179 ? 18.925 -12.034 25.118 1.000 15.765 302 ASP B N 1
ATOM 5737 C CA . ASP B 1 179 ? 19.326 -11.538 26.452 1.000 15.160 302 ASP B CA 1
ATOM 5738 C C . ASP B 1 179 ? 18.172 -11.729 27.438 1.000 14.203 302 ASP B C 1
ATOM 5739 O O . ASP B 1 179 ? 16.972 -11.469 27.107 1.000 13.380 302 ASP B O 1
ATOM 5748 N N . TYR B 1 180 ? 18.495 -12.063 28.684 1.000 12.177 303 TYR B N 1
ATOM 5749 C CA . TYR B 1 180 ? 17.437 -12.277 29.692 1.000 11.823 303 TYR B CA 1
ATOM 5750 C C . TYR B 1 180 ? 17.968 -11.852 31.038 1.000 10.837 303 TYR B C 1
ATOM 5751 O O . TYR B 1 180 ? 19.203 -11.774 31.187 1.000 10.761 303 TYR B O 1
ATOM 5768 N N . TRP B 1 181 ? 17.020 -11.584 31.917 1.000 10.603 304 TRP B N 1
ATOM 5769 C CA . TRP B 1 181 ? 17.117 -11.441 33.396 1.000 10.603 304 TRP B CA 1
ATOM 5770 C C . TRP B 1 181 ? 16.698 -12.754 34.086 1.000 11.615 304 TRP B C 1
ATOM 5771 O O . TRP B 1 181 ? 15.643 -13.360 33.760 1.000 12.053 304 TRP B O 1
ATOM 5792 N N . LEU B 1 182 ? 17.492 -13.190 35.049 1.000 11.674 305 LEU B N 1
ATOM 5793 C CA . LEU B 1 182 ? 17.148 -14.357 35.879 1.000 11.967 305 LEU B CA 1
ATOM 5794 C C . LEU B 1 182 ? 16.410 -13.837 37.097 1.000 11.823 305 LEU B C 1
ATOM 5795 O O . LEU B 1 182 ? 17.063 -13.119 37.898 1.000 11.879 305 LEU B O 1
ATOM 5811 N N . VAL B 1 183 ? 15.128 -14.188 37.202 1.000 10.960 306 VAL B N 1
ATOM 5812 C CA . VAL B 1 183 ? 14.191 -13.650 38.230 1.000 11.920 306 VAL B CA 1
ATOM 5813 C C . VAL B 1 183 ? 13.703 -14.766 39.156 1.000 10.628 306 VAL B C 1
ATOM 5814 O O . VAL B 1 183 ? 13.160 -15.791 38.677 1.000 9.398 306 VAL B O 1
ATOM 5827 N N . LYS B 1 184 ? 13.889 -14.554 40.470 1.000 9.861 307 LYS B N 1
ATOM 5828 C CA . LYS B 1 184 ? 13.342 -15.418 41.528 1.000 10.491 307 LYS B CA 1
ATOM 5829 C C . LYS B 1 184 ? 11.928 -14.918 41.867 1.000 9.954 307 LYS B C 1
ATOM 5830 O O . LYS B 1 184 ? 11.781 -13.731 42.278 1.000 10.081 307 LYS B O 1
ATOM 5849 N N . ASN B 1 185 ? 10.932 -15.783 41.692 1.000 11.671 308 ASN B N 1
ATOM 5850 C CA . ASN B 1 185 ? 9.517 -15.517 42.041 1.000 12.819 308 ASN B CA 1
ATOM 5851 C C . ASN B 1 185 ? 9.235 -16.113 43.430 1.000 13.089 308 ASN B C 1
ATOM 5852 O O . ASN B 1 185 ? 10.121 -16.773 43.973 1.000 14.824 308 ASN B O 1
ATOM 5863 N N . SER B 1 186 ? 8.052 -15.857 43.998 1.000 12.194 309 SER B N 1
ATOM 5864 C CA . SER B 1 186 ? 7.626 -16.375 45.317 1.000 12.462 309 SER B CA 1
ATOM 5865 C C . SER B 1 186 ? 6.341 -17.206 45.176 1.000 11.314 309 SER B C 1
ATOM 5866 O O . SER B 1 186 ? 5.513 -17.169 46.080 1.000 12.770 309 SER B O 1
ATOM 5873 N N . TRP B 1 187 ? 6.210 -17.953 44.066 1.000 10.320 310 TRP B N 1
ATOM 5874 C CA . TRP B 1 187 ? 5.049 -18.820 43.733 1.000 10.329 310 TRP B CA 1
ATOM 5875 C C . TRP B 1 187 ? 5.414 -20.300 43.919 1.000 11.136 310 TRP B C 1
ATOM 5876 O O . TRP B 1 187 ? 4.651 -21.165 43.451 1.000 12.012 310 TRP B O 1
ATOM 5897 N N . GLY B 1 188 ? 6.436 -20.575 44.728 1.000 11.902 311 GLY B N 1
ATOM 5898 C CA . GLY B 1 188 ? 6.999 -21.922 44.952 1.000 13.044 311 GLY B CA 1
ATOM 5899 C C . GLY B 1 188 ? 7.700 -22.525 43.736 1.000 13.780 311 GLY B C 1
ATOM 5900 O O . GLY B 1 188 ? 7.811 -21.891 42.665 1.000 12.320 311 GLY B O 1
ATOM 5904 N N . ARG B 1 189 ? 8.160 -23.768 43.884 1.000 14.508 312 ARG B N 1
ATOM 5905 C CA . ARG B 1 189 ? 9.091 -24.407 42.931 1.000 14.977 312 ARG B CA 1
ATOM 5906 C C . ARG B 1 189 ? 8.379 -24.958 41.687 1.000 14.916 312 ARG B C 1
ATOM 5907 O O . ARG B 1 189 ? 9.081 -25.243 40.711 1.000 14.431 312 ARG B O 1
ATOM 5928 N N . SER B 1 190 ? 7.066 -25.213 41.736 1.000 14.847 313 SER B N 1
ATOM 5929 C CA . SER B 1 190 ? 6.397 -25.916 40.608 1.000 15.278 313 SER B CA 1
ATOM 5930 C C . SER B 1 190 ? 6.148 -24.942 39.462 1.000 16.271 313 SER B C 1
ATOM 5931 O O . SER B 1 190 ? 6.226 -25.375 38.290 1.000 18.307 313 SER B O 1
ATOM 5938 N N . TRP B 1 191 ? 5.981 -23.660 39.787 1.000 14.840 314 TRP B N 1
ATOM 5939 C CA . TRP B 1 191 ? 5.841 -22.566 38.794 1.000 13.873 314 TRP B CA 1
ATOM 5940 C C . TRP B 1 191 ? 7.172 -22.326 38.078 1.000 12.569 314 TRP B C 1
ATOM 5941 O O . TRP B 1 191 ? 8.174 -22.200 38.762 1.000 14.293 314 TRP B O 1
ATOM 5962 N N . GLY B 1 192 ? 7.163 -22.164 36.742 1.000 11.788 315 GLY B N 1
ATOM 5963 C CA . GLY B 1 192 ? 8.328 -21.708 35.971 1.000 12.009 315 GLY B CA 1
ATOM 5964 C C . GLY B 1 192 ? 9.461 -22.706 36.023 1.000 10.985 315 GLY B C 1
ATOM 5965 O O . GLY B 1 192 ? 9.190 -23.879 36.088 1.000 11.652 315 GLY B O 1
ATOM 5969 N N . GLU B 1 193 ? 10.699 -22.230 36.014 1.000 10.362 316 GLU B N 1
ATOM 5970 C CA . GLU B 1 193 ? 11.898 -23.106 35.991 1.000 11.255 316 GLU B CA 1
ATOM 5971 C C . GLU B 1 193 ? 12.277 -23.349 37.444 1.000 10.038 316 GLU B C 1
ATOM 5972 O O . GLU B 1 193 ? 13.180 -22.668 37.897 1.000 9.277 316 GLU B O 1
ATOM 5984 N N . LEU B 1 194 ? 11.601 -24.285 38.113 1.000 9.552 317 LEU B N 1
ATOM 5985 C CA . LEU B 1 194 ? 11.784 -24.516 39.568 1.000 10.216 317 LEU B CA 1
ATOM 5986 C C . LEU B 1 194 ? 11.751 -23.175 40.330 1.000 10.885 317 LEU B C 1
ATOM 5987 O O . LEU B 1 194 ? 12.588 -22.975 41.287 1.000 10.020 317 LEU B O 1
ATOM 6003 N N . GLY B 1 195 ? 10.761 -22.334 39.982 1.000 9.641 318 GLY B N 1
ATOM 6004 C CA . GLY B 1 195 ? 10.367 -21.125 40.734 1.000 10.638 318 GLY B CA 1
ATOM 6005 C C . GLY B 1 195 ? 10.947 -19.866 40.123 1.000 10.467 318 GLY B C 1
ATOM 6006 O O . GLY B 1 195 ? 10.557 -18.759 40.574 1.000 11.032 318 GLY B O 1
ATOM 6010 N N . TYR B 1 196 ? 11.797 -20.015 39.095 1.000 11.652 319 TYR B N 1
ATOM 6011 C CA . TYR B 1 196 ? 12.555 -18.913 38.449 1.000 11.485 319 TYR B CA 1
ATOM 6012 C C . TYR B 1 196 ? 11.913 -18.601 37.088 1.000 11.420 319 TYR B C 1
ATOM 6013 O O . TYR B 1 196 ? 11.281 -19.499 36.482 1.000 12.770 319 TYR B O 1
ATOM 6030 N N . ILE B 1 197 ? 12.038 -17.351 36.647 1.000 11.788 320 ILE B N 1
ATOM 6031 C CA . ILE B 1 197 ? 11.651 -16.990 35.249 1.000 10.706 320 ILE B CA 1
ATOM 6032 C C . ILE B 1 197 ? 12.828 -16.275 34.588 1.000 12.231 320 ILE B C 1
ATOM 6033 O O . ILE B 1 197 ? 13.452 -15.435 35.221 1.000 12.113 320 ILE B O 1
ATOM 6049 N N . LYS B 1 198 ? 13.088 -16.555 33.312 1.000 13.334 321 LYS B N 1
ATOM 6050 C CA . LYS B 1 198 ? 14.007 -15.739 32.477 1.000 14.436 321 LYS B CA 1
ATOM 6051 C C . LYS B 1 198 ? 13.156 -14.710 31.752 1.000 13.703 321 LYS B C 1
ATOM 6052 O O . LYS B 1 198 ? 12.287 -15.113 30.970 1.000 16.131 321 LYS B O 1
ATOM 6071 N N . MET B 1 199 ? 13.363 -13.436 32.048 1.000 13.548 322 MET B N 1
ATOM 6072 C CA . MET B 1 199 ? 12.546 -12.341 31.467 1.000 13.876 322 MET B CA 1
ATOM 6073 C C . MET B 1 199 ? 13.387 -11.571 30.464 1.000 12.624 322 MET B C 1
ATOM 6074 O O . MET B 1 199 ? 14.592 -11.428 30.673 1.000 10.550 322 MET B O 1
ATOM 6088 N N . ILE B 1 200 ? 12.822 -11.287 29.294 1.000 12.992 323 ILE B N 1
ATOM 6089 C CA . ILE B 1 200 ? 13.642 -10.780 28.174 1.000 12.910 323 ILE B CA 1
ATOM 6090 C C . ILE B 1 200 ? 14.227 -9.429 28.613 1.000 13.969 323 ILE B C 1
ATOM 6091 O O . ILE B 1 200 ? 13.532 -8.627 29.295 1.000 13.740 323 ILE B O 1
ATOM 6107 N N . ARG B 1 201 ? 15.495 -9.233 28.270 1.000 13.852 324 ARG B N 1
ATOM 6108 C CA . ARG B 1 201 ? 16.371 -8.101 28.654 1.000 15.210 324 ARG B CA 1
ATOM 6109 C C . ARG B 1 201 ? 16.800 -7.309 27.414 1.000 16.535 324 ARG B C 1
ATOM 6110 O O . ARG B 1 201 ? 17.004 -7.945 26.376 1.000 15.962 324 ARG B O 1
ATOM 6131 N N . ASN B 1 202 ? 16.964 -5.997 27.591 1.000 18.405 325 ASN B N 1
ATOM 6132 C CA . ASN B 1 202 ? 17.363 -5.012 26.549 1.000 18.428 325 ASN B CA 1
ATOM 6133 C C . ASN B 1 202 ? 16.300 -5.026 25.455 1.000 19.375 325 ASN B C 1
ATOM 6134 O O . ASN B 1 202 ? 16.683 -4.967 24.284 1.000 20.687 325 ASN B O 1
ATOM 6145 N N . LYS B 1 203 ? 15.026 -5.189 25.834 1.000 18.598 326 LYS B N 1
ATOM 6146 C CA . LYS B 1 203 ? 13.862 -5.039 24.922 1.000 19.715 326 LYS B CA 1
ATOM 6147 C C . LYS B 1 203 ? 12.990 -3.897 25.435 1.000 17.076 326 LYS B C 1
ATOM 6148 O O . LYS B 1 203 ? 11.771 -4.113 25.646 1.000 16.532 326 LYS B O 1
ATOM 6167 N N . ASN B 1 204 ? 13.592 -2.724 25.620 1.000 17.583 327 ASN B N 1
ATOM 6168 C CA . ASN B 1 204 ? 12.860 -1.489 25.992 1.000 18.063 327 ASN B CA 1
ATOM 6169 C C . ASN B 1 204 ? 12.170 -1.694 27.358 1.000 17.345 327 ASN B C 1
ATOM 6170 O O . ASN B 1 204 ? 11.029 -1.207 27.569 1.000 17.318 327 ASN B O 1
ATOM 6181 N N . ASN B 1 205 ? 12.852 -2.357 28.294 1.000 14.925 328 ASN B N 1
ATOM 6182 C CA . ASN B 1 205 ? 12.373 -2.428 29.694 1.000 14.147 328 ASN B CA 1
ATOM 6183 C C . ASN B 1 205 ? 11.048 -3.200 29.692 1.000 12.546 328 ASN B C 1
ATOM 6184 O O . ASN B 1 205 ? 10.039 -2.720 30.272 1.000 11.276 328 ASN B O 1
ATOM 6195 N N . ARG B 1 206 ? 11.031 -4.328 29.005 1.000 12.872 329 ARG B N 1
ATOM 6196 C CA . ARG B 1 206 ? 9.791 -5.135 28.869 1.000 13.866 329 ARG B CA 1
ATOM 6197 C C . ARG B 1 206 ? 9.272 -5.536 30.262 1.000 13.615 329 ARG B C 1
ATOM 6198 O O . ARG B 1 206 ? 10.066 -6.044 31.053 1.000 12.825 329 ARG B O 1
ATOM 6219 N N . CYS B 1 207 ? 7.971 -5.330 30.514 1.000 14.439 330 CYS B N 1
ATOM 6220 C CA . CYS B 1 207 ? 7.262 -5.692 31.776 1.000 14.638 330 CYS B CA 1
ATOM 6221 C C . CYS B 1 207 ? 7.788 -4.849 32.936 1.000 12.877 330 CYS B C 1
ATOM 6222 O O . CYS B 1 207 ? 7.443 -5.194 34.061 1.000 12.738 330 CYS B O 1
ATOM 6229 N N . GLY B 1 208 ? 8.568 -3.790 32.651 1.000 12.535 331 GLY B N 1
ATOM 6230 C CA . GLY B 1 208 ? 9.007 -2.737 33.592 1.000 12.841 331 GLY B CA 1
ATOM 6231 C C . GLY B 1 208 ? 9.995 -3.231 34.622 1.000 13.503 331 GLY B C 1
ATOM 6232 O O . GLY B 1 208 ? 9.970 -2.756 35.769 1.000 13.744 331 GLY B O 1
ATOM 6236 N N . ILE B 1 209 ? 10.848 -4.174 34.251 1.000 14.031 332 ILE B N 1
ATOM 6237 C CA . ILE B 1 209 ? 11.743 -4.816 35.242 1.000 13.964 332 ILE B CA 1
ATOM 6238 C C . ILE B 1 209 ? 12.735 -3.767 35.785 1.000 13.189 332 ILE B C 1
ATOM 6239 O O . ILE B 1 209 ? 13.104 -3.891 36.951 1.000 12.807 332 ILE B O 1
ATOM 6255 N N . ALA B 1 210 ? 13.090 -2.708 35.056 1.000 12.929 333 ALA B N 1
ATOM 6256 C CA . ALA B 1 210 ? 14.005 -1.650 35.577 1.000 13.294 333 ALA B CA 1
ATOM 6257 C C . ALA B 1 210 ? 13.216 -0.393 35.980 1.000 12.229 333 ALA B C 1
ATOM 6258 O O . ALA B 1 210 ? 13.844 0.663 36.209 1.000 12.325 333 ALA B O 1
ATOM 6265 N N . SER B 1 211 ? 11.887 -0.461 36.098 1.000 13.253 334 SER B N 1
ATOM 6266 C CA . SER B 1 211 ? 11.037 0.714 36.409 1.000 13.777 334 SER B CA 1
ATOM 6267 C C . SER B 1 211 ? 11.133 1.102 37.888 1.000 14.974 334 SER B C 1
ATOM 6268 O O . SER B 1 211 ? 11.001 2.300 38.171 1.000 16.425 334 SER B O 1
ATOM 6275 N N . SER B 1 212 ? 11.321 0.140 38.786 1.000 14.817 335 SER B N 1
ATOM 6276 C CA . SER B 1 212 ? 11.190 0.334 40.251 1.000 15.240 335 SER B CA 1
ATOM 6277 C C . SER B 1 212 ? 12.126 -0.638 40.962 1.000 14.008 335 SER B C 1
ATOM 6278 O O . SER B 1 212 ? 11.640 -1.385 41.832 1.000 16.285 335 SER B O 1
ATOM 6285 N N . ALA B 1 213 ? 13.407 -0.588 40.631 1.000 12.844 336 ALA B N 1
ATOM 6286 C CA . ALA B 1 213 ? 14.447 -1.532 41.117 1.000 13.793 336 ALA B CA 1
ATOM 6287 C C . ALA B 1 213 ? 15.173 -0.899 42.307 1.000 12.429 336 ALA B C 1
ATOM 6288 O O . ALA B 1 213 ? 15.514 0.319 42.279 1.000 13.616 336 ALA B O 1
ATOM 6295 N N . SER B 1 214 ? 15.382 -1.668 43.356 1.000 12.694 337 SER B N 1
ATOM 6296 C CA . SER B 1 214 ? 16.066 -1.143 44.555 1.000 12.555 337 SER B CA 1
ATOM 6297 C C . SER B 1 214 ? 16.801 -2.252 45.287 1.000 11.354 337 SER B C 1
ATOM 6298 O O . SER B 1 214 ? 16.432 -3.422 45.143 1.000 10.532 337 SER B O 1
ATOM 6305 N N . TYR B 1 215 ? 17.788 -1.894 46.090 1.000 10.458 338 TYR B N 1
ATOM 6306 C CA . TYR B 1 215 ? 18.506 -2.870 46.940 1.000 10.565 338 TYR B CA 1
ATOM 6307 C C . TYR B 1 215 ? 18.816 -2.200 48.261 1.000 9.852 338 TYR B C 1
ATOM 6308 O O . TYR B 1 215 ? 18.974 -0.978 48.307 1.000 10.072 338 TYR B O 1
ATOM 6325 N N . PRO B 1 216 ? 18.829 -2.969 49.362 1.000 10.032 339 PRO B N 1
ATOM 6326 C CA . PRO B 1 216 ? 19.185 -2.391 50.654 1.000 10.537 339 PRO B CA 1
ATOM 6327 C C . PRO B 1 216 ? 20.686 -2.099 50.763 1.000 10.733 339 PRO B C 1
ATOM 6328 O O . PRO B 1 216 ? 21.476 -2.813 50.164 1.000 11.491 339 PRO B O 1
ATOM 6339 N N . LEU B 1 217 ? 21.044 -1.155 51.649 1.000 10.984 340 LEU B N 1
ATOM 6340 C CA . LEU B 1 217 ? 22.422 -0.906 52.094 1.000 11.659 340 LEU B CA 1
ATOM 6341 C C . LEU B 1 217 ? 22.564 -1.495 53.484 1.000 12.719 340 LEU B C 1
ATOM 6342 O O . LEU B 1 217 ? 21.626 -1.365 54.245 1.000 13.784 340 LEU B O 1
ATOM 6358 N N . VAL B 1 218 ? 23.643 -2.210 53.716 1.000 13.078 341 VAL B N 1
ATOM 6359 C CA . VAL B 1 218 ? 24.003 -2.841 55.021 1.000 17.267 341 VAL B CA 1
ATOM 6360 C C . VAL B 1 218 ? 25.419 -2.391 55.426 1.000 21.099 341 VAL B C 1
ATOM 6361 O O . VAL B 1 218 ? 25.773 -2.366 56.613 1.000 25.522 341 VAL B O 1
#

Secondary structure (DSSP, 8-state):
--S-EEGGGGT--PPP-B-TTSB-HHHHHHHHHHHHHHHHHHS----B-HHHHHHH-GGGT--TTB---HHHHHHHHHHHT-EEBGGGS---SS-------GGGEEE--SEEEEPPTT-HHHHHHHHHHT--EEEEE---SHHHHT--SSEE--TT--SS---EEEEEEEEEE-TTS-EEEEEE-SB-TTSTBTTEEEEE-SSSSGGGTTTS-EEEE-/--S-EETTTTT--PPP-B-TTSB-HHHHHHHHHHHHHHHHHHS----B-HHHHHHH-GGGT--TTB---HHHHHHHHHHHT-EEBTTTS---SS-------GGGEEE--SEEEEPPTT-HHHHHHHHHHT--EEEEE---SHHHHT--SSEE--TT--SS---EEEEEEEEEE-TTS-EEEEEE-SB-SSSTBTTEEEEE-SSSSGGGTTSS-EEEE-

Solvent-accessible surface area: 19168 Å² total; per-residue (Å²): 128,57,145,112,15,21,27,99,137,101,33,1,19,14,102,17,33,81,12,48,218,7,38,0,20,2,0,15,3,0,1,4,0,0,2,0,16,39,42,112,127,46,56,157,68,39,37,0,0,0,0,0,0,6,17,13,0,110,161,56,49,2,73,6,43,137,22,23,111,16,36,40,0,0,85,8,0,94,76,49,44,0,0,1,26,29,168,66,10,78,57,78,20,81,103,58,157,56,98,45,61,96,187,48,48,8,4,108,6,88,13,67,49,86,12,69,144,34,39,8,60,94,0,21,75,8,0,18,84,29,0,0,0,0,0,15,0,4,5,68,54,94,43,0,74,132,18,78,87,35,35,16,73,28,142,112,21,31,38,108,107,50,88,15,7,4,4,0,0,0,3,0,70,40,180,153,38,48,20,29,0,10,0,17,4,6,72,8,128,121,25,15,53,133,0,14,0,54,2,13,13,18,43,82,14,34,1,0,0,0,20,60,2,3,27,0,74,77,118,57,142,102,17,20,30,102,164,112,31,0,22,13,111,21,36,84,13,47,222,6,38,0,18,2,0,15,2,0,1,4,0,0,2,0,16,38,40,113,129,44,56,157,69,41,36,0,0,0,0,0,0,2,8,21,0,106,175,64,50,2,93,5,45,137,24,22,111,15,36,42,0,0,84,10,0,94,74,49,40,0,0,1,28,30,168,53,11,77,55,73,20,79,108,55,150,64,86,48,61,97,186,47,45,10,4,105,7,92,12,68,48,88,15,70,140,33,41,17,88,89,0,25,69,7,0,18,92,29,0,0,0,0,0,15,0,4,13,73,52,79,41,0,128,134,16,72,86,34,34,15,70,26,36,55,8,31,40,108,105,48,89,15,5,4,4,0,0,0,3,0,61,43,187,161,63,47,41,26,0,9,0,17,3,7,80,9,135,119,28,12,53,133,0,14,0,53,2,9,15,81,74,86,15,27,2,0,0,0,19,59,2,4,27,1,77,71